Protein AF-0000000082584328 (afdb_homodimer)

InterPro domains:
  IPR000462 CDP-alcohol phosphatidyltransferase [PF01066] (6-144)
  IPR004570 CDP-diacylglycerol--glycerol-3-phosphate 3-phosphatidyltransferase [PIRSF000847] (4-178)
  IPR043130 CDP-alcohol phosphatidyltransferase, transmembrane domain [G3DSA:1.20.120.1760] (4-178)
  IPR048254 CDP-alcohol phosphatidyltransferase, conserved site [PS00379] (51-73)

Secondary structure (DSSP, 8-state):
-HHHHTTHHHHHHHHHHHHHHHHHHHHHHTTT--HHHHHHHHHHHHHHHHHHHHHHHTT-S-HHHHHHHHHHHHHHHHHHHHHHHHTTSS-HHHHHHHHHHHHHHHHHHHHHHHHHT-S-SS---HHHHHHHHHHHHHHHHHHHHHHHTTTTTHHHHHHHHHHHHHHHHHHHHHHHHHHHHHHHHHHHHHHHHHH-/-HHHHTTHHHHHHHHHHHHHHHHHHHHHHTTT--HHHHHHHHHHHHHHHHHHHHHHHTT-S-HHHHHHHHHHHHHHHHHHHHHHHHTTSS-HHHHHHHHHHHHHHHHHHHHHHHHHT-S-SS---HHHHHHHHHHHHHHHHHHHHHHHTTTTTHHHHHHHHHHHHHHHHHHHHHHHHHHHHHHHHHHHHHHHHHH-

Radius of gyration: 22.24 Å; Cα contacts (8 Å, |Δi|>4): 346; chains: 2; bounding box: 51×70×60 Å

Foldseek 3Di:
DLVVLLVPLLVLLVVLLVLLVVLLVCCVVVPQDQVVNVVSLVVSLVSLCCSVVVCVVVVSHDLVSVVSSLVSLVSSLLSLVVSCVVVVLDDPVLSVLVVVLSVLQQVLLCLVCVLVVDPHSGDDDDLSVVLSSCSSVLSSVSSVCCNPVVSVVSVVSVVVSVVSSVSSVVRSVVSVVSSVVSVVVVVVVVVVVVVD/DLVVLLVPLLVLLVVLLVLLVVLLVCCVVVPQDQVVNVVSLVVSLVSLCCSVVVCVVVVSHDLVSVVSSLVSLLSSLLSLVVSCVVVVLDDPVLSVLVVVLSVLQQVLLCLVCVLVVDPHSGDDDDLSVVLSSCSSVLSSVSSVCCNPVVSVVSVVSVVVSVVSSVSSVVRSVVSVVSSVVSVVVVVVVVVVVVVD

Sequence (392 aa):
MKKLMMKLPNIITLLRVILSVFLNFYIVKHFGDMLIPIIITYIIFLTDFLDGRIARFNGSVSKLGAVFDVAADLLYIIISYMVLYILHIVPLWFLFVILFKFAEFIITSYFIKKTCSKKSIFIFDFLGRIAAEMFYVIPVFSYITFHIMNARYLYIVYSFMYIITFAAIVSSSYRIWTCIVSLKKCEDKLEINKVGMKKLMMKLPNIITLLRVILSVFLNFYIVKHFGDMLIPIIITYIIFLTDFLDGRIARFNGSVSKLGAVFDVAADLLYIIISYMVLYILHIVPLWFLFVILFKFAEFIITSYFIKKTCSKKSIFIFDFLGRIAAEMFYVIPVFSYITFHIMNARYLYIVYSFMYIITFAAIVSSSYRIWTCIVSLKKCEDKLEINKVG

pLDDT: mean 83.38, std 13.8, range [33.47, 96.75]

Structure (mmCIF, N/CA/C/O backbone):
data_AF-0000000082584328-model_v1
#
loop_
_entity.id
_entity.type
_entity.pdbx_description
1 polymer 'Phosphatidylglycerophosphate synthase'
#
loop_
_atom_site.group_PDB
_atom_site.id
_atom_site.type_symbol
_atom_site.label_atom_id
_atom_site.label_alt_id
_atom_site.label_comp_id
_atom_site.label_asym_id
_atom_site.label_entity_id
_atom_site.label_seq_id
_atom_site.pdbx_PDB_ins_code
_atom_site.Cartn_x
_atom_site.Cartn_y
_atom_site.Cartn_z
_atom_site.occupancy
_atom_site.B_iso_or_equiv
_atom_site.auth_seq_id
_atom_site.auth_comp_id
_atom_site.auth_asym_id
_atom_site.auth_atom_id
_atom_site.pdbx_PDB_model_num
ATOM 1 N N . MET A 1 1 ? 6.18 11.602 28.266 1 33.56 1 MET A N 1
ATOM 2 C CA . MET A 1 1 ? 5.41 10.383 28.031 1 33.56 1 MET A CA 1
ATOM 3 C C . MET A 1 1 ? 4.289 10.633 27.031 1 33.56 1 MET A C 1
ATOM 5 O O . MET A 1 1 ? 3.801 9.695 26.406 1 33.56 1 MET A O 1
ATOM 9 N N . LYS A 1 2 ? 3.684 11.773 27.047 1 39.16 2 LYS A N 1
ATOM 10 C CA . LYS A 1 2 ? 2.561 12.156 26.203 1 39.16 2 LYS A CA 1
ATOM 11 C C . LYS A 1 2 ? 2.969 12.18 24.734 1 39.16 2 LYS A C 1
ATOM 13 O O . LYS A 1 2 ? 2.188 11.797 23.859 1 39.16 2 LYS A O 1
ATOM 18 N N . LYS A 1 3 ? 4.176 12.602 24.5 1 44.97 3 LYS A N 1
ATOM 19 C CA . LYS A 1 3 ? 4.754 12.836 23.188 1 44.97 3 LYS A CA 1
ATOM 20 C C . LYS A 1 3 ? 5.086 11.523 22.484 1 44.97 3 LYS A C 1
ATOM 22 O O . LYS A 1 3 ? 4.969 11.422 21.25 1 44.97 3 LYS A O 1
ATOM 27 N N . LEU A 1 4 ? 5.449 10.57 23.281 1 43.94 4 LEU A N 1
ATOM 28 C CA . LEU A 1 4 ? 5.703 9.211 22.828 1 43.94 4 LEU A CA 1
ATOM 29 C C . LEU A 1 4 ? 4.418 8.555 22.328 1 43.94 4 LEU A C 1
ATOM 31 O O . LEU A 1 4 ? 4.445 7.738 21.406 1 43.94 4 LEU A O 1
ATOM 35 N N . MET A 1 5 ? 3.301 8.875 22.938 1 41.16 5 MET A N 1
ATOM 36 C CA . MET A 1 5 ? 1.976 8.344 22.641 1 41.16 5 MET A CA 1
ATOM 37 C C . MET A 1 5 ? 1.528 8.742 21.234 1 41.16 5 MET A C 1
ATOM 39 O O . MET A 1 5 ? 0.708 8.055 20.625 1 41.16 5 MET A O 1
ATOM 43 N N . MET A 1 6 ? 1.751 10.039 20.859 1 47.16 6 MET A N 1
ATOM 44 C CA . MET A 1 6 ? 1.373 10.484 19.531 1 47.16 6 MET A CA 1
ATOM 45 C C . MET A 1 6 ? 2.09 9.672 18.453 1 47.16 6 MET A C 1
ATOM 47 O O . MET A 1 6 ? 1.748 9.758 17.281 1 47.16 6 MET A O 1
ATOM 51 N N . LYS A 1 7 ? 3.291 8.977 18.828 1 54.03 7 LYS A N 1
ATOM 52 C CA . LYS A 1 7 ? 4.309 8.273 18.047 1 54.03 7 LYS A CA 1
ATOM 53 C C . LYS A 1 7 ? 3.879 6.844 17.734 1 54.03 7 LYS A C 1
ATOM 55 O O . LYS A 1 7 ? 4.266 6.281 16.719 1 54.03 7 LYS A O 1
ATOM 60 N N . LEU A 1 8 ? 2.924 6.277 18.578 1 53.03 8 LEU A N 1
ATOM 61 C CA . LEU A 1 8 ? 2.58 4.863 18.703 1 53.03 8 LEU A CA 1
ATOM 62 C C . LEU A 1 8 ? 1.763 4.391 17.516 1 53.03 8 LEU A C 1
ATOM 64 O O . LEU A 1 8 ? 2.002 3.301 16.984 1 53.03 8 LEU A O 1
ATOM 68 N N . PRO A 1 9 ? 0.849 5.176 17 1 57.34 9 PRO A N 1
ATOM 69 C CA . PRO A 1 9 ? -0.023 4.656 15.938 1 57.34 9 PRO A CA 1
ATOM 70 C C . PRO A 1 9 ? 0.724 4.391 14.633 1 57.34 9 PRO A C 1
ATOM 72 O O . PRO A 1 9 ? 0.451 3.402 13.953 1 57.34 9 PRO A O 1
ATOM 75 N N . ASN A 1 10 ? 1.868 5 14.531 1 75.31 10 ASN A N 1
ATOM 76 C CA . ASN A 1 10 ? 2.576 4.84 13.266 1 75.31 10 ASN A CA 1
ATOM 77 C C . ASN A 1 10 ? 3.453 3.592 13.266 1 75.31 10 ASN A C 1
ATOM 79 O O . ASN A 1 10 ? 3.592 2.924 12.242 1 75.31 10 ASN A O 1
ATOM 83 N N . ILE A 1 11 ? 3.76 3.203 14.594 1 80.81 11 ILE A N 1
ATOM 84 C CA . ILE A 1 11 ? 4.641 2.041 14.672 1 80.81 11 ILE A CA 1
ATOM 85 C C . ILE A 1 11 ? 3.828 0.765 14.469 1 80.81 11 ILE A C 1
ATOM 87 O O . ILE A 1 11 ? 4.285 -0.171 13.812 1 80.81 11 ILE A O 1
ATOM 91 N N . ILE A 1 12 ? 2.656 0.802 15.047 1 85.88 12 ILE A N 1
ATOM 92 C CA . ILE A 1 12 ? 1.777 -0.354 14.914 1 85.88 12 ILE A CA 1
ATOM 93 C C . ILE A 1 12 ? 1.382 -0.537 13.445 1 85.88 12 ILE A C 1
ATOM 95 O O . ILE A 1 12 ? 1.327 -1.663 12.953 1 85.88 12 ILE A O 1
ATOM 99 N N . THR A 1 13 ? 1.154 0.563 12.805 1 88 13 THR A N 1
ATOM 100 C CA . THR A 1 13 ? 0.8 0.527 11.391 1 88 13 THR A CA 1
ATOM 101 C C . THR A 1 13 ? 1.958 -0.015 10.555 1 88 13 THR A C 1
ATOM 103 O O . THR A 1 13 ? 1.755 -0.847 9.672 1 88 13 THR A O 1
ATOM 106 N N . LEU A 1 14 ? 3.127 0.384 10.93 1 87.62 14 LEU A N 1
ATOM 107 C CA . LEU A 1 14 ? 4.316 -0.091 10.227 1 87.62 14 LEU A CA 1
ATOM 108 C C . LEU A 1 14 ? 4.5 -1.591 10.43 1 87.62 14 LEU A C 1
ATOM 110 O O . LEU A 1 14 ? 4.824 -2.312 9.477 1 87.62 14 LEU A O 1
ATOM 114 N N . LEU A 1 15 ? 4.324 -2.031 11.578 1 89.19 15 LEU A N 1
ATOM 115 C CA . LEU A 1 15 ? 4.441 -3.451 11.883 1 89.19 15 LEU A CA 1
ATOM 116 C C . LEU A 1 15 ? 3.406 -4.266 11.117 1 89.19 15 LEU A C 1
ATOM 118 O O . LEU A 1 15 ? 3.699 -5.367 10.648 1 89.19 15 LEU A O 1
ATOM 122 N N . ARG A 1 16 ? 2.27 -3.699 10.938 1 91.31 16 ARG A N 1
ATOM 123 C CA . ARG A 1 16 ? 1.217 -4.379 10.188 1 91.31 16 ARG A CA 1
ATOM 124 C C . ARG A 1 16 ? 1.611 -4.551 8.727 1 91.31 16 ARG A C 1
ATOM 126 O O . ARG A 1 16 ? 1.308 -5.578 8.117 1 91.31 16 ARG A O 1
ATOM 133 N N . VAL A 1 17 ? 2.211 -3.518 8.25 1 90.75 17 VAL A N 1
ATOM 134 C CA . VAL A 1 17 ? 2.67 -3.592 6.863 1 90.75 17 VAL A CA 1
ATOM 135 C C . VAL A 1 17 ? 3.678 -4.73 6.715 1 90.75 17 VAL A C 1
ATOM 137 O O . VAL A 1 17 ? 3.561 -5.555 5.805 1 90.75 17 VAL A O 1
ATOM 140 N N . ILE A 1 18 ? 4.613 -4.824 7.633 1 91.31 18 ILE A N 1
ATOM 141 C CA . ILE A 1 18 ? 5.633 -5.867 7.605 1 91.31 18 ILE A CA 1
ATOM 142 C C . ILE A 1 18 ? 4.977 -7.234 7.777 1 91.31 18 ILE A C 1
ATOM 144 O O . ILE A 1 18 ? 5.285 -8.18 7.039 1 91.31 18 ILE A O 1
ATOM 148 N N . LEU A 1 19 ? 4.086 -7.301 8.688 1 93.62 19 LEU A N 1
ATOM 149 C CA . LEU A 1 19 ? 3.391 -8.555 8.953 1 93.62 19 LEU A CA 1
ATOM 150 C C . LEU A 1 19 ? 2.57 -8.992 7.746 1 93.62 19 LEU A C 1
ATOM 152 O O . LEU A 1 19 ? 2.465 -10.188 7.461 1 93.62 19 LEU A O 1
ATOM 156 N N . SER A 1 20 ? 1.956 -8.023 7.098 1 93.31 20 SER A N 1
ATOM 157 C CA . SER A 1 20 ? 1.151 -8.328 5.918 1 93.31 20 SER A CA 1
ATOM 158 C C . SER A 1 20 ? 1.998 -8.961 4.82 1 93.31 20 SER A C 1
ATOM 160 O O . SER A 1 20 ? 1.579 -9.93 4.191 1 93.31 20 SER A O 1
ATOM 162 N N . VAL A 1 21 ? 3.137 -8.43 4.594 1 92.19 21 VAL A N 1
ATOM 163 C CA . VAL A 1 21 ? 4.039 -8.969 3.578 1 92.19 21 VAL A CA 1
ATOM 164 C C . VAL A 1 21 ? 4.512 -10.359 3.988 1 92.19 21 VAL A C 1
ATOM 166 O O . VAL A 1 21 ? 4.523 -11.281 3.172 1 92.19 21 VAL A O 1
ATOM 169 N N . PHE A 1 22 ? 4.871 -10.492 5.266 1 92.81 22 PHE A N 1
ATOM 170 C CA . PHE A 1 22 ? 5.309 -11.789 5.777 1 92.81 22 PHE A CA 1
ATOM 171 C C . PHE A 1 22 ? 4.207 -12.828 5.621 1 92.81 22 PHE A C 1
ATOM 173 O O . PHE A 1 22 ? 4.48 -13.977 5.25 1 92.81 22 PHE A O 1
ATOM 180 N N . LEU A 1 23 ? 3.008 -12.469 5.91 1 94.62 23 LEU A N 1
ATOM 181 C CA . LEU A 1 23 ? 1.867 -13.367 5.785 1 94.62 23 LEU A CA 1
ATOM 182 C C . LEU A 1 23 ? 1.768 -13.93 4.375 1 94.62 23 LEU A C 1
ATOM 184 O O . LEU A 1 23 ? 1.647 -15.141 4.191 1 94.62 23 LEU A O 1
ATOM 188 N N . ASN A 1 24 ? 1.812 -13.078 3.422 1 92.75 24 ASN A N 1
ATOM 189 C CA . ASN A 1 24 ? 1.604 -13.5 2.041 1 92.75 24 ASN A CA 1
ATOM 190 C C . ASN A 1 24 ? 2.789 -14.305 1.518 1 92.75 24 ASN A C 1
ATOM 192 O O . ASN A 1 24 ? 2.613 -15.234 0.723 1 92.75 24 ASN A O 1
ATOM 196 N N . PHE A 1 25 ? 3.961 -13.969 2.061 1 91.81 25 PHE A N 1
ATOM 197 C CA . PHE A 1 25 ? 5.113 -14.812 1.776 1 91.81 25 PHE A CA 1
ATOM 198 C C . PHE A 1 25 ? 4.918 -16.203 2.361 1 91.81 25 PHE A C 1
ATOM 200 O O . PHE A 1 25 ? 5.184 -17.219 1.697 1 91.81 25 PHE A O 1
ATOM 207 N N . TYR A 1 26 ? 4.488 -16.219 3.531 1 93.12 26 TYR A N 1
ATOM 208 C CA . TYR A 1 26 ? 4.289 -17.484 4.223 1 93.12 26 TYR A CA 1
ATOM 209 C C . TYR A 1 26 ? 3.244 -18.328 3.51 1 93.12 26 TYR A C 1
ATOM 211 O O . TYR A 1 26 ? 3.426 -19.547 3.348 1 93.12 26 TYR A O 1
ATOM 219 N N . ILE A 1 27 ? 2.207 -17.766 3.027 1 93.31 27 ILE A N 1
ATOM 220 C CA . ILE A 1 27 ? 1.123 -18.453 2.34 1 93.31 27 ILE A CA 1
ATOM 221 C C . ILE A 1 27 ? 1.655 -19.109 1.067 1 93.31 27 ILE A C 1
ATOM 223 O O . ILE A 1 27 ? 1.307 -20.25 0.756 1 93.31 27 ILE A O 1
ATOM 227 N N . VAL A 1 28 ? 2.539 -18.438 0.377 1 90.44 28 VAL A N 1
ATOM 228 C CA . VAL A 1 28 ? 3.076 -18.953 -0.883 1 90.44 28 VAL A CA 1
ATOM 229 C C . VAL A 1 28 ? 4.074 -20.062 -0.607 1 90.44 28 VAL A C 1
ATOM 231 O O . VAL A 1 28 ? 4.043 -21.109 -1.266 1 90.44 28 VAL A O 1
ATOM 234 N N . LYS A 1 29 ? 4.926 -19.875 0.405 1 91.25 29 LYS A N 1
ATOM 235 C CA . LYS A 1 29 ? 5.984 -20.844 0.689 1 91.25 29 LYS A CA 1
ATOM 236 C C . LYS A 1 29 ? 5.426 -22.094 1.352 1 91.25 29 LYS A C 1
ATOM 238 O O . LYS A 1 29 ? 5.895 -23.203 1.091 1 91.25 29 LYS A O 1
ATOM 243 N N . HIS A 1 30 ? 4.496 -21.859 2.217 1 93.5 30 HIS A N 1
ATOM 244 C CA . HIS A 1 30 ? 3.904 -22.969 2.957 1 93.5 30 HIS A CA 1
ATOM 245 C C . HIS A 1 30 ? 2.438 -23.156 2.586 1 93.5 30 HIS A C 1
ATOM 247 O O . HIS A 1 30 ? 1.574 -23.219 3.465 1 93.5 30 HIS A O 1
ATOM 253 N N . PHE A 1 31 ? 2.297 -23.297 1.296 1 90 31 PHE A N 1
ATOM 254 C CA . PHE A 1 31 ? 0.942 -23.469 0.787 1 90 31 PHE A CA 1
ATOM 255 C C . PHE A 1 31 ? 0.276 -24.688 1.413 1 90 31 PHE A C 1
ATOM 257 O O . PHE A 1 31 ? 0.849 -25.781 1.421 1 90 31 PHE A O 1
ATOM 264 N N . GLY A 1 32 ? -0.846 -24.5 2.096 1 89.69 32 GLY A N 1
ATOM 265 C CA . GLY A 1 32 ? -1.553 -25.594 2.746 1 89.69 32 GLY A CA 1
ATOM 266 C C . GLY A 1 32 ? -1.679 -25.406 4.246 1 89.69 32 GLY A C 1
ATOM 267 O O . GLY A 1 32 ? -2.582 -25.969 4.871 1 89.69 32 GLY A O 1
ATOM 268 N N . ASP A 1 33 ? -0.702 -24.719 4.777 1 92.75 33 ASP A N 1
ATOM 269 C CA . ASP A 1 33 ? -0.795 -24.422 6.203 1 92.75 33 ASP A CA 1
ATOM 270 C C . ASP A 1 33 ? -1.869 -23.375 6.477 1 92.75 33 ASP A C 1
ATOM 272 O O . ASP A 1 33 ? -1.863 -22.297 5.871 1 92.75 33 ASP A O 1
ATOM 276 N N . MET A 1 34 ? -2.76 -23.719 7.383 1 92.38 34 MET A N 1
ATOM 277 C CA . MET A 1 34 ? -3.861 -22.797 7.637 1 92.38 34 MET A CA 1
ATOM 278 C C . MET A 1 34 ? -3.697 -22.109 8.992 1 92.38 34 MET A C 1
ATOM 280 O O . MET A 1 34 ? -4.168 -20.984 9.18 1 92.38 34 MET A O 1
ATOM 284 N N . LEU A 1 35 ? -3.051 -22.672 9.906 1 94.12 35 LEU A N 1
ATOM 285 C CA . LEU A 1 35 ? -2.986 -22.203 11.281 1 94.12 35 LEU A CA 1
ATOM 286 C C . LEU A 1 35 ? -2.225 -20.891 11.367 1 94.12 35 LEU A C 1
ATOM 288 O O . LEU A 1 35 ? -2.746 -19.891 11.883 1 94.12 35 LEU A O 1
ATOM 292 N N . ILE A 1 36 ? -1.046 -20.844 10.828 1 95.12 36 ILE A N 1
ATOM 293 C CA . ILE A 1 36 ? -0.197 -19.672 10.945 1 95.12 36 ILE A CA 1
ATOM 294 C C . ILE A 1 36 ? -0.847 -18.484 10.227 1 95.12 36 ILE A C 1
ATOM 296 O O . ILE A 1 36 ? -0.942 -17.391 10.781 1 95.12 36 ILE A O 1
ATOM 300 N N . PRO A 1 37 ? -1.335 -18.688 8.961 1 94.81 37 PRO A N 1
ATOM 301 C CA . PRO A 1 37 ? -2.018 -17.578 8.297 1 94.81 37 PRO A CA 1
ATOM 302 C C . PRO A 1 37 ? -3.215 -17.047 9.086 1 94.81 37 PRO A C 1
ATOM 304 O O . PRO A 1 37 ? -3.455 -15.844 9.125 1 94.81 37 PRO A O 1
ATOM 307 N N . ILE A 1 38 ? -3.92 -17.922 9.711 1 94.5 38 ILE A N 1
ATOM 308 C CA . ILE A 1 38 ? -5.07 -17.516 10.516 1 94.5 38 ILE A CA 1
ATOM 309 C C . ILE A 1 38 ? -4.602 -16.672 11.703 1 94.5 38 ILE A C 1
ATOM 311 O O . ILE A 1 38 ? -5.164 -15.609 11.977 1 94.5 38 ILE A O 1
ATOM 315 N N . ILE A 1 39 ? -3.611 -17.109 12.344 1 96.06 39 ILE A N 1
ATOM 316 C CA . ILE A 1 39 ? -3.092 -16.438 13.523 1 96.06 39 ILE A CA 1
ATOM 317 C C . ILE A 1 39 ? -2.57 -15.055 13.141 1 96.06 39 ILE A C 1
ATOM 319 O O . ILE A 1 39 ? -2.895 -14.055 13.789 1 96.06 39 ILE A O 1
ATOM 323 N N . ILE A 1 40 ? -1.787 -14.984 12.078 1 95.75 40 ILE A N 1
ATOM 324 C CA . ILE A 1 40 ? -1.201 -13.719 11.648 1 95.75 40 ILE A CA 1
ATOM 325 C C . ILE A 1 40 ? -2.307 -12.75 11.219 1 95.75 40 ILE A C 1
ATOM 327 O O . ILE A 1 40 ? -2.275 -11.57 11.562 1 95.75 40 ILE A O 1
ATOM 331 N N . THR A 1 41 ? -3.273 -13.273 10.469 1 94.56 41 THR A N 1
ATOM 332 C CA . THR A 1 41 ? -4.371 -12.422 10.016 1 94.56 41 THR A CA 1
ATOM 333 C C . THR A 1 41 ? -5.16 -11.883 11.203 1 94.56 41 THR A C 1
ATOM 335 O O . THR A 1 41 ? -5.586 -10.727 11.203 1 94.56 41 THR A O 1
ATOM 338 N N . TYR A 1 42 ? -5.328 -12.688 12.172 1 93.44 42 TYR A N 1
ATOM 339 C CA . TYR A 1 42 ? -6.027 -12.273 13.383 1 93.44 42 TYR A CA 1
ATOM 340 C C . TYR A 1 42 ? -5.281 -11.141 14.078 1 93.44 42 TYR A C 1
ATOM 342 O O . TYR A 1 42 ? -5.891 -10.172 14.539 1 93.44 42 TYR A O 1
ATOM 350 N N . ILE A 1 43 ? -4.031 -11.266 14.188 1 93.75 43 ILE A N 1
ATOM 351 C CA . ILE A 1 43 ? -3.203 -10.234 14.805 1 93.75 43 ILE A CA 1
ATOM 352 C C . ILE A 1 43 ? -3.322 -8.938 14.016 1 93.75 43 ILE A C 1
ATOM 354 O O . ILE A 1 43 ? -3.506 -7.863 14.602 1 93.75 43 ILE A O 1
ATOM 358 N N . ILE A 1 44 ? -3.232 -9.031 12.68 1 92.56 44 ILE A N 1
ATOM 359 C CA . ILE A 1 44 ? -3.32 -7.855 11.812 1 92.56 44 ILE A CA 1
ATOM 360 C C . ILE A 1 44 ? -4.684 -7.188 11.984 1 92.56 44 ILE A C 1
ATOM 362 O O . ILE A 1 44 ? -4.77 -5.969 12.148 1 92.56 44 ILE A O 1
ATOM 366 N N . PHE A 1 45 ? -5.66 -7.992 12.055 1 89.19 45 PHE A N 1
ATOM 367 C CA . PHE A 1 45 ? -7.027 -7.488 12.172 1 89.19 45 PHE A CA 1
ATOM 368 C C . PHE A 1 45 ? -7.242 -6.836 13.531 1 89.19 45 PHE A C 1
ATOM 370 O O . PHE A 1 45 ? -7.797 -5.738 13.617 1 89.19 45 PHE A O 1
ATOM 377 N N . LEU A 1 46 ? -6.84 -7.477 14.57 1 88.19 46 LEU A N 1
ATOM 378 C CA . LEU A 1 46 ? -7.035 -6.98 15.922 1 88.19 46 LEU A CA 1
ATOM 379 C C . LEU A 1 46 ? -6.258 -5.691 16.156 1 88.19 46 LEU A C 1
ATOM 381 O O . LEU A 1 46 ? -6.742 -4.773 16.828 1 88.19 46 LEU A O 1
ATOM 385 N N . THR A 1 47 ? -5.074 -5.637 15.664 1 86.44 47 THR A N 1
ATOM 386 C CA . THR A 1 47 ? -4.262 -4.438 15.844 1 86.44 47 THR A CA 1
ATOM 387 C C . THR A 1 47 ? -4.867 -3.258 15.086 1 86.44 47 THR A C 1
ATOM 389 O O . THR A 1 47 ? -4.773 -2.111 15.531 1 86.44 47 THR A O 1
ATOM 392 N N . ASP A 1 48 ? -5.418 -3.57 13.93 1 84.12 48 ASP A N 1
ATOM 393 C CA . ASP A 1 48 ? -6.074 -2.512 13.172 1 84.12 48 ASP A CA 1
ATOM 394 C C . ASP A 1 48 ? -7.328 -2.018 13.891 1 84.12 48 ASP A C 1
ATOM 396 O O . ASP A 1 48 ? -7.582 -0.813 13.953 1 84.12 48 ASP A O 1
ATOM 400 N N . PHE A 1 49 ? -8 -2.924 14.375 1 77.06 49 PHE A N 1
ATOM 401 C CA . PHE A 1 49 ? -9.258 -2.611 15.047 1 77.06 49 PHE A CA 1
ATOM 402 C C . PHE A 1 49 ? -9 -1.865 16.359 1 77.06 49 PHE A C 1
ATOM 404 O O . PHE A 1 49 ? -9.711 -0.916 16.688 1 77.06 49 PHE A O 1
ATOM 411 N N . LEU A 1 50 ? -8.008 -2.227 17.031 1 73.88 50 LEU A N 1
ATOM 412 C CA . LEU A 1 50 ? -7.727 -1.636 18.328 1 73.88 50 LEU A CA 1
ATOM 413 C C . LEU A 1 50 ? -7.07 -0.267 18.188 1 73.88 50 LEU A C 1
ATOM 415 O O . LEU A 1 50 ? -7.441 0.684 18.875 1 73.88 50 LEU A O 1
ATOM 419 N N . ASP A 1 51 ? -6.105 -0.254 17.312 1 67.06 51 ASP A N 1
ATOM 420 C CA . ASP A 1 51 ? -5.363 0.996 17.188 1 67.06 51 ASP A CA 1
ATOM 421 C C . ASP A 1 51 ? -6.164 2.035 16.406 1 67.06 51 ASP A C 1
ATOM 423 O O . ASP A 1 51 ? -6.121 3.225 16.719 1 67.06 51 ASP A O 1
ATOM 427 N N . GLY A 1 52 ? -6.789 1.649 15.273 1 58.56 52 GLY A N 1
ATOM 428 C CA . GLY A 1 52 ? -7.523 2.609 14.469 1 58.56 52 GLY A CA 1
ATOM 429 C C . GLY A 1 52 ? -8.75 3.162 15.164 1 58.56 52 GLY A C 1
ATOM 430 O O . GLY A 1 52 ? -8.945 4.379 15.219 1 58.56 52 GLY A O 1
ATOM 431 N N . ARG A 1 53 ? -9.492 2.301 15.758 1 56.97 53 ARG A N 1
ATOM 432 C CA . ARG A 1 53 ? -10.734 2.736 16.391 1 56.97 53 ARG A CA 1
ATOM 433 C C . ARG A 1 53 ? -10.453 3.521 17.656 1 56.97 53 ARG A C 1
ATOM 435 O O . ARG A 1 53 ? -11.078 4.555 17.906 1 56.97 53 ARG A O 1
ATOM 442 N N . ILE A 1 54 ? -9.531 3.053 18.297 1 56.06 54 ILE A N 1
ATOM 443 C CA . ILE A 1 54 ? -9.266 3.688 19.594 1 56.06 54 ILE A CA 1
ATOM 444 C C . ILE A 1 54 ? -8.57 5.027 19.375 1 56.06 54 ILE A C 1
ATOM 446 O O . ILE A 1 54 ? -8.898 6.02 20.016 1 56.06 54 ILE A O 1
ATOM 450 N N . ALA A 1 55 ? -7.691 5.078 18.453 1 56.97 55 ALA A N 1
ATOM 451 C CA . ALA A 1 55 ? -6.938 6.309 18.219 1 56.97 55 ALA A CA 1
ATOM 452 C C . ALA A 1 55 ? -7.836 7.395 17.641 1 56.97 55 ALA A C 1
ATOM 454 O O . ALA A 1 55 ? -7.691 8.57 17.969 1 56.97 55 ALA A O 1
ATOM 455 N N . ARG A 1 56 ? -8.836 6.945 16.812 1 55.81 56 ARG A N 1
ATOM 456 C CA . ARG A 1 56 ? -9.773 7.891 16.219 1 55.81 56 ARG A CA 1
ATOM 457 C C . ARG A 1 56 ? -10.742 8.438 17.25 1 55.81 56 ARG A C 1
ATOM 459 O O . ARG A 1 56 ? -11.07 9.625 17.234 1 55.81 56 ARG A O 1
ATOM 466 N N . PHE A 1 57 ? -11.078 7.535 18.031 1 53.09 57 PHE A N 1
ATOM 467 C CA . PHE A 1 57 ? -12.016 7.941 19.078 1 53.09 57 PHE A CA 1
ATOM 468 C C . PHE A 1 57 ? -11.359 8.883 20.062 1 53.09 57 PHE A C 1
ATOM 470 O O . PHE A 1 57 ? -11.992 9.812 20.578 1 53.09 57 PHE A O 1
ATOM 477 N N . ASN A 1 58 ? -10.133 8.625 20.25 1 52.81 58 ASN A N 1
ATOM 478 C CA . ASN A 1 58 ? -9.461 9.461 21.234 1 52.81 58 ASN A CA 1
ATOM 479 C C . ASN A 1 58 ? -8.812 10.68 20.594 1 52.81 58 ASN A C 1
ATOM 481 O O . ASN A 1 58 ? -8.219 11.508 21.281 1 52.81 58 ASN A O 1
ATOM 485 N N . GLY A 1 59 ? -9.039 10.875 19.328 1 57.12 59 GLY A N 1
ATOM 486 C CA . GLY A 1 59 ? -8.484 12.016 18.609 1 57.12 59 GLY A CA 1
ATOM 487 C C . GLY A 1 59 ? -6.969 11.977 18.531 1 57.12 59 GLY A C 1
ATOM 488 O O . GLY A 1 59 ? -6.332 13.016 18.312 1 57.12 59 GLY A O 1
ATOM 489 N N . SER A 1 60 ? -6.484 10.922 19 1 58.88 60 SER A N 1
ATOM 490 C CA . SER A 1 60 ? -5.039 10.867 19.188 1 58.88 60 SER A CA 1
ATOM 491 C C . SER A 1 60 ? -4.312 10.602 17.875 1 58.88 60 SER A C 1
ATOM 493 O O . SER A 1 60 ? -3.088 10.703 17.797 1 58.88 60 SER A O 1
ATOM 495 N N . VAL A 1 61 ? -5.125 10.305 16.781 1 63.28 61 VAL A N 1
ATOM 496 C CA . VAL A 1 61 ? -4.391 10.023 15.555 1 63.28 61 VAL A CA 1
ATOM 497 C C . VAL A 1 61 ? -4.215 11.312 14.75 1 63.28 61 VAL A C 1
ATOM 499 O O . VAL A 1 61 ? -5.184 12.055 14.531 1 63.28 61 VAL A O 1
ATOM 502 N N . SER A 1 62 ? -2.994 11.578 14.484 1 75.69 62 SER A N 1
ATOM 503 C CA . SER A 1 62 ? -2.707 12.711 13.617 1 75.69 62 SER A CA 1
ATOM 504 C C . SER A 1 62 ? -3.268 12.484 12.211 1 75.69 62 SER A C 1
ATOM 506 O O . SER A 1 62 ? -3.619 11.359 11.852 1 75.69 62 SER A O 1
ATOM 508 N N . LYS A 1 63 ? -3.57 13.469 11.562 1 78.5 63 LYS A N 1
ATOM 509 C CA . LYS A 1 63 ? -4.043 13.391 10.188 1 78.5 63 LYS A CA 1
ATOM 510 C C . LYS A 1 63 ? -3.117 12.523 9.336 1 78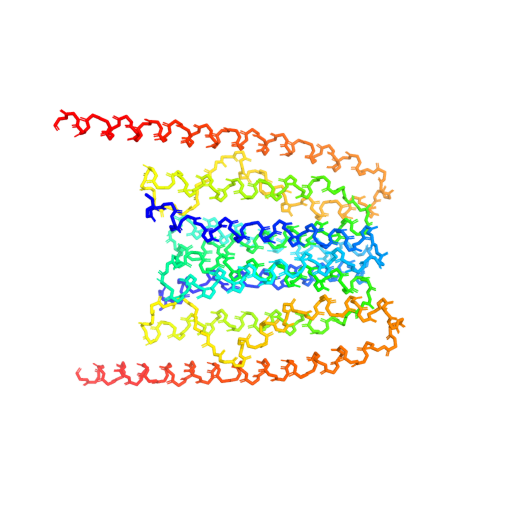.5 63 LYS A C 1
ATOM 512 O O . LYS A 1 63 ? -3.584 11.727 8.516 1 78.5 63 LYS A O 1
ATOM 517 N N . LEU A 1 64 ? -1.9 12.617 9.594 1 80.12 64 LEU A N 1
ATOM 518 C CA . LEU A 1 64 ? -0.922 11.828 8.852 1 80.12 64 LEU A CA 1
ATOM 519 C C . LEU A 1 64 ? -1.036 10.344 9.203 1 80.12 64 LEU A C 1
ATOM 521 O O . LEU A 1 64 ? -0.915 9.484 8.328 1 80.12 64 L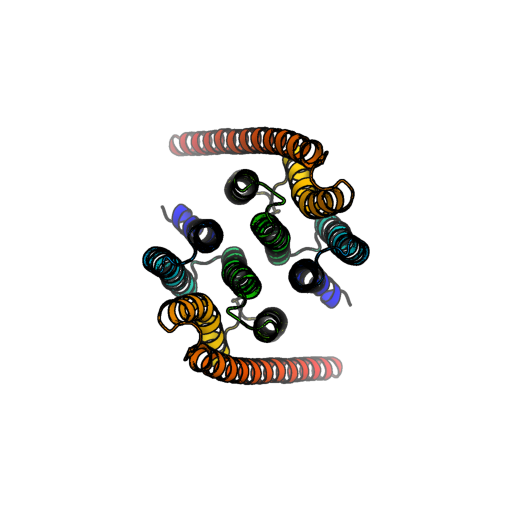EU A O 1
ATOM 525 N N . GLY A 1 65 ? -1.229 10.164 10.422 1 80.25 65 GLY A N 1
ATOM 526 C CA . GLY A 1 65 ? -1.416 8.797 10.867 1 80.25 65 GLY A CA 1
ATOM 527 C C . GLY A 1 65 ? -2.627 8.125 10.25 1 80.25 65 GLY A C 1
ATOM 528 O O . GLY A 1 65 ? -2.578 6.941 9.898 1 80.25 65 GLY A O 1
ATOM 529 N N . ALA A 1 66 ? -3.592 8.852 10.102 1 82.88 66 ALA A N 1
ATOM 530 C CA . ALA A 1 66 ? -4.824 8.336 9.516 1 82.88 66 ALA A CA 1
ATOM 531 C C . ALA A 1 66 ? -4.609 7.914 8.062 1 82.88 66 ALA A C 1
ATOM 533 O O . ALA A 1 66 ? -5.109 6.875 7.633 1 82.88 66 ALA A O 1
ATOM 534 N N . VAL A 1 67 ? -3.938 8.711 7.398 1 83.88 67 VAL A N 1
ATOM 535 C CA . VAL A 1 67 ? -3.648 8.414 6 1 83.88 67 VAL A CA 1
ATOM 536 C C . VAL A 1 67 ? -2.77 7.172 5.91 1 83.88 67 VAL A C 1
ATOM 538 O O . VAL A 1 67 ? -3.008 6.297 5.074 1 83.88 67 VAL A O 1
ATOM 541 N N . PHE A 1 68 ? -1.834 7.086 6.789 1 84.81 68 PHE A N 1
ATOM 542 C CA . PHE A 1 68 ? -0.945 5.93 6.82 1 84.81 68 PHE A CA 1
ATOM 543 C C . PHE A 1 68 ? -1.721 4.656 7.145 1 84.81 68 PHE A C 1
ATOM 545 O O . PHE A 1 68 ? -1.436 3.594 6.59 1 84.81 68 PHE A O 1
ATOM 552 N N . ASP A 1 69 ? -2.588 4.879 7.984 1 85.88 69 ASP A N 1
ATOM 553 C CA . ASP A 1 69 ? -3.41 3.74 8.383 1 85.88 69 ASP A CA 1
ATOM 554 C C . ASP A 1 69 ? -4.227 3.211 7.203 1 85.88 69 ASP A C 1
ATOM 556 O O . ASP A 1 69 ? -4.246 2.006 6.945 1 85.88 69 ASP A O 1
ATOM 560 N N . VAL A 1 70 ? -4.855 4.066 6.543 1 86.81 70 VAL A N 1
ATOM 561 C CA . VAL A 1 70 ? -5.688 3.701 5.398 1 86.81 70 VAL A CA 1
ATOM 562 C C . VAL A 1 70 ? -4.824 3.057 4.316 1 86.81 70 VAL A C 1
ATOM 564 O O . VAL A 1 70 ? -5.219 2.061 3.709 1 86.81 70 VAL A O 1
ATOM 567 N N . ALA A 1 71 ? -3.674 3.6 4.121 1 87.81 71 ALA A N 1
ATOM 568 C CA . ALA A 1 71 ? -2.752 3.062 3.125 1 87.81 71 ALA A CA 1
ATOM 569 C C . ALA A 1 71 ? -2.281 1.663 3.51 1 87.81 71 ALA A C 1
ATOM 571 O O . ALA A 1 71 ? -2.178 0.78 2.654 1 87.81 71 ALA A O 1
ATOM 572 N N . ALA A 1 72 ? -1.938 1.498 4.746 1 89.75 72 ALA A N 1
ATOM 573 C CA . ALA A 1 72 ? -1.493 0.196 5.238 1 89.75 72 ALA A CA 1
ATOM 574 C C . ALA A 1 72 ? -2.59 -0.853 5.078 1 89.75 72 ALA A C 1
ATOM 576 O O . ALA A 1 72 ? -2.316 -1.996 4.707 1 89.75 72 ALA A O 1
ATOM 577 N N . ASP A 1 73 ? -3.785 -0.428 5.363 1 90.19 73 ASP A N 1
ATOM 578 C CA . ASP A 1 73 ? -4.922 -1.328 5.188 1 90.19 73 ASP A CA 1
ATOM 579 C C . ASP A 1 73 ? -5.062 -1.755 3.729 1 90.19 73 ASP A C 1
ATOM 581 O O . ASP A 1 73 ? -5.266 -2.936 3.439 1 90.19 73 ASP A O 1
ATOM 585 N N . LEU A 1 74 ? -4.93 -0.789 2.928 1 91 74 LEU A N 1
ATOM 586 C CA . LEU A 1 74 ? -5.039 -1.063 1.499 1 91 74 LEU A CA 1
ATOM 587 C C . LEU A 1 74 ? -3.934 -2.01 1.041 1 91 74 LEU A C 1
ATOM 589 O O . LEU A 1 74 ? -4.176 -2.908 0.233 1 91 74 LEU A O 1
ATOM 593 N N . LEU A 1 75 ? -2.766 -1.793 1.527 1 91.75 75 LEU A N 1
ATOM 594 C CA . LEU A 1 75 ? -1.636 -2.635 1.149 1 91.75 75 LEU A CA 1
ATOM 595 C C . LEU A 1 75 ? -1.895 -4.09 1.519 1 91.75 75 LEU A C 1
ATOM 597 O O . LEU A 1 75 ? -1.69 -4.988 0.698 1 91.75 75 LEU A O 1
ATOM 601 N N . TYR A 1 76 ? -2.285 -4.266 2.748 1 93.62 76 TYR A N 1
ATOM 602 C CA . TYR A 1 76 ? -2.611 -5.621 3.178 1 93.62 76 TYR A CA 1
ATOM 603 C C . TYR A 1 76 ? -3.639 -6.258 2.248 1 93.62 76 TYR A C 1
ATOM 605 O O . TYR A 1 76 ? -3.459 -7.387 1.792 1 93.62 76 TYR A O 1
ATOM 613 N N . ILE A 1 77 ? -4.707 -5.594 1.989 1 94.69 77 ILE A N 1
ATOM 614 C CA . ILE A 1 77 ? -5.84 -6.121 1.231 1 94.69 77 ILE A CA 1
ATOM 615 C C . ILE A 1 77 ? -5.402 -6.43 -0.199 1 94.69 77 ILE A C 1
ATOM 617 O O . ILE A 1 77 ? -5.637 -7.535 -0.699 1 94.69 77 ILE A O 1
ATOM 621 N N . ILE A 1 78 ? -4.711 -5.516 -0.811 1 93.31 78 ILE A N 1
ATOM 622 C CA . ILE A 1 78 ? -4.344 -5.66 -2.217 1 93.31 78 ILE A CA 1
ATOM 623 C C . ILE A 1 78 ? -3.328 -6.785 -2.371 1 93.31 78 ILE A C 1
ATOM 625 O O . ILE A 1 78 ? -3.461 -7.633 -3.26 1 93.31 78 ILE A O 1
ATOM 629 N N . ILE A 1 79 ? -2.328 -6.836 -1.509 1 92.44 79 ILE A N 1
ATOM 630 C CA . ILE A 1 79 ? -1.316 -7.883 -1.604 1 92.44 79 ILE A CA 1
ATOM 631 C C . ILE A 1 79 ? -1.967 -9.25 -1.393 1 92.44 79 ILE A C 1
ATOM 633 O O . ILE A 1 79 ? -1.673 -10.203 -2.117 1 92.44 79 ILE A O 1
ATOM 637 N N . SER A 1 80 ? -2.812 -9.32 -0.412 1 94.81 80 SER A N 1
ATOM 638 C CA . SER A 1 80 ? -3.467 -10.586 -0.099 1 94.81 80 SER A CA 1
ATOM 639 C C . SER A 1 80 ? -4.332 -11.062 -1.26 1 94.81 80 SER A C 1
ATOM 641 O O . SER A 1 80 ? -4.293 -12.234 -1.631 1 94.81 80 SER A O 1
ATOM 643 N N . TYR A 1 81 ? -5.066 -10.156 -1.827 1 93.94 81 TYR A N 1
ATOM 644 C CA . TYR A 1 81 ? -5.938 -10.531 -2.936 1 93.94 81 TYR A CA 1
ATOM 645 C C . TYR A 1 81 ? -5.121 -10.906 -4.168 1 93.94 81 TYR A C 1
ATOM 647 O O . TYR A 1 81 ? -5.488 -11.82 -4.91 1 93.94 81 TYR A O 1
ATOM 655 N N . MET A 1 82 ? -4.059 -10.234 -4.414 1 91.31 82 MET A N 1
ATOM 656 C CA . MET A 1 82 ? -3.203 -10.547 -5.555 1 91.31 82 MET A CA 1
ATOM 657 C C . MET A 1 82 ? -2.607 -11.945 -5.422 1 91.31 82 MET A C 1
ATOM 659 O O . MET A 1 82 ? -2.598 -12.711 -6.387 1 91.31 82 MET A O 1
ATOM 663 N N . VAL A 1 83 ? -2.123 -12.266 -4.246 1 92.19 83 VAL A N 1
ATOM 664 C CA . VAL A 1 83 ? -1.538 -13.578 -3.99 1 92.19 83 VAL A CA 1
ATOM 665 C C . VAL A 1 83 ? -2.594 -14.656 -4.195 1 92.19 83 VAL A C 1
ATOM 667 O O . VAL A 1 83 ? -2.344 -15.656 -4.875 1 92.19 83 VAL A O 1
ATOM 670 N N . LEU A 1 84 ? -3.781 -14.438 -3.697 1 92.75 84 LEU A N 1
ATOM 671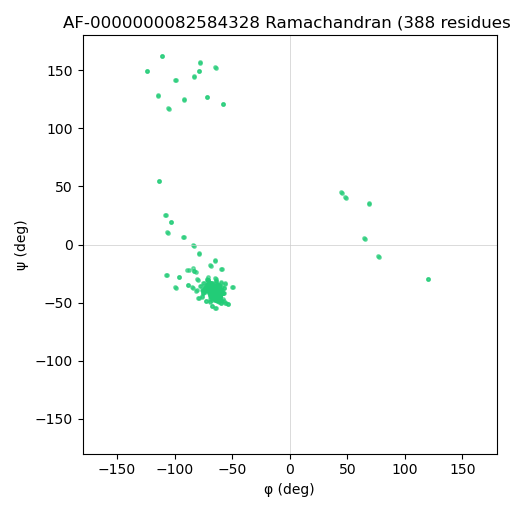 C CA . LEU A 1 84 ? -4.844 -15.43 -3.797 1 92.75 84 LEU A CA 1
ATOM 672 C C . LEU A 1 84 ? -5.34 -15.555 -5.234 1 92.75 84 LEU A C 1
ATOM 674 O O . LEU A 1 84 ? -5.766 -16.625 -5.66 1 92.75 84 LEU A O 1
ATOM 678 N N . TYR A 1 85 ? -5.258 -14.477 -5.926 1 90.75 85 TYR A N 1
ATOM 679 C CA . TYR A 1 85 ? -5.609 -14.531 -7.34 1 90.75 85 TYR A CA 1
ATOM 680 C C . TYR A 1 85 ? -4.633 -15.406 -8.117 1 90.75 85 TYR A C 1
ATOM 682 O O . TYR A 1 85 ? -5.047 -16.219 -8.945 1 90.75 85 TYR A O 1
ATOM 690 N N . ILE A 1 86 ? -3.35 -15.258 -7.848 1 89.31 86 ILE A N 1
ATOM 691 C CA . ILE A 1 86 ? -2.316 -16.031 -8.531 1 89.31 86 ILE A CA 1
ATOM 692 C C . ILE A 1 86 ? -2.463 -17.516 -8.203 1 89.31 86 ILE A C 1
ATOM 694 O O . ILE A 1 86 ? -2.211 -18.375 -9.047 1 89.31 86 ILE A O 1
ATOM 698 N N . LEU A 1 87 ? -2.949 -17.766 -6.996 1 88.75 87 LEU A N 1
ATOM 699 C CA . LEU A 1 87 ? -3.154 -19.141 -6.562 1 88.75 87 LEU A CA 1
ATOM 700 C C . LEU A 1 87 ? -4.496 -19.672 -7.055 1 88.75 87 LEU A C 1
ATOM 702 O O . LEU A 1 87 ? -4.887 -20.797 -6.719 1 88.75 87 LEU A O 1
ATOM 706 N N . HIS A 1 88 ? -5.297 -18.828 -7.789 1 89.44 88 HIS A N 1
ATOM 707 C CA . HIS A 1 88 ? -6.566 -19.188 -8.414 1 89.44 88 HIS A CA 1
ATOM 708 C C . HIS A 1 88 ? -7.641 -19.453 -7.363 1 89.44 88 HIS A C 1
ATOM 710 O O . HIS A 1 88 ? -8.461 -20.359 -7.523 1 89.44 88 HIS A O 1
ATOM 716 N N . ILE A 1 89 ? -7.586 -18.719 -6.281 1 89.69 89 ILE A N 1
ATOM 717 C CA . ILE A 1 89 ? -8.523 -18.906 -5.184 1 89.69 89 ILE A CA 1
ATOM 718 C C . ILE A 1 89 ? -9.641 -17.859 -5.277 1 89.69 89 ILE A C 1
ATOM 720 O O . ILE A 1 89 ? -10.797 -18.156 -4.965 1 89.69 89 ILE A O 1
ATOM 724 N N . VAL A 1 90 ? -9.281 -16.641 -5.688 1 91.88 90 VAL A N 1
ATOM 725 C CA . VAL A 1 90 ? -10.266 -15.562 -5.758 1 91.88 90 VAL A CA 1
ATOM 726 C C . VAL A 1 90 ? -10.297 -14.992 -7.172 1 91.88 90 VAL A C 1
ATOM 728 O O . VAL A 1 90 ? -9.289 -15.016 -7.887 1 91.88 90 VAL A O 1
ATOM 731 N N . PRO A 1 91 ? -11.523 -14.508 -7.562 1 91.94 91 PRO A N 1
ATOM 732 C CA . PRO A 1 91 ? -11.648 -13.93 -8.906 1 91.94 91 PRO A CA 1
ATOM 733 C C . PRO A 1 91 ? -11.078 -12.516 -8.992 1 91.94 91 PRO A C 1
ATOM 735 O O . PRO A 1 91 ? -11.031 -11.805 -7.992 1 91.94 91 PRO A O 1
ATOM 738 N N . LEU A 1 92 ? -10.734 -12.125 -10.172 1 89.56 92 LEU A N 1
ATOM 739 C CA . LEU A 1 92 ? -10.086 -10.844 -10.43 1 89.56 92 LEU A CA 1
ATOM 740 C C . LEU A 1 92 ? -11.062 -9.688 -10.25 1 89.56 92 LEU A C 1
ATOM 742 O O . LEU A 1 92 ? -10.68 -8.602 -9.805 1 89.56 92 LEU A O 1
ATOM 746 N N . TRP A 1 93 ? -12.305 -9.891 -10.602 1 92.31 93 TRP A N 1
ATOM 747 C CA . TRP A 1 93 ? -13.266 -8.797 -10.609 1 92.31 93 TRP A CA 1
ATOM 748 C C . TRP A 1 93 ? -13.414 -8.188 -9.219 1 92.31 93 TRP A C 1
ATOM 750 O O . TRP A 1 93 ? -13.672 -6.988 -9.086 1 92.31 93 TRP A O 1
ATOM 760 N N . PHE A 1 94 ? -13.273 -8.969 -8.172 1 94.38 94 PHE A N 1
ATOM 761 C CA . PHE A 1 94 ? -13.445 -8.492 -6.809 1 94.38 94 PHE A CA 1
ATOM 762 C C . PHE A 1 94 ? -12.336 -7.52 -6.43 1 94.38 94 PHE A C 1
ATOM 764 O O . PHE A 1 94 ? -12.562 -6.57 -5.676 1 94.38 94 PHE A O 1
ATOM 771 N N . LEU A 1 95 ? -11.148 -7.754 -6.918 1 92 95 LEU A N 1
ATOM 772 C CA . LEU A 1 95 ? -10.039 -6.84 -6.691 1 92 95 LEU A CA 1
ATOM 773 C C . LEU A 1 95 ? -10.352 -5.457 -7.254 1 92 95 LEU A C 1
ATOM 775 O O . LEU A 1 95 ? -10.023 -4.441 -6.633 1 92 95 LEU A O 1
ATOM 779 N N . PHE A 1 96 ? -10.984 -5.395 -8.375 1 90.19 96 PHE A N 1
ATOM 780 C CA . PHE A 1 96 ? -11.344 -4.117 -8.977 1 90.19 96 PHE A CA 1
ATOM 781 C C . PHE A 1 96 ? -12.414 -3.41 -8.148 1 90.19 96 PHE A C 1
ATOM 783 O O . PHE A 1 96 ? -12.406 -2.182 -8.047 1 90.19 96 PHE A O 1
ATOM 790 N N . VAL A 1 97 ? -13.297 -4.199 -7.594 1 94.38 97 VAL A N 1
ATOM 791 C CA . VAL A 1 97 ? -14.312 -3.635 -6.711 1 94.38 97 VAL A CA 1
ATOM 792 C C . VAL A 1 97 ? -13.641 -2.953 -5.52 1 94.38 97 VAL A C 1
ATOM 794 O O . VAL A 1 97 ? -14 -1.833 -5.152 1 94.38 97 VAL A O 1
ATOM 797 N N . ILE A 1 98 ? -12.656 -3.607 -4.977 1 94.62 98 ILE A N 1
ATOM 798 C CA . ILE A 1 98 ? -11.938 -3.094 -3.816 1 94.62 98 ILE A CA 1
ATOM 799 C C . ILE A 1 98 ? -11.227 -1.795 -4.188 1 94.62 98 ILE A C 1
ATOM 801 O O . ILE A 1 98 ? -11.328 -0.797 -3.469 1 94.62 98 ILE A O 1
ATOM 805 N N . LEU A 1 99 ? -10.555 -1.771 -5.32 1 92.62 99 LEU A N 1
ATOM 806 C CA . LEU A 1 99 ? -9.789 -0.61 -5.762 1 92.62 99 LEU A CA 1
ATOM 807 C C . LEU A 1 99 ? -10.703 0.583 -6.012 1 92.62 99 LEU A C 1
ATOM 809 O O . LEU A 1 99 ? -10.398 1.703 -5.598 1 92.62 99 LEU A O 1
ATOM 813 N N . PHE A 1 100 ? -11.82 0.321 -6.637 1 92.31 100 PHE A N 1
ATOM 814 C CA . PHE A 1 100 ? -12.766 1.39 -6.938 1 92.31 100 PHE A CA 1
ATOM 815 C C . PHE A 1 100 ? -13.375 1.944 -5.66 1 92.31 100 PHE A C 1
ATOM 817 O O . PHE A 1 100 ? -13.555 3.158 -5.523 1 92.31 100 PHE A O 1
ATOM 824 N N . LYS A 1 101 ? -13.68 1.092 -4.789 1 94.12 101 LYS A N 1
ATOM 825 C CA . LYS A 1 101 ? -14.273 1.522 -3.525 1 94.12 101 LYS A CA 1
ATOM 826 C C . LYS A 1 101 ? -13.305 2.395 -2.732 1 94.12 101 LYS A C 1
ATOM 828 O O . LYS A 1 101 ? -13.703 3.414 -2.164 1 94.12 101 LYS A O 1
ATOM 833 N N . PHE A 1 102 ? -12.094 1.997 -2.727 1 91.81 102 PHE A N 1
ATOM 834 C CA . PHE A 1 102 ? -11.086 2.762 -1.994 1 91.81 102 PHE A CA 1
ATOM 835 C C . PHE A 1 102 ? -10.852 4.117 -2.652 1 91.81 102 PHE A C 1
ATOM 837 O O . PHE A 1 102 ? -10.742 5.137 -1.965 1 91.81 102 PHE A O 1
ATOM 844 N N . ALA A 1 103 ? -10.781 4.156 -3.918 1 90.25 103 ALA A N 1
ATOM 845 C CA . ALA A 1 103 ? -10.602 5.41 -4.641 1 90.25 103 ALA A CA 1
ATOM 846 C C . ALA A 1 103 ? -11.781 6.352 -4.41 1 90.25 103 ALA A C 1
ATOM 848 O O . ALA A 1 103 ? -11.594 7.535 -4.121 1 90.25 103 ALA A O 1
ATOM 849 N N . GLU A 1 104 ? -12.938 5.781 -4.543 1 91.88 104 GLU A N 1
ATOM 850 C CA . GLU A 1 104 ? -14.148 6.559 -4.32 1 91.88 104 GLU A CA 1
ATOM 851 C C . GLU A 1 104 ? -14.203 7.105 -2.895 1 91.88 104 GLU A C 1
ATOM 853 O O . GLU A 1 104 ? -14.562 8.266 -2.68 1 91.88 104 GLU A O 1
ATOM 858 N N . PHE A 1 105 ? -13.797 6.301 -1.939 1 91.25 105 PHE A N 1
ATOM 859 C CA . PHE A 1 105 ? -13.789 6.684 -0.532 1 91.25 105 PHE A CA 1
ATOM 860 C C . PHE A 1 105 ? -12.867 7.871 -0.294 1 91.25 105 PHE A C 1
ATOM 862 O O . PHE A 1 105 ? -13.234 8.82 0.397 1 91.25 105 PHE A O 1
ATOM 869 N N . ILE A 1 106 ? -11.734 7.824 -0.89 1 87.38 106 ILE A N 1
ATOM 870 C CA . ILE A 1 106 ? -10.75 8.891 -0.715 1 87.38 106 ILE A CA 1
ATOM 871 C C . ILE A 1 106 ? -11.25 10.164 -1.381 1 87.38 106 ILE A C 1
ATOM 873 O O . ILE A 1 106 ? -11.211 11.242 -0.777 1 87.38 106 ILE A O 1
ATOM 877 N N . ILE A 1 107 ? -11.781 10.062 -2.539 1 87.25 107 ILE A N 1
ATOM 878 C CA . ILE A 1 107 ? -12.227 11.219 -3.309 1 87.25 107 ILE A CA 1
ATOM 879 C C . ILE A 1 107 ? -13.422 11.875 -2.611 1 87.25 107 ILE A C 1
ATOM 881 O O . ILE A 1 107 ? -13.438 13.094 -2.408 1 87.25 107 ILE A O 1
ATOM 885 N N . THR A 1 108 ? -14.352 11.086 -2.195 1 89.44 108 THR A N 1
ATOM 886 C CA . THR A 1 108 ? -15.555 11.641 -1.592 1 89.44 108 THR A CA 1
ATOM 887 C C . THR A 1 108 ? -15.25 12.219 -0.213 1 89.44 108 THR A C 1
ATOM 889 O O . THR A 1 108 ? -15.852 13.211 0.199 1 89.44 108 THR A O 1
ATOM 892 N N . SER A 1 109 ? -14.336 11.555 0.537 1 87.25 109 SER A N 1
ATOM 893 C CA . SER A 1 109 ? -13.938 12.109 1.826 1 87.25 109 SER A CA 1
ATOM 894 C C . SER A 1 109 ? -13.312 13.484 1.663 1 87.25 109 SER A C 1
ATOM 896 O O . SER A 1 109 ? -13.531 14.375 2.486 1 87.25 109 SER A O 1
ATOM 898 N N . TYR A 1 110 ? -12.57 13.641 0.655 1 82.5 110 TYR A N 1
ATOM 899 C CA . TYR A 1 110 ? -11.93 14.922 0.378 1 82.5 110 TYR A CA 1
ATOM 900 C C . TYR A 1 110 ? -12.961 16 0.096 1 82.5 110 TYR A C 1
ATOM 902 O O . TYR A 1 110 ? -12.891 17.094 0.645 1 82.5 110 TYR A O 1
ATOM 910 N N . PHE A 1 111 ? -13.953 15.711 -0.671 1 83.38 111 PHE A N 1
ATOM 911 C CA . PHE A 1 111 ? -14.961 16.703 -1.054 1 83.38 111 PHE A CA 1
ATOM 912 C C . PHE A 1 111 ? -15.891 17 0.115 1 83.38 111 PHE A C 1
ATOM 914 O O . PHE A 1 111 ? -16.266 18.156 0.333 1 83.38 111 PHE A O 1
ATOM 921 N N . ILE A 1 112 ? -16.234 16 0.808 1 81.81 112 ILE A N 1
ATOM 922 C CA . ILE A 1 112 ? -17.125 16.203 1.94 1 81.81 112 ILE A CA 1
ATOM 923 C C . ILE A 1 112 ? -16.438 17.047 3.012 1 81.81 112 ILE A C 1
ATOM 925 O O . ILE A 1 112 ? -17.047 17.922 3.613 1 81.81 112 ILE A O 1
ATOM 929 N N . LYS A 1 113 ? -15.164 16.766 3.221 1 78.94 113 LYS A N 1
ATOM 930 C CA . LYS A 1 113 ? -14.406 17.531 4.207 1 78.94 113 LYS A CA 1
ATOM 931 C C . LYS A 1 113 ? -14.312 19 3.812 1 78.94 113 LYS A C 1
ATOM 933 O O . LYS A 1 113 ? -14.406 19.891 4.664 1 78.94 113 LYS A O 1
ATOM 938 N N . LYS A 1 114 ? -14.055 19.297 2.629 1 76.81 114 LYS A N 1
ATOM 939 C CA . LYS A 1 114 ? -13.914 20.656 2.131 1 76.81 114 LYS A CA 1
ATOM 940 C C . LYS A 1 114 ? -15.219 21.422 2.264 1 76.81 114 LYS A C 1
ATOM 942 O O . LYS A 1 114 ? -15.211 22.625 2.537 1 76.81 114 LYS A O 1
ATOM 947 N N . THR A 1 115 ? -16.312 20.766 2.119 1 74.5 115 THR A N 1
ATOM 948 C CA . THR A 1 115 ? -17.609 21.438 2.117 1 74.5 115 THR A CA 1
ATOM 949 C C . THR A 1 115 ? -18.156 21.562 3.537 1 74.5 115 THR A C 1
ATOM 951 O O . THR A 1 115 ? -18.812 22.562 3.865 1 74.5 115 THR A O 1
ATOM 954 N N . CYS A 1 116 ? -17.891 20.594 4.355 1 69.31 116 CYS A N 1
ATOM 955 C CA . CYS A 1 116 ? -18.547 20.578 5.66 1 69.31 116 CYS A CA 1
ATOM 956 C C . CYS A 1 116 ? -17.562 20.953 6.762 1 69.31 116 CYS A C 1
ATOM 958 O O . CYS A 1 116 ? -17.906 20.938 7.941 1 69.31 116 CYS A O 1
ATOM 960 N N . SER A 1 117 ? -16.406 21.422 6.488 1 67.25 117 SER A N 1
ATOM 961 C CA . SER A 1 117 ? -15.391 21.859 7.445 1 67.25 117 SER A CA 1
ATOM 962 C C . SER A 1 117 ? -15.172 20.828 8.539 1 67.25 117 SER A C 1
ATOM 964 O O . SER A 1 117 ? -15.148 21.156 9.727 1 67.25 117 SER A O 1
ATOM 966 N N . LYS A 1 118 ? -15.172 19.656 8.172 1 67.56 118 LYS A N 1
ATOM 967 C CA . LYS A 1 118 ? -14.953 18.609 9.148 1 67.56 118 LYS A CA 1
ATOM 968 C C . L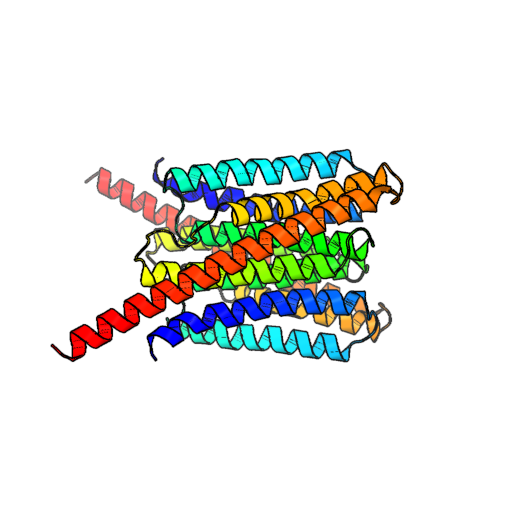YS A 1 118 ? -13.477 18.469 9.5 1 67.56 118 LYS A C 1
ATOM 970 O O . LYS A 1 118 ? -12.609 18.75 8.664 1 67.56 118 LYS A O 1
ATOM 975 N N . LYS A 1 119 ? -13.227 18.078 10.688 1 69.94 119 LYS A N 1
ATOM 976 C CA . LYS A 1 119 ? -11.867 17.984 11.219 1 69.94 119 LYS A CA 1
ATOM 977 C C . LYS A 1 119 ? -11.18 16.703 10.742 1 69.94 119 LYS A C 1
ATOM 979 O O . LYS A 1 119 ? -9.977 16.703 10.477 1 69.94 119 LYS A O 1
ATOM 984 N N . SER A 1 120 ? -12.008 15.742 10.555 1 75.69 120 SER A N 1
ATOM 985 C CA . SER A 1 120 ? -11.406 14.461 10.188 1 75.69 120 SER A CA 1
ATOM 986 C C . SER A 1 120 ? -11.109 14.398 8.688 1 75.69 120 SER A C 1
ATOM 988 O O . SER A 1 120 ? -11.852 14.953 7.879 1 75.69 120 SER A O 1
ATOM 990 N N . ILE A 1 121 ? -10.094 13.789 8.359 1 78.12 121 ILE A N 1
ATOM 991 C CA . ILE A 1 121 ? -9.656 13.703 6.973 1 78.12 121 ILE A CA 1
ATOM 992 C C . ILE A 1 121 ? -10.5 12.672 6.23 1 78.12 121 ILE A C 1
ATOM 994 O O . ILE A 1 121 ? -10.805 12.844 5.051 1 78.12 121 ILE A O 1
ATOM 998 N N . PHE A 1 122 ? -10.836 11.633 6.988 1 84.31 122 PHE A N 1
ATOM 999 C CA . PHE A 1 122 ? -11.664 10.594 6.383 1 84.31 122 PHE A CA 1
ATOM 1000 C C . PHE A 1 122 ? -13.031 10.539 7.047 1 84.31 122 PHE A C 1
ATOM 1002 O O . PHE A 1 122 ? -13.133 10.508 8.273 1 84.31 122 PHE A O 1
ATOM 1009 N N . ILE A 1 123 ? -14.055 10.586 6.211 1 82.25 123 ILE A N 1
ATOM 1010 C CA . ILE A 1 123 ? -15.43 10.531 6.684 1 82.25 123 ILE A CA 1
ATOM 1011 C C . ILE A 1 123 ? -16.016 9.156 6.383 1 82.25 123 ILE A C 1
ATOM 1013 O O . ILE A 1 123 ? -16.156 8.773 5.219 1 82.25 123 ILE A O 1
ATOM 1017 N N . PHE A 1 124 ? -16.344 8.492 7.406 1 83.75 124 PHE A N 1
ATOM 1018 C CA . PHE A 1 124 ? -16.781 7.109 7.262 1 83.75 124 PHE A CA 1
ATOM 1019 C C . PHE A 1 124 ? -18.312 7.012 7.305 1 83.75 124 PHE A C 1
ATOM 1021 O O . PHE A 1 124 ? -18.969 7.781 8.008 1 83.75 124 PHE A O 1
ATOM 1028 N N . ASP A 1 125 ? -18.859 6.137 6.48 1 88.94 125 ASP A N 1
ATOM 1029 C CA . ASP A 1 125 ? -20.266 5.75 6.539 1 88.94 125 ASP A CA 1
ATOM 1030 C C . ASP A 1 125 ? -20.422 4.305 7.012 1 88.94 125 ASP A C 1
ATOM 1032 O O . ASP A 1 125 ? -19.469 3.523 6.957 1 88.94 125 ASP A O 1
ATOM 1036 N N . PHE A 1 126 ? -21.531 3.947 7.434 1 90.06 126 PHE A N 1
ATOM 1037 C CA . PHE A 1 126 ? -21.766 2.666 8.094 1 90.06 126 PHE A CA 1
ATOM 1038 C C . PHE A 1 126 ? -21.516 1.511 7.129 1 90.06 126 PHE A C 1
ATOM 1040 O O . PHE A 1 126 ? -20.75 0.595 7.43 1 90.06 126 PHE A O 1
ATOM 1047 N N . LEU A 1 127 ? -22.141 1.479 6.004 1 9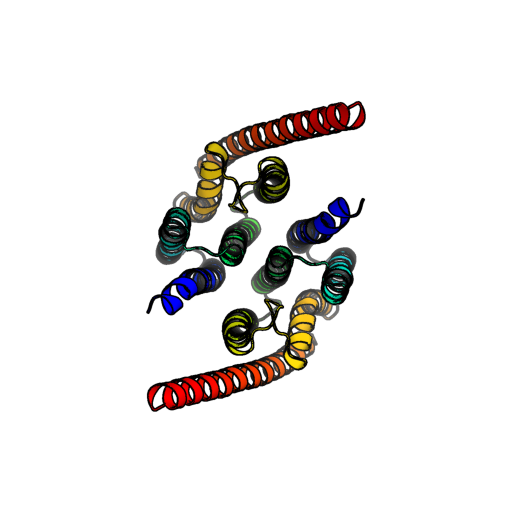1.88 127 LEU A N 1
ATOM 1048 C CA . LEU A 1 127 ? -22.031 0.384 5.047 1 91.88 127 LEU A CA 1
ATOM 1049 C C . LEU A 1 127 ? -20.609 0.283 4.504 1 91.88 127 LEU A C 1
ATOM 1051 O O . LEU A 1 127 ? -20.125 -0.817 4.246 1 91.88 127 LEU A O 1
ATOM 1055 N N . GLY A 1 128 ? -20.016 1.42 4.309 1 91.38 128 GLY A N 1
ATOM 1056 C CA . GLY A 1 128 ? -18.625 1.426 3.855 1 91.38 128 GLY A CA 1
ATOM 1057 C C . GLY A 1 128 ? -17.672 0.802 4.852 1 91.38 128 GLY A C 1
ATOM 1058 O O . GLY A 1 128 ? -16.719 0.115 4.465 1 91.38 128 GLY A O 1
ATOM 1059 N N . ARG A 1 129 ? -17.953 1.017 6.062 1 89 129 ARG A N 1
ATOM 1060 C CA . ARG A 1 129 ? -17.125 0.441 7.113 1 89 129 ARG A CA 1
ATOM 1061 C C . ARG A 1 129 ? -17.25 -1.078 7.145 1 89 129 ARG A C 1
ATOM 1063 O O . ARG A 1 129 ? -16.25 -1.788 7.305 1 89 129 ARG A O 1
ATOM 1070 N N . ILE A 1 130 ? -18.406 -1.51 7.039 1 90.88 130 ILE A N 1
ATOM 1071 C CA . ILE A 1 130 ? -18.641 -2.949 7.008 1 90.88 130 ILE A CA 1
ATOM 1072 C C . ILE A 1 130 ? -17.938 -3.562 5.801 1 90.88 130 ILE A C 1
ATOM 1074 O O . ILE A 1 130 ? -17.297 -4.605 5.918 1 90.88 130 ILE A O 1
ATOM 1078 N N . ALA A 1 131 ? -18.078 -2.951 4.68 1 93.12 131 ALA A N 1
ATOM 1079 C CA . ALA A 1 131 ? -17.422 -3.445 3.471 1 93.12 131 ALA A CA 1
ATOM 1080 C C . ALA A 1 131 ? -15.914 -3.527 3.654 1 93.12 131 ALA A C 1
ATOM 1082 O O . ALA A 1 131 ? -15.289 -4.52 3.277 1 93.12 131 ALA A O 1
ATOM 1083 N N . ALA A 1 132 ? -15.375 -2.51 4.289 1 90.25 132 ALA A N 1
ATOM 1084 C CA . ALA A 1 132 ? -13.938 -2.479 4.516 1 90.25 132 ALA A CA 1
ATOM 1085 C C . ALA A 1 132 ? -13.5 -3.627 5.422 1 90.25 132 ALA A C 1
ATOM 1087 O O . ALA A 1 132 ? -12.484 -4.273 5.164 1 90.25 132 ALA A O 1
ATOM 1088 N N . GLU A 1 133 ? -14.242 -3.846 6.434 1 89.5 133 GLU A N 1
ATOM 1089 C CA . GLU A 1 133 ? -13.93 -4.938 7.355 1 89.5 133 GLU A CA 1
ATOM 1090 C C . GLU A 1 133 ? -14.016 -6.289 6.652 1 89.5 133 GLU A C 1
ATOM 1092 O O . GLU A 1 133 ? -13.211 -7.184 6.926 1 89.5 133 GLU A O 1
ATOM 1097 N N . MET A 1 134 ? -14.906 -6.41 5.797 1 93.19 134 MET A N 1
ATOM 1098 C CA . MET A 1 134 ? -15.047 -7.664 5.066 1 93.19 134 MET A CA 1
ATOM 1099 C C . MET A 1 134 ? -13.93 -7.832 4.043 1 93.19 134 MET A C 1
ATOM 1101 O O . MET A 1 134 ? -13.461 -8.945 3.809 1 93.19 134 MET A O 1
ATOM 1105 N N . PHE A 1 135 ? -13.523 -6.73 3.42 1 93.62 135 PHE A N 1
ATOM 1106 C CA . PHE A 1 135 ? -12.367 -6.793 2.535 1 93.62 135 PHE A CA 1
ATOM 1107 C C . PHE A 1 135 ? -11.148 -7.34 3.27 1 93.62 135 PHE A C 1
ATOM 1109 O O . PHE A 1 135 ? -10.32 -8.031 2.674 1 93.62 135 PHE A O 1
ATOM 1116 N N . TYR A 1 136 ? -11.117 -7.016 4.508 1 90.62 136 TYR A N 1
ATOM 1117 C CA . TYR A 1 136 ? -10 -7.426 5.355 1 90.62 136 TYR A CA 1
ATOM 1118 C C . TYR A 1 136 ? -10.055 -8.922 5.641 1 90.62 136 TYR A C 1
ATOM 1120 O O . TYR A 1 136 ? -9.016 -9.594 5.672 1 90.62 136 TYR A O 1
ATOM 1128 N N . VAL A 1 137 ? -11.219 -9.469 5.75 1 91.44 137 VAL A N 1
ATOM 1129 C CA . VAL A 1 137 ? -11.406 -10.82 6.27 1 91.44 137 VAL A CA 1
ATOM 1130 C C . VAL A 1 137 ? -11.508 -11.805 5.109 1 91.44 137 VAL A C 1
ATOM 1132 O O . VAL A 1 137 ? -11.117 -12.969 5.234 1 91.44 137 VAL A O 1
ATOM 1135 N N . ILE A 1 138 ? -11.945 -11.453 3.992 1 92.75 138 ILE A N 1
ATOM 1136 C CA . ILE A 1 138 ? -12.266 -12.328 2.867 1 92.75 138 ILE A CA 1
ATOM 1137 C C . ILE A 1 138 ? -11.016 -13.086 2.424 1 92.75 138 ILE A C 1
ATOM 1139 O O . ILE A 1 138 ? -11.086 -14.273 2.119 1 92.75 138 ILE A O 1
ATOM 1143 N N . PRO A 1 139 ? -9.883 -12.438 2.395 1 92.62 139 PRO A N 1
ATOM 1144 C CA . PRO A 1 139 ? -8.703 -13.18 1.936 1 92.62 139 PRO A CA 1
ATOM 1145 C C . PRO A 1 139 ? -8.414 -14.414 2.793 1 92.62 139 PRO A C 1
ATOM 1147 O O . PRO A 1 139 ? -8.227 -15.508 2.262 1 92.62 139 PRO A O 1
ATOM 1150 N N . VAL A 1 140 ? -8.414 -14.242 4.074 1 92.12 140 VAL A N 1
ATOM 1151 C CA . VAL A 1 140 ? -8.102 -15.375 4.945 1 92.12 140 VAL A CA 1
ATOM 1152 C C . VAL A 1 140 ? -9.234 -16.391 4.902 1 92.12 140 VAL A C 1
ATOM 1154 O O . VAL A 1 140 ? -9 -17.594 4.918 1 92.12 140 VAL A O 1
ATOM 1157 N N . PHE A 1 141 ? -10.422 -15.906 4.832 1 92.56 141 PHE A N 1
ATOM 1158 C CA . PHE A 1 141 ? -11.586 -16.781 4.73 1 92.56 141 PHE A CA 1
ATOM 1159 C C . PHE A 1 141 ? -11.523 -17.625 3.457 1 92.56 141 PHE A C 1
ATOM 1161 O O . PHE A 1 141 ? -11.805 -18.812 3.479 1 92.56 141 PHE A O 1
ATOM 1168 N N . SER A 1 142 ? -11.188 -17.047 2.355 1 93.31 142 SER A N 1
ATOM 1169 C CA . SER A 1 142 ? -11.07 -17.734 1.081 1 93.31 142 SER A CA 1
ATOM 1170 C C . SER A 1 142 ? -9.945 -18.766 1.116 1 93.31 142 SER A C 1
ATOM 1172 O O . SER A 1 142 ? -10.094 -19.875 0.585 1 93.31 142 SER A O 1
ATOM 1174 N N . TYR A 1 143 ? -8.867 -18.391 1.756 1 93.06 143 TYR A N 1
ATOM 1175 C CA . TYR A 1 143 ? -7.727 -19.281 1.853 1 93.06 143 TYR A CA 1
ATOM 1176 C C . TYR A 1 143 ? -8.078 -20.531 2.65 1 93.06 143 TYR A C 1
ATOM 1178 O O . TYR A 1 143 ? -7.758 -21.656 2.24 1 93.06 143 TYR A O 1
ATOM 1186 N N . ILE A 1 144 ? -8.797 -20.406 3.74 1 90.88 144 ILE A N 1
ATOM 1187 C CA . ILE A 1 144 ? -9.172 -21.5 4.613 1 90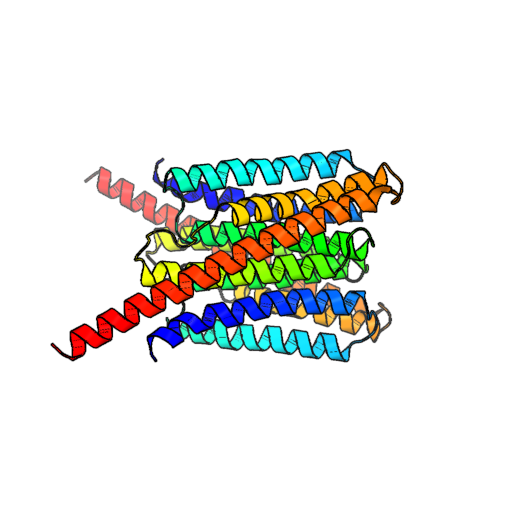.88 144 ILE A CA 1
ATOM 1188 C C . ILE A 1 144 ? -10.18 -22.406 3.902 1 90.88 144 ILE A C 1
ATOM 1190 O O . ILE A 1 144 ? -10.047 -23.625 3.912 1 90.88 144 ILE A O 1
ATOM 1194 N N . THR A 1 145 ? -11.234 -21.812 3.326 1 90.69 145 THR A N 1
ATOM 1195 C CA . THR A 1 145 ? -12.273 -22.578 2.639 1 90.69 145 THR A CA 1
ATOM 1196 C C . THR A 1 145 ? -11.672 -23.391 1.491 1 90.69 145 THR A C 1
ATOM 1198 O O . THR A 1 145 ? -12.102 -24.516 1.229 1 90.69 145 THR A O 1
ATOM 1201 N N . PHE A 1 146 ? -10.688 -22.797 0.831 1 89.38 146 PHE A N 1
ATOM 1202 C CA . PHE A 1 146 ? -10.023 -23.484 -0.273 1 89.38 146 PHE A CA 1
ATOM 1203 C C . PHE A 1 146 ? -9.352 -24.75 0.212 1 89.38 146 PHE A C 1
ATOM 1205 O O . PHE A 1 146 ? -9.445 -25.797 -0.435 1 89.38 146 PHE A O 1
ATOM 1212 N N . HIS A 1 147 ? -8.719 -24.719 1.35 1 87.62 147 HIS A N 1
ATOM 1213 C CA . HIS A 1 147 ? -7.934 -25.844 1.828 1 87.62 147 HIS A CA 1
ATOM 1214 C C . HIS A 1 147 ? -8.805 -26.859 2.561 1 87.62 147 HIS A C 1
ATOM 1216 O O . HIS A 1 147 ? -8.531 -28.047 2.537 1 87.62 147 HIS A O 1
ATOM 1222 N N . ILE A 1 148 ? -9.742 -26.438 3.271 1 83.88 148 ILE A N 1
ATOM 1223 C CA . ILE A 1 148 ? -10.602 -27.359 4.004 1 83.88 148 ILE A CA 1
ATOM 1224 C C . ILE A 1 148 ? -11.539 -28.078 3.031 1 83.88 148 ILE A C 1
ATOM 1226 O O . ILE A 1 148 ? -11.719 -29.297 3.111 1 83.88 148 ILE A O 1
ATOM 1230 N N . MET A 1 149 ? -12.172 -27.359 2.176 1 77.06 149 MET A N 1
ATOM 1231 C CA . MET A 1 149 ? -13.273 -27.953 1.413 1 77.06 149 MET A CA 1
ATOM 1232 C C . MET A 1 149 ? -12.867 -28.172 -0.039 1 77.06 149 MET A C 1
ATOM 1234 O O . MET A 1 149 ? -13.727 -28.375 -0.902 1 77.06 149 MET A O 1
ATOM 1238 N N . ASN A 1 150 ? -11.641 -28.312 -0.339 1 72.88 150 ASN A N 1
ATOM 1239 C CA . ASN A 1 150 ? -11.117 -28.625 -1.662 1 72.88 150 ASN A CA 1
ATOM 1240 C C . ASN A 1 150 ? -11.773 -27.781 -2.746 1 72.88 150 ASN A C 1
ATOM 1242 O O . ASN A 1 150 ? -12.25 -28.312 -3.752 1 72.88 150 ASN A O 1
ATOM 1246 N N . ALA A 1 151 ? -12 -26.531 -2.686 1 64.62 151 ALA A N 1
ATOM 1247 C CA . ALA A 1 151 ? -12.43 -25.547 -3.674 1 64.62 151 ALA A CA 1
ATOM 1248 C C . ALA A 1 151 ? -13.93 -25.656 -3.939 1 64.62 151 ALA A C 1
ATOM 1250 O O . ALA A 1 151 ? -14.516 -24.766 -4.574 1 64.62 151 ALA A O 1
ATOM 1251 N N . ARG A 1 152 ? -14.617 -26.75 -3.432 1 65.94 152 ARG A N 1
ATOM 1252 C CA . ARG A 1 152 ? -16.047 -26.953 -3.684 1 65.94 152 ARG A CA 1
ATOM 1253 C C . ARG A 1 152 ? -16.859 -25.828 -3.049 1 65.94 152 ARG A C 1
ATOM 1255 O O . ARG A 1 152 ? -17.891 -25.422 -3.6 1 65.94 152 ARG A O 1
ATOM 1262 N N . TYR A 1 153 ? -16.359 -25.312 -2.01 1 69.88 153 TYR A N 1
ATOM 1263 C CA . TYR A 1 153 ? -17.172 -24.344 -1.294 1 69.88 153 TYR A CA 1
ATOM 1264 C C . TYR A 1 153 ? -16.703 -22.922 -1.579 1 69.88 153 TYR A C 1
ATOM 1266 O O . TYR A 1 153 ? -17.031 -21.984 -0.845 1 69.88 153 TYR A O 1
ATOM 1274 N N . LEU A 1 154 ? -16.047 -22.797 -2.559 1 81.12 154 LEU A N 1
ATOM 1275 C CA . LEU A 1 154 ? -15.664 -21.453 -2.998 1 81.12 154 LEU A CA 1
ATOM 1276 C C . LEU A 1 154 ? -16.891 -20.641 -3.393 1 81.12 154 LEU A C 1
ATOM 1278 O O . LEU A 1 154 ? -16.859 -19.406 -3.4 1 81.12 154 LEU A O 1
ATOM 1282 N N . TYR A 1 155 ? -18 -21.453 -3.525 1 84.06 155 TYR A N 1
ATOM 1283 C CA . TYR A 1 155 ? -19.25 -20.766 -3.855 1 84.06 155 TYR A CA 1
ATOM 1284 C C . TYR A 1 155 ? -19.719 -19.891 -2.695 1 84.06 155 TYR A C 1
ATOM 1286 O O . TYR A 1 155 ? -20.328 -18.844 -2.906 1 84.06 155 TYR A O 1
ATOM 1294 N N . ILE A 1 156 ? -19.453 -20.328 -1.49 1 86 156 ILE A N 1
ATOM 1295 C CA . ILE A 1 156 ? -19.828 -19.547 -0.31 1 86 156 ILE A CA 1
ATOM 1296 C C . ILE A 1 156 ? -19.047 -18.234 -0.285 1 86 156 ILE A C 1
ATOM 1298 O O . ILE A 1 156 ? -19.609 -17.172 -0.019 1 86 156 ILE A O 1
ATOM 1302 N N . VAL A 1 157 ? -17.797 -18.312 -0.587 1 89.19 157 VAL A N 1
ATOM 1303 C CA . VAL A 1 157 ? -16.938 -17.125 -0.616 1 89.19 157 VAL A CA 1
ATOM 1304 C C . VAL A 1 157 ? -17.422 -16.172 -1.694 1 89.19 157 VAL A C 1
ATOM 1306 O O . VAL A 1 157 ? -17.5 -14.953 -1.467 1 89.19 157 VAL A O 1
ATOM 1309 N N . TYR A 1 158 ? -17.875 -16.719 -2.836 1 91.38 158 TYR A N 1
ATOM 1310 C CA . TYR A 1 158 ? -18.359 -15.906 -3.939 1 91.38 158 TYR A CA 1
ATOM 1311 C C . TYR A 1 158 ? -19.656 -15.203 -3.557 1 91.38 158 TYR A C 1
ATOM 1313 O O . TYR A 1 158 ? -19.859 -14.031 -3.898 1 91.38 158 TYR A O 1
ATOM 1321 N N . SER A 1 159 ? -20.469 -15.945 -2.877 1 92 159 SER A N 1
ATOM 1322 C CA . SER A 1 159 ? -21.719 -15.336 -2.416 1 92 159 SER A CA 1
ATOM 1323 C C . SER A 1 159 ? -21.438 -14.156 -1.485 1 92 159 SER A C 1
ATOM 1325 O O . SER A 1 159 ? -22.078 -13.102 -1.604 1 92 159 SER A O 1
ATOM 1327 N N . PHE A 1 160 ? -20.516 -14.336 -0.565 1 93 160 PHE A N 1
ATOM 1328 C CA . PHE A 1 160 ? -20.125 -13.258 0.338 1 93 160 PHE A CA 1
ATOM 1329 C C . PHE A 1 160 ? -19.547 -12.078 -0.44 1 93 160 PHE A C 1
ATOM 1331 O O . PHE A 1 160 ? -19.812 -10.922 -0.114 1 93 160 PHE A O 1
ATOM 1338 N N . MET A 1 161 ? -18.766 -12.367 -1.482 1 94.88 161 MET A N 1
ATOM 1339 C CA . MET A 1 161 ? -18.172 -11.312 -2.295 1 94.88 161 MET A CA 1
ATOM 1340 C C . MET A 1 161 ? -19.25 -10.492 -3.006 1 94.88 161 MET A C 1
ATOM 1342 O O . MET A 1 161 ? -19.141 -9.273 -3.111 1 94.88 161 MET A O 1
ATOM 1346 N N . TYR A 1 162 ? -20.312 -11.133 -3.43 1 95.88 162 TYR A N 1
ATOM 1347 C CA . TYR A 1 162 ? -21.391 -10.43 -4.094 1 95.88 162 TYR A CA 1
ATOM 1348 C C . TYR A 1 162 ? -22.156 -9.531 -3.115 1 95.88 162 TYR A C 1
ATOM 1350 O O . TYR A 1 162 ? -22.484 -8.391 -3.439 1 95.88 162 TYR A O 1
ATOM 1358 N N . ILE A 1 163 ? -22.375 -10.062 -1.979 1 95.81 163 ILE A N 1
ATOM 1359 C CA . ILE A 1 163 ? -23.094 -9.312 -0.956 1 95.81 163 ILE A CA 1
ATOM 1360 C C . ILE A 1 163 ? -22.297 -8.07 -0.567 1 95.81 163 ILE A C 1
ATOM 1362 O O . ILE A 1 163 ? -22.859 -6.973 -0.473 1 95.81 163 ILE A O 1
ATOM 1366 N N . ILE A 1 164 ? -21.062 -8.273 -0.411 1 95.75 164 ILE A N 1
ATOM 1367 C CA . ILE A 1 164 ? -20.203 -7.164 0 1 95.75 164 ILE A CA 1
ATOM 1368 C C . ILE A 1 164 ? -20.094 -6.145 -1.131 1 95.75 164 ILE A C 1
ATOM 1370 O O . ILE A 1 164 ? -20.031 -4.938 -0.883 1 95.75 164 ILE A O 1
ATOM 1374 N N . THR A 1 165 ? -20.016 -6.637 -2.354 1 96.62 165 THR A N 1
ATOM 1375 C CA . THR A 1 165 ? -19.984 -5.742 -3.506 1 96.62 165 THR A CA 1
ATOM 1376 C C . THR A 1 165 ? -21.234 -4.879 -3.551 1 96.62 165 THR A C 1
ATOM 1378 O O . THR A 1 165 ? -21.156 -3.676 -3.809 1 96.62 165 THR A O 1
ATOM 1381 N N . PHE A 1 166 ? -22.312 -5.488 -3.264 1 96.62 166 PHE A N 1
ATOM 1382 C CA . PHE A 1 166 ? -23.578 -4.75 -3.223 1 96.62 166 PHE A CA 1
ATOM 1383 C C . PHE A 1 166 ? -23.547 -3.676 -2.143 1 96.62 166 PHE A C 1
ATOM 1385 O O . PHE A 1 166 ? -23.922 -2.527 -2.389 1 96.62 166 PHE A O 1
ATOM 1392 N N . ALA A 1 167 ? -23.141 -4.055 -0.978 1 95.5 167 ALA A N 1
ATOM 1393 C CA . ALA A 1 167 ? -23.016 -3.098 0.119 1 95.5 167 ALA A CA 1
ATOM 1394 C C . ALA A 1 167 ? -22.078 -1.951 -0.251 1 95.5 167 ALA A C 1
ATOM 1396 O O . ALA A 1 167 ? -22.359 -0.792 0.068 1 95.5 167 ALA A O 1
ATOM 1397 N N . ALA A 1 168 ? -20.984 -2.266 -0.89 1 96.19 168 ALA A N 1
ATOM 1398 C CA . ALA A 1 168 ? -20.016 -1.257 -1.306 1 96.19 168 ALA A CA 1
ATOM 1399 C C . ALA A 1 168 ? -20.625 -0.293 -2.318 1 96.19 168 ALA A C 1
ATOM 1401 O O . ALA A 1 168 ? -20.375 0.914 -2.264 1 96.19 168 ALA A O 1
ATOM 1402 N N . ILE A 1 169 ? -21.422 -0.796 -3.213 1 96.31 169 ILE A N 1
ATOM 1403 C CA . ILE A 1 169 ? -22.062 0.028 -4.234 1 96.31 169 ILE A CA 1
ATOM 1404 C C . ILE A 1 169 ? -23.062 0.978 -3.578 1 96.31 169 ILE A C 1
ATOM 1406 O O . ILE A 1 169 ? -23.109 2.164 -3.912 1 96.31 169 ILE A O 1
ATOM 1410 N N . VAL A 1 170 ? -23.828 0.472 -2.666 1 96.12 170 VAL A N 1
ATOM 1411 C CA . VAL A 1 170 ? -24.797 1.289 -1.959 1 96.12 170 VAL A CA 1
ATOM 1412 C C . VAL A 1 170 ? -24.094 2.395 -1.183 1 96.12 170 VAL A C 1
ATOM 1414 O O . VAL A 1 170 ? -24.516 3.553 -1.209 1 96.12 170 VAL A O 1
ATOM 1417 N N . SER A 1 171 ? -23.062 2.02 -0.5 1 95.69 171 SER A N 1
ATOM 1418 C CA . SER A 1 171 ? -22.266 3.002 0.228 1 95.69 171 SER A CA 1
ATOM 1419 C C . SER A 1 171 ? -21.719 4.078 -0.707 1 95.69 171 SER A C 1
ATOM 1421 O O . SER A 1 171 ? -21.812 5.27 -0.403 1 95.69 171 SER A O 1
ATOM 1423 N N . SER A 1 172 ? -21.156 3.674 -1.82 1 95.44 172 SER A N 1
ATOM 1424 C CA . SER A 1 172 ? -20.594 4.617 -2.777 1 95.44 172 SER A CA 1
ATOM 1425 C C . SER A 1 172 ? -21.656 5.551 -3.338 1 95.44 172 SER A C 1
ATOM 1427 O O . SER A 1 172 ? -21.406 6.742 -3.521 1 95.44 172 SER A O 1
ATOM 1429 N N . SER A 1 173 ? -22.797 5.008 -3.633 1 95.69 173 SER A N 1
ATOM 1430 C CA . SER A 1 173 ? -23.891 5.832 -4.137 1 95.69 173 SER A CA 1
ATOM 1431 C C . SER A 1 173 ? -24.328 6.875 -3.109 1 95.69 173 SER A C 1
ATOM 1433 O O . SER A 1 173 ? -24.562 8.031 -3.455 1 95.69 173 SER A O 1
ATOM 1435 N N . TYR A 1 174 ? -24.422 6.473 -1.911 1 93.94 174 TYR A N 1
ATOM 1436 C CA . TYR A 1 174 ? -24.781 7.379 -0.83 1 93.94 174 TYR A CA 1
ATOM 1437 C C . TYR A 1 174 ? -23.75 8.492 -0.679 1 93.94 174 TYR A C 1
ATOM 1439 O O . TYR A 1 174 ? -24.109 9.664 -0.525 1 93.94 174 TYR A O 1
ATOM 1447 N N . ARG A 1 175 ? -22.531 8.156 -0.726 1 92.44 175 ARG A N 1
ATOM 1448 C CA . ARG A 1 175 ? -21.453 9.125 -0.55 1 92.44 175 ARG A CA 1
ATOM 1449 C C . ARG A 1 175 ? -21.406 10.109 -1.717 1 92.44 175 ARG A C 1
ATOM 1451 O O . ARG A 1 175 ? -21.188 11.305 -1.521 1 92.44 175 ARG A O 1
ATOM 1458 N N . ILE A 1 176 ? -21.578 9.602 -2.881 1 92.38 176 ILE A N 1
ATOM 1459 C CA . ILE A 1 176 ? -21.578 10.461 -4.066 1 92.38 176 ILE A CA 1
ATOM 1460 C C . ILE A 1 176 ? -22.766 11.414 -4.008 1 92.38 176 ILE A C 1
ATOM 1462 O O . ILE A 1 176 ? -22.625 12.602 -4.324 1 92.38 176 ILE A O 1
ATOM 1466 N N . TRP A 1 177 ? -23.875 10.922 -3.584 1 91.81 177 TRP A N 1
ATOM 1467 C CA . TRP A 1 177 ? -25.062 11.75 -3.436 1 91.81 177 TRP A CA 1
ATOM 1468 C C . TRP A 1 177 ? -24.828 12.867 -2.426 1 91.81 177 TRP A C 1
ATOM 1470 O O . TRP A 1 177 ? -25.188 14.023 -2.676 1 91.81 177 TRP A O 1
ATOM 1480 N N . THR A 1 178 ? -24.234 12.57 -1.349 1 88.81 178 THR A N 1
ATOM 1481 C CA . THR A 1 178 ? -23.938 13.547 -0.314 1 88.81 178 THR A CA 1
ATOM 1482 C C . THR A 1 178 ? -23 14.633 -0.854 1 88.81 178 THR A C 1
ATOM 1484 O O . THR A 1 178 ? -23.141 15.805 -0.512 1 88.81 178 THR A O 1
ATOM 1487 N N . CYS A 1 179 ? -22.062 14.219 -1.678 1 86.56 179 CYS A N 1
ATOM 1488 C CA . CYS A 1 179 ? -21.141 15.18 -2.273 1 86.56 179 CYS A CA 1
ATOM 1489 C C . CYS A 1 179 ? -21.859 16.094 -3.25 1 86.56 179 CYS A C 1
ATOM 1491 O O . CYS A 1 179 ? -21.594 17.297 -3.283 1 86.56 179 CYS A O 1
ATOM 1493 N N . ILE A 1 180 ? -22.75 15.594 -3.973 1 86.69 180 ILE A N 1
ATOM 1494 C CA . ILE A 1 180 ? -23.5 16.375 -4.961 1 86.69 180 ILE A CA 1
ATOM 1495 C C . ILE A 1 180 ? -24.406 17.375 -4.25 1 86.69 180 ILE A C 1
ATOM 1497 O O . ILE A 1 180 ? -24.469 18.547 -4.629 1 86.69 180 ILE A O 1
ATOM 1501 N N . VAL A 1 181 ? -25.047 16.953 -3.229 1 85.38 181 VAL A N 1
ATOM 1502 C CA . VAL A 1 181 ? -25.969 17.812 -2.486 1 85.38 181 VAL A CA 1
ATOM 1503 C C . VAL A 1 181 ? -25.188 18.922 -1.776 1 85.38 181 VAL A C 1
ATOM 1505 O O . VAL A 1 181 ? -25.641 20.062 -1.747 1 85.38 181 VAL A O 1
ATOM 1508 N N . SER A 1 182 ? -24.047 18.594 -1.257 1 79.81 182 SER A N 1
ATOM 1509 C CA . SER A 1 182 ? -23.219 19.578 -0.562 1 79.81 182 SER A CA 1
ATOM 1510 C C . SER A 1 182 ? -22.656 20.609 -1.531 1 79.81 182 SER A C 1
ATOM 1512 O O . SER A 1 182 ? -22.531 21.797 -1.184 1 79.81 182 SER A O 1
ATOM 1514 N N . LEU A 1 183 ? -22.188 20.203 -2.666 1 75.56 183 LEU A N 1
ATOM 1515 C CA . LEU A 1 183 ? -21.656 21.125 -3.678 1 75.56 183 LEU A CA 1
ATOM 1516 C C . LEU A 1 183 ? -22.75 22.062 -4.164 1 75.56 183 LEU A C 1
ATOM 1518 O O . LEU A 1 183 ? -22.5 23.25 -4.402 1 75.56 183 LEU A O 1
ATOM 1522 N N . LYS A 1 184 ? -23.938 21.594 -4.254 1 75.94 184 LYS A N 1
ATOM 1523 C CA . LYS A 1 184 ? -25.062 22.406 -4.699 1 75.94 184 LYS A CA 1
ATOM 1524 C C . LYS A 1 184 ? -25.438 23.453 -3.645 1 75.94 184 LYS A C 1
ATOM 1526 O O . LYS A 1 184 ? -25.734 24.594 -3.979 1 75.94 184 LYS A O 1
ATOM 1531 N N . LYS A 1 185 ? -25.297 23.047 -2.426 1 75.19 185 LYS A N 1
ATOM 1532 C CA . LYS A 1 185 ? -25.609 23.984 -1.345 1 75.19 185 LYS A CA 1
ATOM 1533 C C . LYS A 1 185 ? -24.562 25.094 -1.262 1 75.19 185 LYS A C 1
ATOM 1535 O O . LYS A 1 185 ? -24.906 26.25 -1.01 1 75.19 185 LYS A O 1
ATOM 1540 N N . CYS A 1 186 ? -23.297 24.672 -1.508 1 66.62 186 CYS A N 1
ATOM 1541 C CA . CYS A 1 186 ? -22.219 25.656 -1.49 1 66.62 186 CYS A CA 1
ATOM 1542 C C . CYS A 1 186 ? -22.344 26.625 -2.658 1 66.62 186 CYS A C 1
ATOM 1544 O O . CYS A 1 186 ? -22.141 27.828 -2.498 1 66.62 186 CYS A O 1
ATOM 1546 N N . GLU A 1 187 ? -22.672 26.172 -3.85 1 67.38 187 GLU A N 1
ATOM 1547 C CA . GLU A 1 187 ? -22.875 27 -5.035 1 67.38 187 GLU A CA 1
ATOM 1548 C C . GLU A 1 187 ? -24.031 27.969 -4.844 1 67.38 187 GLU A C 1
ATOM 1550 O O . GLU A 1 187 ? -23.953 29.125 -5.246 1 67.38 187 GLU A O 1
ATOM 1555 N N . ASP A 1 188 ? -25.047 27.5 -4.254 1 67.31 188 ASP A N 1
ATOM 1556 C CA . ASP A 1 188 ? -26.203 28.344 -3.998 1 67.31 188 ASP A CA 1
ATOM 1557 C C . ASP A 1 188 ? -25.859 29.484 -3.027 1 67.31 188 ASP A C 1
ATOM 1559 O O . ASP A 1 188 ? -26.312 30.609 -3.197 1 67.31 188 ASP A O 1
ATOM 1563 N N . LYS A 1 189 ? -25.031 29.188 -2.09 1 65.56 189 LYS A N 1
ATOM 1564 C CA . LYS A 1 189 ? -24.625 30.203 -1.116 1 65.56 189 LYS A CA 1
ATOM 1565 C C . LYS A 1 189 ? -23.719 31.25 -1.761 1 65.56 189 LYS A C 1
ATOM 1567 O O . LYS A 1 189 ? -23.828 32.438 -1.448 1 65.56 189 LYS A O 1
ATOM 1572 N N . LEU A 1 190 ? -22.859 30.812 -2.629 1 65.5 190 LEU A N 1
ATOM 1573 C CA . LEU A 1 190 ? -21.969 31.719 -3.326 1 65.5 190 LEU A CA 1
ATOM 1574 C C . LEU A 1 190 ? -22.75 32.625 -4.262 1 65.5 190 LEU A C 1
ATOM 1576 O O . LEU A 1 190 ? -22.406 33.812 -4.41 1 65.5 190 LEU A O 1
ATOM 1580 N N . GLU A 1 191 ? -23.781 32.125 -4.922 1 66.56 191 GLU A N 1
ATOM 1581 C CA . GLU A 1 191 ? -24.625 32.906 -5.801 1 66.56 191 GLU A CA 1
ATOM 1582 C C . GLU A 1 191 ? -25.391 33.969 -5.008 1 66.56 191 GLU A C 1
ATOM 1584 O O . GLU A 1 191 ? -25.562 35.094 -5.465 1 66.56 191 GLU A O 1
ATOM 1589 N N . ILE A 1 192 ? -25.844 33.625 -3.852 1 66.12 192 ILE A N 1
ATOM 1590 C CA . ILE A 1 192 ? -26.594 34.562 -3.012 1 66.12 192 ILE A CA 1
ATOM 1591 C C . ILE A 1 192 ? -25.656 35.688 -2.521 1 66.12 192 ILE A C 1
ATOM 1593 O O . ILE A 1 192 ? -26.031 36.844 -2.488 1 66.12 192 ILE A O 1
ATOM 1597 N N . ASN A 1 193 ? -24.5 35.312 -2.213 1 62.22 193 ASN A N 1
ATOM 1598 C CA . ASN A 1 193 ? -23.531 36.312 -1.739 1 62.22 193 ASN A CA 1
ATOM 1599 C C . ASN A 1 193 ? -23.078 37.219 -2.865 1 62.22 193 ASN A C 1
ATOM 1601 O O . ASN A 1 193 ? -22.531 38.312 -2.611 1 62.22 193 ASN A O 1
ATOM 1605 N N . LYS A 1 194 ? -23.062 36.844 -4.047 1 64.19 194 LYS A N 1
ATOM 1606 C CA . LYS A 1 194 ? -22.75 37.688 -5.191 1 64.19 194 LYS A CA 1
ATOM 1607 C C . LYS A 1 194 ? -23.859 38.688 -5.461 1 64.19 194 LYS A C 1
ATOM 1609 O O . LYS A 1 194 ? -23.609 39.781 -5.949 1 64.19 194 LYS A O 1
ATOM 1614 N N . VAL A 1 195 ? -25.047 38.312 -5.227 1 64.38 195 VAL A N 1
ATOM 1615 C CA . VAL A 1 195 ? -26.156 39.219 -5.516 1 64.38 195 VAL A CA 1
ATOM 1616 C C . VAL A 1 195 ? -26.312 40.219 -4.371 1 64.38 195 VAL A C 1
ATOM 1618 O O . VAL A 1 195 ? -26.969 41.25 -4.523 1 64.38 195 VAL A O 1
ATOM 1621 N N . GLY A 1 196 ? -25.875 39.875 -3.279 1 46.94 196 GLY A N 1
ATOM 1622 C CA . GLY A 1 196 ? -25.984 40.906 -2.25 1 46.94 196 GLY A CA 1
ATOM 1623 C C . GLY A 1 196 ? -24.766 41.781 -2.15 1 46.94 196 GLY A C 1
ATOM 1624 O O . GLY A 1 196 ? -23.688 41.438 -2.652 1 46.94 196 GLY A O 1
ATOM 1625 N N . MET B 1 1 ? -9.867 27.984 -9.828 1 33.47 1 MET B N 1
ATOM 1626 C CA . MET B 1 1 ? -8.844 27.219 -10.539 1 33.47 1 MET B CA 1
ATOM 1627 C C . MET B 1 1 ? -7.727 26.797 -9.586 1 33.47 1 MET B C 1
ATOM 1629 O O . MET B 1 1 ? -7.035 25.812 -9.844 1 33.47 1 MET B O 1
ATOM 1633 N N . LYS B 1 2 ? -7.375 27.641 -8.664 1 38.62 2 LYS B N 1
ATOM 1634 C CA . LYS B 1 2 ? -6.289 27.422 -7.715 1 38.62 2 LYS B CA 1
ATOM 1635 C C . LYS B 1 2 ? -6.586 26.219 -6.812 1 38.62 2 LYS B C 1
ATOM 1637 O O . LYS B 1 2 ? -5.68 25.469 -6.461 1 38.62 2 LYS B O 1
ATOM 1642 N N . LYS B 1 3 ? -7.84 26.078 -6.488 1 44.75 3 LYS B N 1
ATOM 1643 C CA . LYS B 1 3 ? -8.352 25.109 -5.531 1 44.75 3 LYS B CA 1
ATOM 1644 C C . LYS B 1 3 ? -8.367 23.703 -6.121 1 44.75 3 LYS B C 1
ATOM 1646 O O . LYS B 1 3 ? -8.148 22.719 -5.41 1 44.75 3 LYS B O 1
ATOM 1651 N N . LEU B 1 4 ? -8.602 23.656 -7.414 1 44.09 4 LEU B N 1
ATOM 1652 C CA . LEU B 1 4 ? -8.562 22.422 -8.195 1 44.09 4 LEU B CA 1
ATOM 1653 C C . LEU B 1 4 ? -7.141 21.875 -8.273 1 44.09 4 LEU B C 1
ATOM 1655 O O . LEU B 1 4 ? -6.941 20.656 -8.328 1 44.09 4 LEU B O 1
ATOM 1659 N N . MET B 1 5 ? -6.164 22.703 -8.32 1 40.59 5 MET B N 1
ATOM 1660 C CA . MET B 1 5 ? -4.738 22.406 -8.406 1 40.59 5 MET B CA 1
ATOM 1661 C C . MET B 1 5 ? -4.258 21.672 -7.156 1 40.59 5 MET B C 1
ATOM 1663 O O . MET B 1 5 ? -3.248 20.969 -7.195 1 40.59 5 MET B O 1
ATOM 1667 N N . MET B 1 6 ? -4.688 22.125 -5.957 1 46.62 6 MET B N 1
ATOM 1668 C CA . MET B 1 6 ? -4.281 21.453 -4.723 1 46.62 6 MET B CA 1
ATOM 1669 C C . MET B 1 6 ? -4.738 20 -4.715 1 46.62 6 MET B C 1
ATOM 1671 O O . MET B 1 6 ? -4.34 19.234 -3.844 1 46.62 6 MET B O 1
ATOM 1675 N N . LYS B 1 7 ? -5.828 19.625 -5.574 1 53.75 7 LYS B N 1
ATOM 1676 C CA . LYS B 1 7 ? -6.629 18.406 -5.652 1 53.75 7 LYS B CA 1
ATOM 1677 C C . LYS B 1 7 ? -5.938 17.344 -6.508 1 53.75 7 LYS B C 1
ATOM 1679 O O . LYS B 1 7 ? -6.176 16.141 -6.332 1 53.75 7 LYS B O 1
ATOM 1684 N N . LEU B 1 8 ? -4.969 17.781 -7.395 1 52.28 8 LEU B N 1
ATOM 1685 C CA . LEU B 1 8 ? -4.391 17.031 -8.508 1 52.28 8 LEU B CA 1
ATOM 1686 C C . LEU B 1 8 ? -3.441 15.953 -8.016 1 52.28 8 LEU B C 1
ATOM 1688 O O . LEU B 1 8 ? -3.451 14.828 -8.523 1 52.28 8 LEU B O 1
ATOM 1692 N N . PRO B 1 9 ? -2.67 16.188 -6.98 1 56.88 9 PRO B N 1
ATOM 1693 C CA . PRO B 1 9 ? -1.656 15.195 -6.609 1 56.88 9 PRO B CA 1
ATOM 1694 C C . PRO B 1 9 ? -2.264 13.914 -6.047 1 56.88 9 PRO B C 1
ATOM 1696 O O . PRO B 1 9 ? -1.771 12.82 -6.328 1 56.88 9 PRO B O 1
ATOM 1699 N N . ASN B 1 10 ? -3.498 14.031 -5.66 1 75.44 10 ASN B N 1
ATOM 1700 C CA . ASN B 1 10 ? -4.086 12.844 -5.043 1 75.44 10 ASN B CA 1
ATOM 1701 C C . ASN B 1 10 ? -4.734 11.93 -6.082 1 75.44 10 ASN B C 1
ATOM 1703 O O . ASN B 1 10 ? -4.699 10.711 -5.949 1 75.44 10 ASN B O 1
ATOM 1707 N N . ILE B 1 11 ? -5.047 12.656 -7.25 1 81 11 ILE B N 1
ATOM 1708 C CA . ILE B 1 11 ? -5.723 11.859 -8.266 1 81 11 ILE B CA 1
ATOM 1709 C C . ILE B 1 11 ? -4.695 11.047 -9.047 1 81 11 ILE B C 1
ATOM 1711 O O . ILE B 1 11 ? -4.934 9.883 -9.375 1 81 11 ILE B O 1
ATOM 1715 N N . ILE B 1 12 ? -3.598 11.703 -9.297 1 85.94 12 ILE B N 1
ATOM 1716 C CA . ILE B 1 12 ? -2.531 11.023 -10.023 1 85.94 12 ILE B CA 1
ATOM 1717 C C . ILE B 1 12 ? -2 9.859 -9.203 1 85.94 12 ILE B C 1
ATOM 1719 O O . ILE B 1 12 ? -1.719 8.781 -9.742 1 85.94 12 ILE B O 1
ATOM 1723 N N . THR B 1 13 ? -1.91 10.086 -7.922 1 88.06 13 THR B N 1
ATOM 1724 C CA . THR B 1 13 ? -1.446 9.039 -7.02 1 88.06 13 THR B CA 1
ATOM 1725 C C . THR B 1 13 ? -2.43 7.871 -6.996 1 88.06 13 THR B C 1
ATOM 1727 O O . THR B 1 13 ? -2.023 6.707 -7.055 1 88.06 13 THR B O 1
ATOM 1730 N N . LEU B 1 14 ? -3.676 8.203 -7.023 1 87.56 14 LEU B N 1
ATOM 1731 C CA . LEU B 1 14 ? -4.707 7.172 -7.035 1 87.56 14 LEU B CA 1
ATOM 1732 C C . LEU B 1 14 ? -4.656 6.367 -8.328 1 87.56 14 LEU B C 1
ATOM 1734 O O . LEU B 1 14 ? -4.781 5.141 -8.305 1 87.56 14 LEU B O 1
ATOM 1738 N N . LEU B 1 15 ? -4.504 7.016 -9.383 1 89.25 15 LEU B N 1
ATOM 1739 C CA . LEU B 1 15 ? -4.402 6.352 -10.68 1 89.25 15 LEU B CA 1
ATOM 1740 C C . LEU B 1 15 ? -3.189 5.43 -10.727 1 89.25 15 LEU B C 1
ATOM 1742 O O . LEU B 1 15 ? -3.258 4.34 -11.297 1 89.25 15 LEU B O 1
ATOM 1746 N N . ARG B 1 16 ? -2.148 5.832 -10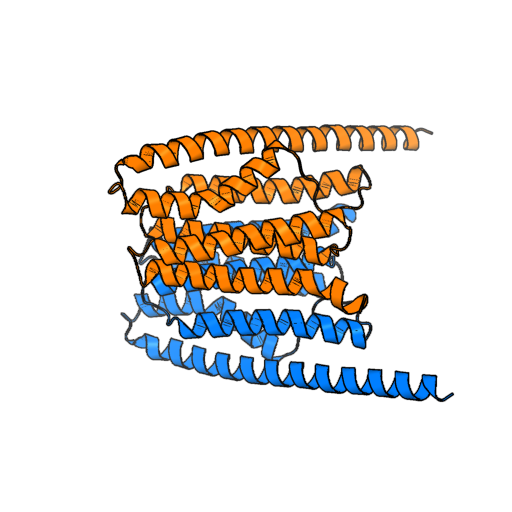.086 1 91.44 16 ARG B N 1
ATOM 1747 C CA . ARG B 1 16 ? -0.942 5.016 -10.047 1 91.44 16 ARG B CA 1
ATOM 1748 C C . ARG B 1 16 ? -1.185 3.721 -9.273 1 91.44 16 ARG B C 1
ATOM 1750 O O . ARG B 1 16 ? -0.666 2.666 -9.648 1 91.44 16 ARG B O 1
ATOM 1757 N N . VAL B 1 17 ? -1.912 3.891 -8.227 1 90.88 17 VAL B N 1
ATOM 1758 C CA . VAL B 1 17 ? -2.242 2.709 -7.441 1 90.88 17 VAL B CA 1
ATOM 1759 C C . VAL B 1 17 ? -3.031 1.719 -8.297 1 90.88 17 VAL B C 1
ATOM 1761 O O . VAL B 1 17 ? -2.707 0.53 -8.336 1 90.88 17 VAL B O 1
ATOM 1764 N N . ILE B 1 18 ? -4.004 2.207 -9.023 1 91.44 18 ILE B N 1
ATOM 1765 C CA . ILE B 1 18 ? -4.832 1.367 -9.883 1 91.44 18 ILE B CA 1
ATOM 1766 C C . ILE B 1 18 ? -3.973 0.758 -10.992 1 91.44 18 ILE B C 1
ATOM 1768 O O . ILE B 1 18 ? -4.059 -0.441 -11.266 1 91.44 18 ILE B O 1
ATOM 1772 N N . LEU B 1 19 ? -3.162 1.562 -11.547 1 93.62 19 LEU B N 1
ATOM 1773 C CA . LEU B 1 19 ? -2.291 1.106 -12.625 1 93.62 19 LEU B CA 1
ATOM 1774 C C . LEU B 1 19 ? -1.317 0.044 -12.125 1 93.62 19 LEU B C 1
ATOM 1776 O O . LEU B 1 19 ? -0.994 -0.898 -12.852 1 93.62 19 LEU B O 1
ATOM 1780 N N . SER B 1 20 ? -0.824 0.253 -10.922 1 93.38 20 SER B N 1
ATOM 1781 C CA . SER B 1 20 ? 0.112 -0.704 -10.344 1 93.38 20 SER B CA 1
ATOM 1782 C C . SER B 1 20 ? -0.525 -2.082 -10.195 1 93.38 20 SER B C 1
ATOM 1784 O O . SER B 1 20 ? 0.1 -3.098 -10.508 1 93.38 20 SER B O 1
ATOM 1786 N N . VAL B 1 21 ? -1.714 -2.121 -9.742 1 92.25 21 VAL B N 1
ATOM 1787 C CA . VAL B 1 21 ? -2.43 -3.383 -9.57 1 92.25 21 VAL B CA 1
ATOM 1788 C C . VAL B 1 21 ? -2.699 -4.008 -10.938 1 92.25 21 VAL B C 1
ATOM 1790 O O . VAL B 1 21 ? -2.49 -5.211 -11.125 1 92.25 21 VAL B O 1
ATOM 1793 N N . PHE B 1 22 ? -3.135 -3.164 -11.891 1 93 22 PHE B N 1
ATOM 1794 C CA . PHE B 1 22 ? -3.393 -3.646 -13.242 1 93 22 PHE B CA 1
ATOM 1795 C C . PHE B 1 22 ? -2.125 -4.23 -13.859 1 93 22 PHE B C 1
ATOM 1797 O O . PHE B 1 22 ? -2.174 -5.27 -14.516 1 93 22 PHE B O 1
ATOM 1804 N N . LEU B 1 23 ? -1.032 -3.584 -13.664 1 94.81 23 LEU B N 1
ATOM 1805 C CA . LEU B 1 23 ? 0.249 -4.043 -14.188 1 94.81 23 LEU B CA 1
ATOM 1806 C C . LEU B 1 23 ? 0.554 -5.461 -13.711 1 94.81 23 LEU B C 1
ATOM 1808 O O . LEU B 1 23 ? 0.886 -6.332 -14.516 1 94.81 23 LEU B O 1
ATOM 1812 N N . ASN B 1 24 ? 0.447 -5.672 -12.453 1 92.94 24 ASN B N 1
ATOM 1813 C CA . ASN B 1 24 ? 0.833 -6.957 -11.883 1 92.94 24 ASN B CA 1
ATOM 1814 C C . ASN B 1 24 ? -0.158 -8.055 -12.258 1 92.94 24 ASN B C 1
ATOM 1816 O O . ASN B 1 24 ? 0.231 -9.211 -12.445 1 92.94 24 ASN B O 1
ATOM 1820 N N . PHE B 1 25 ? -1.415 -7.621 -12.422 1 91.81 25 PHE B N 1
ATOM 1821 C CA . PHE B 1 25 ? -2.387 -8.555 -12.984 1 91.81 25 PHE B CA 1
ATOM 1822 C C . PHE B 1 25 ? -2.012 -8.938 -14.406 1 91.81 25 PHE B C 1
ATOM 1824 O O . PHE B 1 25 ? -2.057 -10.109 -14.773 1 91.81 25 PHE B O 1
ATOM 1831 N N . TYR B 1 26 ? -1.681 -7.973 -15.133 1 93.31 26 TYR B N 1
ATOM 1832 C CA . TYR B 1 26 ? -1.334 -8.195 -16.531 1 93.31 26 TYR B CA 1
ATOM 1833 C C . TYR B 1 26 ? -0.112 -9.094 -16.656 1 93.31 26 TYR B C 1
ATOM 1835 O O . TYR B 1 26 ? -0.079 -10 -17.5 1 93.31 26 TYR B O 1
ATOM 1843 N N . ILE B 1 27 ? 0.852 -8.938 -15.828 1 93.5 27 ILE B N 1
ATOM 1844 C CA . ILE B 1 27 ? 2.086 -9.719 -15.844 1 93.5 27 ILE B CA 1
ATOM 1845 C C . ILE B 1 27 ? 1.773 -11.188 -15.57 1 93.5 27 ILE B C 1
ATOM 1847 O O . ILE B 1 27 ? 2.328 -12.078 -16.219 1 93.5 27 ILE B O 1
ATOM 1851 N N . VAL B 1 28 ? 0.849 -11.453 -14.688 1 90.69 28 VAL B N 1
ATOM 1852 C CA . VAL B 1 28 ? 0.505 -12.82 -14.312 1 90.69 28 VAL B CA 1
ATOM 1853 C C . VAL B 1 28 ? -0.316 -13.469 -15.422 1 90.69 28 VAL B C 1
ATOM 1855 O O . VAL B 1 28 ? -0.064 -14.617 -15.805 1 90.69 28 VAL B O 1
ATOM 1858 N N . LYS B 1 29 ? -1.262 -12.711 -15.992 1 91.38 29 LYS B N 1
ATOM 1859 C CA . LYS B 1 29 ? -2.172 -13.266 -16.984 1 91.38 29 LYS B CA 1
ATOM 1860 C C . LYS B 1 29 ? -1.47 -13.445 -18.328 1 91.38 29 LYS B C 1
ATOM 1862 O O . LYS B 1 29 ? -1.73 -14.406 -19.047 1 91.38 29 LYS B O 1
ATOM 1867 N N . HIS B 1 30 ? -0.668 -12.477 -18.641 1 93.69 30 HIS B N 1
ATOM 1868 C CA . HIS B 1 30 ? 0.033 -12.5 -19.922 1 93.69 30 HIS B CA 1
ATOM 1869 C C . HIS B 1 30 ? 1.537 -12.656 -19.719 1 93.69 30 HIS B C 1
ATOM 1871 O O . HIS B 1 30 ? 2.324 -11.875 -20.25 1 93.69 30 HIS B O 1
ATOM 1877 N N . PHE B 1 31 ? 1.804 -13.711 -18.984 1 90.12 31 PHE B N 1
ATOM 1878 C CA . PHE B 1 31 ? 3.205 -13.984 -18.688 1 90.12 31 PHE B CA 1
ATOM 1879 C C . PHE B 1 31 ? 4.008 -14.148 -19.984 1 90.12 31 PHE B C 1
ATOM 1881 O O . PHE B 1 31 ? 3.621 -14.906 -20.875 1 90.12 31 PHE B O 1
ATOM 1888 N N . GLY B 1 32 ? 5.023 -13.32 -20.188 1 89.81 32 GLY B N 1
ATOM 1889 C CA . GLY B 1 32 ? 5.848 -13.375 -21.391 1 89.81 32 GLY B CA 1
ATOM 1890 C C . GLY B 1 32 ? 5.82 -12.086 -22.188 1 89.81 32 GLY B C 1
ATOM 1891 O O . GLY B 1 32 ? 6.754 -11.805 -22.953 1 89.81 32 GLY B O 1
ATOM 1892 N N . ASP B 1 33 ? 4.703 -11.414 -22.078 1 92.88 33 ASP B N 1
ATOM 1893 C CA . ASP B 1 33 ? 4.637 -10.125 -22.75 1 92.88 33 ASP B CA 1
ATOM 1894 C C . ASP B 1 33 ? 5.5 -9.086 -22.031 1 92.88 33 ASP B C 1
ATOM 1896 O O . ASP B 1 33 ? 5.367 -8.883 -20.828 1 92.88 33 ASP B O 1
ATOM 1900 N N . MET B 1 34 ? 6.363 -8.477 -22.812 1 92.62 34 MET B N 1
ATOM 1901 C CA . MET B 1 34 ? 7.277 -7.523 -22.188 1 92.62 34 MET B CA 1
ATOM 1902 C C . MET B 1 34 ? 6.898 -6.09 -22.531 1 92.62 34 MET B C 1
ATOM 1904 O O . MET B 1 34 ? 7.168 -5.168 -21.766 1 92.62 34 MET B O 1
ATOM 1908 N N . LEU B 1 35 ? 6.273 -5.84 -23.594 1 94.25 35 LEU B N 1
ATOM 1909 C CA . LEU B 1 35 ? 6.023 -4.5 -24.109 1 94.25 35 LEU B CA 1
ATOM 1910 C C . LEU B 1 35 ? 5.055 -3.742 -23.203 1 94.25 35 LEU B C 1
ATOM 1912 O O . LEU B 1 35 ? 5.367 -2.646 -22.734 1 94.25 35 LEU B O 1
ATOM 1916 N N . ILE B 1 36 ? 3.934 -4.328 -22.922 1 95.25 36 ILE B N 1
ATOM 1917 C CA . ILE B 1 36 ? 2.898 -3.645 -22.156 1 95.25 36 ILE B CA 1
ATOM 1918 C C . ILE B 1 36 ? 3.406 -3.359 -20.734 1 95.25 36 ILE B C 1
ATOM 1920 O O . ILE B 1 36 ? 3.281 -2.238 -20.25 1 95.25 36 ILE B O 1
ATOM 1924 N N . PRO B 1 37 ? 4.012 -4.367 -20.047 1 94.88 37 PRO B N 1
ATOM 1925 C CA . PRO B 1 37 ? 4.555 -4.082 -18.719 1 94.88 37 PRO B CA 1
ATOM 1926 C C . PRO B 1 37 ? 5.586 -2.953 -18.734 1 94.88 37 PRO B C 1
ATOM 1928 O O . PRO B 1 37 ? 5.621 -2.133 -17.812 1 94.88 37 PRO B O 1
ATOM 1931 N N . ILE B 1 38 ? 6.383 -2.885 -19.75 1 94.62 38 ILE B N 1
ATOM 1932 C CA . ILE B 1 38 ? 7.383 -1.831 -19.875 1 94.62 38 ILE B CA 1
ATOM 1933 C C . ILE B 1 38 ? 6.695 -0.477 -20.016 1 94.62 38 ILE B C 1
ATOM 1935 O O . ILE B 1 38 ? 7.055 0.485 -19.328 1 94.62 38 ILE B O 1
ATOM 1939 N N . ILE B 1 39 ? 5.73 -0.43 -20.828 1 96.19 39 ILE B N 1
ATOM 1940 C CA . ILE B 1 39 ? 5.02 0.813 -21.094 1 96.19 39 ILE B CA 1
ATOM 1941 C C . ILE B 1 39 ? 4.312 1.288 -19.828 1 96.19 39 ILE B C 1
ATOM 1943 O O . ILE B 1 39 ? 4.414 2.459 -19.453 1 96.19 39 ILE B O 1
ATOM 1947 N N . ILE B 1 40 ? 3.613 0.396 -19.156 1 95.88 40 ILE B N 1
ATOM 1948 C CA . ILE B 1 40 ? 2.865 0.756 -17.953 1 95.88 40 ILE B CA 1
ATOM 1949 C C . ILE B 1 40 ? 3.828 1.206 -16.859 1 95.88 40 ILE B C 1
ATOM 1951 O O . ILE B 1 40 ? 3.576 2.199 -16.172 1 95.88 40 ILE B O 1
ATOM 1955 N N . THR B 1 41 ? 4.926 0.462 -16.703 1 94.69 41 THR B N 1
ATOM 1956 C CA . THR B 1 41 ? 5.902 0.824 -15.688 1 94.69 41 THR B CA 1
ATOM 1957 C C . THR B 1 41 ? 6.496 2.201 -15.969 1 94.69 41 THR B C 1
ATOM 1959 O O . THR B 1 41 ? 6.723 2.986 -15.047 1 94.69 41 THR B O 1
ATOM 1962 N N . TYR B 1 42 ? 6.719 2.475 -17.188 1 93.5 42 TYR B N 1
ATOM 1963 C CA . TYR B 1 42 ? 7.246 3.777 -17.594 1 93.5 42 TYR B CA 1
ATOM 1964 C C . TYR B 1 42 ? 6.27 4.891 -17.219 1 93.5 42 TYR B C 1
ATOM 1966 O O . TYR B 1 42 ? 6.676 5.938 -16.719 1 93.5 42 TYR B O 1
ATOM 1974 N N . ILE B 1 43 ? 5.051 4.684 -17.484 1 93.81 43 ILE B N 1
ATOM 1975 C CA . ILE B 1 43 ? 4.02 5.66 -17.156 1 93.81 43 ILE B CA 1
ATOM 1976 C C . ILE B 1 43 ? 3.982 5.879 -15.648 1 93.81 43 ILE B C 1
ATOM 1978 O O . ILE B 1 43 ? 3.939 7.02 -15.18 1 93.81 43 ILE B O 1
ATOM 1982 N N . ILE B 1 44 ? 4.02 4.793 -14.875 1 92.56 44 ILE B N 1
ATOM 1983 C CA . ILE B 1 44 ? 3.979 4.871 -13.422 1 92.56 44 ILE B CA 1
ATOM 1984 C C . ILE B 1 44 ? 5.195 5.641 -12.914 1 92.56 44 ILE B C 1
ATOM 1986 O O . ILE B 1 44 ? 5.07 6.531 -12.07 1 92.56 44 ILE B O 1
ATOM 1990 N N . PHE B 1 45 ? 6.285 5.344 -13.477 1 89.19 45 PHE B N 1
ATOM 1991 C CA . PHE B 1 45 ? 7.535 5.973 -13.062 1 89.19 45 PHE B CA 1
ATOM 1992 C C . PHE B 1 45 ? 7.535 7.457 -13.414 1 89.19 45 PHE B C 1
ATOM 1994 O O . PHE B 1 45 ? 7.895 8.297 -12.586 1 89.19 45 PHE B O 1
ATOM 2001 N N . LEU B 1 46 ? 7.168 7.793 -14.602 1 88.19 46 LEU B N 1
ATOM 2002 C CA . LEU B 1 46 ? 7.172 9.172 -15.07 1 88.19 46 LEU B CA 1
ATOM 2003 C C . LEU B 1 46 ? 6.176 10.016 -14.289 1 88.19 46 LEU B C 1
ATOM 2005 O O . LEU B 1 46 ? 6.453 11.18 -13.969 1 88.19 46 LEU B O 1
ATOM 2009 N N . THR B 1 47 ? 5.031 9.484 -14.016 1 86.62 47 THR B N 1
ATOM 2010 C CA . THR B 1 47 ? 4.023 10.234 -13.273 1 86.62 47 THR B CA 1
ATOM 2011 C C . THR B 1 47 ? 4.48 10.477 -11.844 1 86.62 47 THR B C 1
ATOM 2013 O O . THR B 1 47 ? 4.164 11.508 -11.25 1 86.62 47 THR B O 1
ATOM 2016 N N . ASP B 1 48 ? 5.156 9.484 -11.305 1 84.19 48 ASP B N 1
ATOM 2017 C CA . ASP B 1 48 ? 5.688 9.664 -9.961 1 84.19 48 ASP B CA 1
ATOM 2018 C C . ASP B 1 48 ? 6.781 10.734 -9.938 1 84.19 48 ASP B C 1
ATOM 2020 O O . ASP B 1 48 ? 6.824 11.57 -9.031 1 84.19 48 ASP B O 1
ATOM 2024 N N . PHE B 1 49 ? 7.562 10.656 -10.891 1 77.25 49 PHE B N 1
ATOM 2025 C CA . PHE B 1 49 ? 8.695 11.57 -10.977 1 77.25 49 PHE B CA 1
ATOM 2026 C C . PHE B 1 49 ? 8.219 12.992 -11.25 1 77.25 49 PHE B C 1
ATOM 2028 O O . PHE B 1 49 ? 8.734 13.953 -10.68 1 77.25 49 PHE B O 1
ATOM 2035 N N . LEU B 1 50 ? 7.25 13.141 -12.031 1 74.12 50 LEU B N 1
ATOM 2036 C CA . LEU B 1 50 ? 6.785 14.461 -12.438 1 74.12 50 LEU B CA 1
ATOM 2037 C C . LEU B 1 50 ? 5.922 15.086 -11.344 1 74.12 50 LEU B C 1
ATOM 2039 O O . LEU B 1 50 ? 6.074 16.266 -11.023 1 74.12 50 LEU B O 1
ATOM 2043 N N . ASP B 1 51 ? 5.027 14.266 -10.852 1 67.5 51 ASP B N 1
ATOM 2044 C CA . ASP B 1 51 ? 4.098 14.82 -9.875 1 67.5 51 ASP B CA 1
ATOM 2045 C C . ASP B 1 51 ? 4.773 14.992 -8.516 1 67.5 51 ASP B C 1
ATOM 2047 O O . ASP B 1 51 ? 4.508 15.961 -7.801 1 67.5 51 ASP B O 1
ATOM 2051 N N . GLY B 1 52 ? 5.543 13.984 -8.047 1 58.78 52 GLY B N 1
ATOM 2052 C CA . GLY B 1 52 ? 6.168 14.078 -6.734 1 58.78 52 GLY B CA 1
ATOM 2053 C C . GLY B 1 52 ? 7.227 15.164 -6.656 1 58.78 52 GLY B C 1
ATOM 2054 O O . GLY B 1 52 ? 7.207 15.984 -5.738 1 58.78 52 GLY B O 1
ATOM 2055 N N . ARG B 1 53 ? 8.047 15.211 -7.637 1 57.22 53 ARG B N 1
ATOM 2056 C CA . ARG B 1 53 ? 9.141 16.172 -7.602 1 57.22 53 ARG B CA 1
ATOM 2057 C C . ARG B 1 53 ? 8.633 17.594 -7.836 1 57.22 53 ARG B C 1
ATOM 2059 O O . ARG B 1 53 ? 9.047 18.531 -7.152 1 57.22 53 ARG B O 1
ATOM 2066 N N . ILE B 1 54 ? 7.734 17.641 -8.664 1 56.22 54 ILE B N 1
ATOM 2067 C CA . ILE B 1 54 ? 7.262 18.984 -9.016 1 56.22 54 ILE B CA 1
ATOM 2068 C C . ILE B 1 54 ? 6.371 19.516 -7.898 1 56.22 54 ILE B C 1
ATOM 2070 O O . ILE B 1 54 ? 6.477 20.688 -7.527 1 56.22 54 ILE B O 1
ATOM 2074 N N . ALA B 1 55 ? 5.578 18.703 -7.344 1 57.03 55 ALA B N 1
ATOM 2075 C CA . ALA B 1 55 ? 4.652 19.156 -6.309 1 57.03 55 ALA B CA 1
ATOM 2076 C C . ALA B 1 55 ? 5.395 19.531 -5.031 1 57.03 55 ALA B C 1
ATOM 2078 O O . ALA B 1 55 ? 5.027 20.484 -4.348 1 57.03 55 ALA B O 1
ATOM 2079 N N . ARG B 1 56 ? 6.531 18.781 -4.777 1 56.03 56 ARG B N 1
ATOM 2080 C CA . ARG B 1 56 ? 7.336 19.062 -3.594 1 56.03 56 ARG B CA 1
ATOM 2081 C C . ARG B 1 56 ? 8.109 20.375 -3.756 1 56.03 56 ARG B C 1
ATOM 2083 O O . ARG B 1 56 ? 8.234 21.141 -2.807 1 56.03 56 ARG B O 1
ATOM 2090 N N . PHE B 1 57 ? 8.523 20.469 -4.918 1 53.19 57 PHE B N 1
ATOM 2091 C CA . PHE B 1 57 ? 9.297 21.672 -5.188 1 53.19 57 PHE B CA 1
ATOM 2092 C C . PHE B 1 57 ? 8.406 22.906 -5.148 1 53.19 57 PHE B C 1
ATOM 2094 O O . PHE B 1 57 ? 8.836 23.984 -4.711 1 53.19 57 PHE B O 1
ATOM 2101 N N . ASN B 1 58 ? 7.23 22.672 -5.559 1 52.94 58 ASN B N 1
ATOM 2102 C CA . ASN B 1 58 ? 6.348 23.844 -5.598 1 52.94 58 ASN B CA 1
ATOM 2103 C C . ASN B 1 58 ? 5.555 23.984 -4.305 1 52.94 58 ASN B C 1
ATOM 2105 O O . ASN B 1 58 ? 4.77 24.922 -4.152 1 52.94 58 ASN B O 1
ATOM 2109 N N . GLY B 1 59 ? 5.852 23.172 -3.336 1 57.38 59 GLY B N 1
ATOM 2110 C CA . GLY B 1 59 ? 5.164 23.25 -2.055 1 57.38 59 GLY B CA 1
ATOM 2111 C C . GLY B 1 59 ? 3.689 22.906 -2.15 1 57.38 59 GLY B C 1
ATOM 2112 O O . GLY B 1 59 ? 2.906 23.281 -1.271 1 57.38 59 GLY B O 1
ATOM 2113 N N . SER B 1 60 ? 3.346 22.531 -3.293 1 58.94 60 SER B N 1
ATOM 2114 C CA . SER B 1 60 ? 1.921 22.406 -3.58 1 58.94 60 SER B CA 1
ATOM 2115 C C . SER B 1 60 ? 1.354 21.109 -2.998 1 58.94 60 SER B C 1
ATOM 2117 O O . SER B 1 60 ? 0.137 20.922 -2.971 1 58.94 60 SER B O 1
ATOM 2119 N N . VAL B 1 61 ? 2.293 20.234 -2.473 1 63.44 61 VAL B N 1
ATOM 2120 C CA . VAL B 1 61 ? 1.719 19 -1.956 1 63.44 61 VAL B CA 1
ATOM 2121 C C . VAL B 1 61 ? 1.405 19.156 -0.47 1 63.44 61 VAL B C 1
ATOM 2123 O O . VAL B 1 61 ? 2.252 19.594 0.305 1 63.44 61 VAL B O 1
ATOM 2126 N N . SER B 1 62 ? 0.19 18.891 -0.184 1 75.81 62 SER B N 1
ATOM 2127 C CA . SER B 1 62 ? -0.203 18.875 1.222 1 75.81 62 SER B CA 1
ATOM 2128 C C . SER B 1 62 ? 0.504 17.766 1.98 1 75.81 62 SER B C 1
ATOM 2130 O O . SER B 1 62 ? 1.068 16.844 1.371 1 75.81 62 SER B O 1
ATOM 2132 N N . LYS B 1 63 ? 0.693 17.922 3.168 1 78.5 63 LYS B N 1
ATOM 2133 C CA . LYS B 1 63 ? 1.282 16.891 4.02 1 78.5 63 LYS B CA 1
ATOM 2134 C C . LYS B 1 63 ? 0.585 15.547 3.82 1 78.5 63 LYS B C 1
ATOM 2136 O O . LYS B 1 63 ? 1.24 14.508 3.764 1 78.5 63 LYS B O 1
ATOM 2141 N N . LEU B 1 64 ? -0.649 15.594 3.631 1 80.06 64 LEU B N 1
ATOM 2142 C CA . LEU B 1 64 ? -1.422 14.375 3.422 1 80.06 64 LEU B CA 1
ATOM 2143 C C . LEU B 1 64 ? -1.091 13.75 2.07 1 80.06 64 LEU B C 1
ATOM 2145 O O . LEU B 1 64 ? -0.999 12.523 1.956 1 80.06 64 LEU B O 1
ATOM 2149 N N . GLY B 1 65 ? -0.967 14.602 1.165 1 80.31 65 GLY B N 1
ATOM 2150 C CA . GLY B 1 65 ? -0.593 14.133 -0.158 1 80.31 65 GLY B CA 1
ATOM 2151 C C . GLY B 1 65 ? 0.758 13.445 -0.187 1 80.31 65 GLY B C 1
ATOM 2152 O O . GLY B 1 65 ? 0.935 12.438 -0.88 1 80.31 65 GLY B O 1
ATOM 2153 N N . ALA B 1 66 ? 1.598 13.945 0.535 1 82.81 66 ALA B N 1
ATOM 2154 C CA . ALA B 1 66 ? 2.943 13.383 0.608 1 82.81 66 ALA B CA 1
ATOM 2155 C C . ALA B 1 66 ? 2.916 11.969 1.191 1 82.81 66 ALA B C 1
ATOM 2157 O O . ALA B 1 66 ? 3.613 11.078 0.704 1 82.81 66 ALA B O 1
ATOM 2158 N N . VAL B 1 67 ? 2.184 11.836 2.172 1 83.88 67 VAL B N 1
ATOM 2159 C CA . VAL B 1 67 ? 2.062 10.531 2.811 1 83.88 67 VAL B CA 1
ATOM 2160 C C . VAL B 1 67 ? 1.41 9.539 1.846 1 83.88 67 VAL B C 1
ATOM 2162 O O . VAL B 1 67 ? 1.855 8.398 1.723 1 83.88 67 VAL B O 1
ATOM 2165 N N . PHE B 1 68 ? 0.427 10.008 1.161 1 84.69 68 PHE B N 1
ATOM 2166 C CA . PHE B 1 68 ? -0.26 9.172 0.187 1 84.69 68 PHE B CA 1
ATOM 2167 C C . PHE B 1 68 ? 0.685 8.758 -0.936 1 84.69 68 PHE B C 1
ATOM 2169 O O . PHE B 1 68 ? 0.625 7.625 -1.422 1 84.69 68 PHE B O 1
ATOM 2176 N N . ASP B 1 69 ? 1.445 9.695 -1.243 1 85.94 69 ASP B N 1
ATOM 2177 C CA . ASP B 1 69 ? 2.41 9.43 -2.307 1 85.94 69 ASP B CA 1
ATOM 2178 C C . ASP B 1 69 ? 3.395 8.336 -1.897 1 85.94 69 ASP B C 1
ATOM 2180 O O . ASP B 1 69 ? 3.633 7.395 -2.654 1 85.94 69 ASP B O 1
ATOM 2184 N N . VAL B 1 70 ? 3.92 8.453 -0.77 1 86.88 70 VAL B N 1
ATOM 2185 C CA . VAL B 1 70 ? 4.891 7.492 -0.258 1 86.88 70 VAL B CA 1
ATOM 2186 C C . VAL B 1 70 ? 4.238 6.121 -0.128 1 86.88 70 VAL B C 1
ATOM 2188 O O . VAL B 1 70 ? 4.844 5.102 -0.471 1 86.88 70 VAL B O 1
ATOM 2191 N N . ALA B 1 71 ? 3.031 6.117 0.318 1 87.75 71 ALA B N 1
ATOM 2192 C CA . ALA B 1 71 ? 2.295 4.867 0.471 1 87.75 71 ALA B CA 1
ATOM 2193 C C . ALA B 1 71 ? 2.033 4.215 -0.884 1 87.75 71 ALA B C 1
ATOM 2195 O O . ALA B 1 71 ? 2.148 2.996 -1.025 1 87.75 71 ALA B O 1
ATOM 2196 N N . ALA B 1 72 ? 1.617 5.004 -1.82 1 89.69 72 ALA B N 1
ATOM 2197 C CA . ALA B 1 72 ? 1.354 4.496 -3.166 1 89.69 72 ALA B CA 1
ATOM 2198 C C . ALA B 1 72 ? 2.619 3.908 -3.785 1 89.69 72 ALA B C 1
ATOM 2200 O O . ALA B 1 72 ? 2.566 2.869 -4.449 1 89.69 72 ALA B O 1
ATOM 2201 N N . ASP B 1 73 ? 3.701 4.586 -3.551 1 90.25 73 ASP B N 1
ATOM 2202 C CA . ASP B 1 73 ? 4.98 4.086 -4.043 1 90.25 73 ASP B CA 1
ATOM 2203 C C . ASP B 1 73 ? 5.309 2.723 -3.432 1 90.25 73 ASP B C 1
ATOM 2205 O O . ASP B 1 73 ? 5.727 1.805 -4.141 1 90.25 73 ASP B O 1
ATOM 2209 N N . LEU B 1 74 ? 5.082 2.68 -2.188 1 91.06 74 LEU B N 1
ATOM 2210 C CA . LEU B 1 74 ? 5.348 1.43 -1.482 1 91.06 74 LEU B CA 1
ATOM 2211 C C . LEU B 1 74 ? 4.453 0.31 -2.002 1 91.06 74 LEU B C 1
ATOM 2213 O O . LEU B 1 74 ? 4.906 -0.828 -2.16 1 91.06 74 LEU B O 1
ATOM 2217 N N . LEU B 1 75 ? 3.229 0.627 -2.23 1 91.75 75 LEU B N 1
ATOM 2218 C CA . LEU B 1 75 ? 2.285 -0.371 -2.723 1 91.75 75 LEU B CA 1
ATOM 2219 C C . LEU B 1 75 ? 2.748 -0.947 -4.055 1 91.75 75 LEU B C 1
ATOM 2221 O O . LEU B 1 75 ? 2.76 -2.166 -4.242 1 91.75 75 LEU B O 1
ATOM 2225 N N . TYR B 1 76 ? 3.07 -0.05 -4.953 1 93.62 76 TYR B N 1
ATOM 2226 C CA . TYR B 1 76 ? 3.58 -0.505 -6.238 1 93.62 76 TYR B CA 1
ATOM 2227 C C . TYR B 1 76 ? 4.77 -1.441 -6.055 1 93.62 76 TYR B C 1
ATOM 2229 O O . TYR B 1 76 ? 4.812 -2.521 -6.648 1 93.62 76 TYR B O 1
ATOM 2237 N N . ILE B 1 77 ? 5.734 -1.053 -5.297 1 94.75 77 ILE B N 1
ATOM 2238 C CA . ILE B 1 77 ? 6.996 -1.771 -5.133 1 94.75 77 ILE B CA 1
ATOM 2239 C C . ILE B 1 77 ? 6.734 -3.133 -4.496 1 94.75 77 ILE B C 1
ATOM 2241 O O . ILE B 1 77 ? 7.188 -4.16 -5.004 1 94.75 77 ILE B O 1
ATOM 2245 N N . ILE B 1 78 ? 5.949 -3.145 -3.459 1 93.38 78 ILE B N 1
ATOM 2246 C CA . ILE B 1 78 ? 5.727 -4.371 -2.705 1 93.38 78 ILE B CA 1
ATOM 2247 C C . ILE B 1 78 ? 4.926 -5.359 -3.549 1 93.38 78 ILE B C 1
ATOM 2249 O O . ILE B 1 78 ? 5.262 -6.543 -3.621 1 93.38 78 ILE B O 1
ATOM 2253 N N . ILE B 1 79 ? 3.883 -4.891 -4.207 1 92.38 79 ILE B N 1
ATOM 2254 C CA . ILE B 1 79 ? 3.066 -5.777 -5.031 1 92.38 79 ILE B CA 1
ATOM 2255 C C . ILE B 1 79 ? 3.914 -6.355 -6.164 1 92.38 79 ILE B C 1
ATOM 2257 O O . ILE B 1 79 ? 3.84 -7.551 -6.453 1 92.38 79 ILE B O 1
ATOM 2261 N N . SER B 1 80 ? 4.68 -5.512 -6.777 1 94.81 80 SER B N 1
ATOM 2262 C CA . SER B 1 80 ? 5.504 -5.949 -7.898 1 94.81 80 SER B CA 1
ATOM 2263 C C . SER B 1 80 ? 6.527 -6.992 -7.461 1 94.81 80 SER B C 1
ATOM 2265 O O . SER B 1 80 ? 6.711 -8.008 -8.133 1 94.81 80 SER B O 1
ATOM 2267 N N . TYR B 1 81 ? 7.152 -6.75 -6.352 1 93.94 81 TYR B N 1
ATOM 2268 C CA . TYR B 1 81 ? 8.156 -7.691 -5.867 1 93.94 81 TYR B CA 1
ATOM 2269 C C . TYR B 1 81 ? 7.516 -9 -5.434 1 93.94 81 TYR B C 1
ATOM 2271 O O . TYR B 1 81 ? 8.086 -10.078 -5.637 1 93.94 81 TYR B O 1
ATOM 2279 N N . MET B 1 82 ? 6.375 -8.945 -4.836 1 91.38 82 MET B N 1
ATOM 2280 C CA . MET B 1 82 ? 5.68 -10.156 -4.414 1 91.38 82 MET B CA 1
ATOM 2281 C C . MET B 1 82 ? 5.309 -11.023 -5.613 1 91.38 82 MET B C 1
ATOM 2283 O O . MET B 1 82 ? 5.5 -12.234 -5.594 1 91.38 82 MET B O 1
ATOM 2287 N N . VAL B 1 83 ? 4.797 -10.398 -6.652 1 92.31 83 VAL B N 1
ATOM 2288 C CA . VAL B 1 83 ? 4.418 -11.109 -7.867 1 92.31 83 VAL B CA 1
ATOM 2289 C C . VAL B 1 83 ? 5.648 -11.766 -8.492 1 92.31 83 VAL B C 1
ATOM 2291 O O . VAL B 1 83 ? 5.621 -12.945 -8.836 1 92.31 83 VAL B O 1
ATOM 2294 N N . LEU B 1 84 ? 6.738 -11.047 -8.539 1 92.81 84 LEU B N 1
ATOM 2295 C CA . LEU B 1 84 ? 7.957 -11.555 -9.156 1 92.81 84 LEU B CA 1
ATOM 2296 C C . LEU B 1 84 ? 8.578 -12.656 -8.305 1 92.81 84 LEU B C 1
ATOM 2298 O O . LEU B 1 84 ? 9.211 -13.578 -8.828 1 92.81 84 LEU B O 1
ATOM 2302 N N . TYR B 1 85 ? 8.375 -12.539 -7.055 1 90.69 85 TYR B N 1
ATOM 2303 C CA . TYR B 1 85 ? 8.844 -13.602 -6.168 1 90.69 85 TYR B CA 1
ATOM 2304 C C . TYR B 1 85 ? 8.086 -14.898 -6.422 1 90.69 85 TYR B C 1
ATOM 2306 O O . TYR B 1 85 ? 8.695 -15.969 -6.492 1 90.69 85 TYR B O 1
ATOM 2314 N N . ILE B 1 86 ? 6.785 -14.812 -6.562 1 89.38 86 ILE B N 1
ATOM 2315 C CA . ILE B 1 86 ? 5.949 -15.984 -6.789 1 89.38 86 ILE B CA 1
ATOM 2316 C C . ILE B 1 86 ? 6.309 -16.625 -8.125 1 89.38 86 ILE B C 1
ATOM 2318 O O . ILE B 1 86 ? 6.27 -17.844 -8.266 1 89.38 86 ILE B O 1
ATOM 2322 N N . LEU B 1 87 ? 6.723 -15.773 -9.062 1 88.88 87 LEU B N 1
ATOM 2323 C CA . LEU B 1 87 ? 7.117 -16.266 -10.383 1 88.88 87 LEU B CA 1
ATOM 2324 C C . LEU B 1 87 ? 8.562 -16.75 -10.375 1 88.88 87 LEU B C 1
ATOM 2326 O O . LEU B 1 87 ? 9.102 -17.109 -11.422 1 88.88 87 LEU B O 1
ATOM 2330 N N . HIS B 1 88 ? 9.281 -16.641 -9.195 1 89.44 88 HIS B N 1
ATOM 2331 C CA . HIS B 1 88 ? 10.641 -17.125 -8.977 1 89.44 88 HIS B CA 1
ATOM 2332 C C . HIS B 1 88 ? 11.648 -16.312 -9.773 1 89.44 88 HIS B C 1
ATOM 2334 O O . HIS B 1 88 ? 12.617 -16.859 -10.312 1 89.44 88 HIS B O 1
ATOM 2340 N N . ILE B 1 89 ? 11.391 -15.039 -9.891 1 89.62 89 ILE B N 1
ATOM 2341 C CA . ILE B 1 89 ? 12.258 -14.156 -10.656 1 89.62 89 ILE B CA 1
ATOM 2342 C C . ILE B 1 89 ? 13.188 -13.398 -9.719 1 89.62 89 ILE B C 1
ATOM 2344 O O . ILE B 1 89 ? 14.352 -13.141 -10.055 1 89.62 89 ILE B O 1
ATOM 2348 N N . VAL B 1 90 ? 12.672 -13.016 -8.539 1 91.81 90 VAL B N 1
ATOM 2349 C CA . VAL B 1 90 ? 13.461 -12.242 -7.598 1 91.81 90 VAL B CA 1
ATOM 2350 C C . VAL B 1 90 ? 13.523 -12.961 -6.254 1 91.81 90 VAL B C 1
ATOM 2352 O O . VAL B 1 90 ? 12.594 -13.688 -5.895 1 91.81 90 VAL B O 1
ATOM 2355 N N . PRO B 1 91 ? 14.672 -12.75 -5.555 1 91.94 91 PRO B N 1
ATOM 2356 C CA . PRO B 1 91 ? 14.812 -13.398 -4.25 1 91.94 91 PRO B CA 1
ATOM 2357 C C . PRO B 1 91 ? 14.031 -12.688 -3.15 1 91.94 91 PRO B C 1
ATOM 2359 O O . PRO B 1 91 ? 13.781 -11.484 -3.244 1 91.94 91 PRO B O 1
ATOM 2362 N N . LEU B 1 92 ? 13.703 -13.414 -2.133 1 89.62 92 LEU B N 1
ATOM 2363 C CA . LEU B 1 92 ? 12.875 -12.93 -1.033 1 89.62 92 LEU B CA 1
ATOM 2364 C C . LEU B 1 92 ? 13.641 -11.914 -0.186 1 89.62 92 LEU B C 1
ATOM 2366 O O . LEU B 1 92 ? 13.047 -10.969 0.339 1 89.62 92 LEU B O 1
ATOM 2370 N N . TRP B 1 93 ? 14.914 -12.102 -0.016 1 92.31 93 TRP B N 1
ATOM 2371 C CA . TRP B 1 93 ? 15.688 -11.266 0.905 1 92.31 93 TRP B CA 1
ATOM 2372 C C . TRP B 1 93 ? 15.617 -9.797 0.5 1 92.31 93 TRP B C 1
ATOM 2374 O O . TRP B 1 93 ? 15.664 -8.914 1.355 1 92.31 93 TRP B O 1
ATOM 2384 N N . PHE B 1 94 ? 15.531 -9.5 -0.775 1 94.5 94 PHE B N 1
ATOM 2385 C CA . PHE B 1 94 ? 15.516 -8.125 -1.261 1 94.5 94 PHE B CA 1
ATOM 2386 C C . PHE B 1 94 ? 14.234 -7.422 -0.843 1 94.5 94 PHE B C 1
ATOM 2388 O O . PHE B 1 94 ? 14.242 -6.219 -0.574 1 94.5 94 PHE B O 1
ATOM 2395 N N . LEU B 1 95 ? 13.141 -8.133 -0.815 1 92 95 LEU B N 1
ATOM 2396 C CA . LEU B 1 95 ? 11.875 -7.582 -0.341 1 92 95 LEU B CA 1
ATOM 2397 C C . LEU B 1 95 ? 12 -7.105 1.103 1 92 95 LEU B C 1
ATOM 2399 O O . LEU B 1 95 ? 11.461 -6.055 1.462 1 92 95 LEU B O 1
ATOM 2403 N N . PHE B 1 96 ? 12.695 -7.828 1.913 1 90.25 96 PHE B N 1
ATOM 2404 C CA . PHE B 1 96 ? 12.891 -7.445 3.307 1 90.25 96 PHE B CA 1
ATOM 2405 C C . PHE B 1 96 ? 13.758 -6.195 3.406 1 90.25 96 PHE B C 1
ATOM 2407 O O . PHE B 1 96 ? 13.547 -5.355 4.285 1 90.25 96 PHE B O 1
ATOM 2414 N N . VAL B 1 97 ? 14.719 -6.105 2.52 1 94.44 97 VAL B N 1
ATOM 2415 C CA . VAL B 1 97 ? 15.555 -4.91 2.473 1 94.44 97 VAL B CA 1
ATOM 2416 C C . VAL B 1 97 ? 14.688 -3.686 2.189 1 94.44 97 VAL B C 1
ATOM 2418 O O . VAL B 1 97 ? 14.828 -2.65 2.846 1 94.44 97 VAL B O 1
ATOM 2421 N N . ILE B 1 98 ? 13.781 -3.846 1.265 1 94.69 98 ILE B N 1
ATOM 2422 C CA . ILE B 1 98 ? 12.898 -2.754 0.867 1 94.69 98 ILE B CA 1
ATOM 2423 C C . ILE B 1 98 ? 12.008 -2.355 2.043 1 94.69 98 ILE B C 1
ATOM 2425 O O . ILE B 1 98 ? 11.883 -1.17 2.361 1 94.69 98 ILE B O 1
ATOM 2429 N N . LEU B 1 99 ? 11.438 -3.312 2.721 1 92.62 99 LEU B N 1
ATOM 2430 C CA . LEU B 1 99 ? 10.523 -3.061 3.832 1 92.62 99 LEU B CA 1
ATOM 2431 C C . LEU B 1 99 ? 11.242 -2.365 4.98 1 92.62 99 LEU B C 1
ATOM 2433 O O . LEU B 1 99 ? 10.727 -1.407 5.559 1 92.62 99 LEU B O 1
ATOM 2437 N N . PHE B 1 100 ? 12.43 -2.838 5.27 1 92.38 100 PHE B N 1
ATOM 2438 C CA . PHE B 1 100 ? 13.211 -2.252 6.355 1 92.38 100 PHE B CA 1
ATOM 2439 C C . PHE B 1 100 ? 13.617 -0.823 6.02 1 92.38 100 PHE B C 1
ATOM 2441 O O . PHE B 1 100 ? 13.578 0.059 6.883 1 92.38 100 PHE B O 1
ATOM 2448 N N . LYS B 1 101 ? 13.984 -0.629 4.836 1 94.25 101 LYS B N 1
ATOM 2449 C CA . LYS B 1 101 ? 14.398 0.707 4.41 1 94.25 101 LYS B CA 1
ATOM 2450 C C . LYS B 1 101 ? 13.234 1.693 4.5 1 94.25 101 LYS B C 1
ATOM 2452 O O . LYS B 1 101 ? 13.406 2.826 4.957 1 94.25 101 LYS B O 1
ATOM 2457 N N . PHE B 1 102 ? 12.109 1.251 4.094 1 91.88 102 PHE B N 1
ATOM 2458 C CA . PHE B 1 102 ? 10.938 2.117 4.141 1 91.88 102 PHE B CA 1
ATOM 2459 C C . PHE B 1 102 ? 10.539 2.412 5.582 1 91.88 102 PHE B C 1
ATOM 2461 O O . PHE B 1 102 ? 10.211 3.549 5.922 1 91.88 102 PHE B O 1
ATOM 2468 N N . ALA B 1 103 ? 10.555 1.45 6.406 1 90.31 103 ALA B N 1
ATOM 2469 C CA . ALA B 1 103 ? 10.234 1.64 7.82 1 90.31 103 ALA B CA 1
ATOM 2470 C C . ALA B 1 103 ? 11.219 2.598 8.484 1 90.31 103 ALA B C 1
ATOM 2472 O O . ALA B 1 103 ? 10.812 3.518 9.195 1 90.31 103 ALA B O 1
ATOM 2473 N N . GLU B 1 104 ? 12.453 2.338 8.227 1 92 104 GLU B N 1
ATOM 2474 C CA . GLU B 1 104 ? 13.5 3.195 8.773 1 92 104 GLU B CA 1
ATOM 2475 C C . GLU B 1 104 ? 13.344 4.633 8.297 1 92 104 GLU B C 1
ATOM 2477 O O . GLU B 1 104 ? 13.492 5.574 9.078 1 92 104 GLU B O 1
ATOM 2482 N N . PHE B 1 105 ? 13 4.805 7.039 1 91.31 105 PHE B N 1
ATOM 2483 C CA . PHE B 1 105 ? 12.82 6.121 6.438 1 91.31 105 PHE B CA 1
ATOM 2484 C C . PHE B 1 105 ? 11.695 6.883 7.129 1 91.31 105 PHE B C 1
ATOM 2486 O O . PHE B 1 105 ? 11.844 8.062 7.445 1 91.31 105 PHE B O 1
ATOM 2493 N N . ILE B 1 106 ? 10.641 6.207 7.375 1 87.25 106 ILE B N 1
ATOM 2494 C CA . ILE B 1 106 ? 9.484 6.832 8.008 1 87.25 106 ILE B CA 1
ATOM 2495 C C . ILE B 1 106 ? 9.82 7.199 9.453 1 87.25 106 ILE B C 1
ATOM 2497 O O . ILE B 1 106 ? 9.562 8.32 9.891 1 87.25 106 ILE B O 1
ATOM 2501 N N . ILE B 1 107 ? 10.461 6.332 10.141 1 87.25 107 ILE B N 1
ATOM 2502 C CA . ILE B 1 107 ? 10.766 6.531 11.555 1 87.25 107 ILE B CA 1
ATOM 2503 C C . ILE B 1 107 ? 11.773 7.672 11.703 1 87.25 107 ILE B C 1
ATOM 2505 O O . ILE B 1 107 ? 11.57 8.586 12.516 1 87.25 107 ILE B O 1
ATOM 2509 N N . THR B 1 108 ? 12.789 7.66 10.906 1 89.5 108 THR B N 1
ATOM 2510 C CA . THR B 1 108 ? 13.828 8.672 11.047 1 89.5 108 THR B CA 1
ATOM 2511 C C . THR B 1 108 ? 13.32 10.039 10.586 1 89.5 108 THR B C 1
ATOM 2513 O O . THR B 1 108 ? 13.719 11.07 11.133 1 89.5 108 THR B O 1
ATOM 2516 N N . SER B 1 109 ? 12.469 10.039 9.531 1 87.31 109 SER B N 1
ATOM 2517 C CA . SER B 1 109 ? 11.883 11.305 9.109 1 87.31 109 SER B CA 1
ATOM 2518 C C . SER B 1 109 ? 11.047 11.922 10.227 1 87.31 109 SER B C 1
ATOM 2520 O O . SER B 1 109 ? 11.055 13.148 10.406 1 87.31 109 SER B O 1
ATOM 2522 N N . TYR B 1 110 ? 10.375 11.133 10.914 1 82.25 110 TYR B N 1
ATOM 2523 C CA . TYR B 1 110 ? 9.555 11.602 12.031 1 82.25 110 TYR B CA 1
ATOM 2524 C C . TYR B 1 110 ? 10.422 12.227 13.117 1 82.25 110 TYR B C 1
ATOM 2526 O O . TYR B 1 110 ? 10.117 13.312 13.609 1 82.25 110 TYR B O 1
ATOM 2534 N N . PHE B 1 111 ? 11.5 11.625 13.461 1 83.31 111 PHE B N 1
ATOM 2535 C CA . PHE B 1 111 ? 12.359 12.109 14.539 1 83.31 111 PHE B CA 1
ATOM 2536 C C . PHE B 1 111 ? 13.125 13.352 14.102 1 83.31 111 PHE B C 1
ATOM 2538 O O . PHE B 1 111 ? 13.273 14.297 14.883 1 83.31 111 PHE B O 1
ATOM 2545 N N . ILE B 1 112 ? 13.562 13.312 12.922 1 81.81 112 ILE B N 1
ATOM 2546 C CA . ILE B 1 112 ? 14.32 14.461 12.43 1 81.81 112 ILE B CA 1
ATOM 2547 C C . ILE B 1 112 ? 13.406 15.68 12.336 1 81.81 112 ILE B C 1
ATOM 2549 O O . ILE B 1 112 ? 13.812 16.797 12.68 1 81.81 112 ILE B O 1
ATOM 2553 N N . LYS B 1 113 ? 12.195 15.461 11.906 1 79.06 113 LYS B N 1
ATOM 2554 C CA . LYS B 1 113 ? 11.234 16.562 11.812 1 79.06 113 LYS B CA 1
ATOM 2555 C C . LYS B 1 113 ? 10.938 17.156 13.188 1 79.06 113 LYS B C 1
ATOM 2557 O O . LYS B 1 113 ? 10.812 18.375 13.328 1 79.06 113 LYS B O 1
ATOM 2562 N N . LYS B 1 114 ? 10.734 16.391 14.133 1 76.88 114 LYS B N 1
ATOM 2563 C CA . LYS B 1 114 ? 10.406 16.828 15.492 1 76.88 114 LYS B CA 1
ATOM 2564 C C . LYS B 1 114 ? 11.555 17.609 16.109 1 76.88 114 LYS B C 1
ATOM 2566 O O . LYS B 1 114 ? 11.328 18.562 16.859 1 76.88 114 LYS B O 1
ATOM 2571 N N . THR B 1 115 ? 12.758 17.266 15.781 1 74.62 115 THR B N 1
ATOM 2572 C CA . THR B 1 115 ? 13.922 17.891 16.406 1 74.62 115 THR B CA 1
ATOM 2573 C C . THR B 1 115 ? 14.328 19.141 15.641 1 74.62 115 THR B C 1
ATOM 2575 O O . THR B 1 115 ? 14.781 20.125 16.25 1 74.62 115 THR B O 1
ATOM 2578 N N . CYS B 1 116 ? 14.164 19.125 14.344 1 69.19 116 CYS B N 1
ATOM 2579 C CA . CYS B 1 116 ? 14.711 20.234 13.555 1 69.19 116 CYS B CA 1
ATOM 2580 C C . CYS B 1 116 ? 13.594 21.156 13.078 1 69.19 116 CYS B C 1
ATOM 2582 O O . CYS B 1 116 ? 13.844 22.109 12.328 1 69.19 116 CYS B O 1
ATOM 2584 N N . SER B 1 117 ? 12.406 21.047 13.516 1 67.25 117 SER B N 1
ATOM 2585 C CA . SER B 1 117 ? 11.266 21.875 13.164 1 67.25 117 SER B CA 1
ATOM 2586 C C . SER B 1 117 ? 11.141 22.047 11.656 1 67.25 117 SER B C 1
ATOM 2588 O O . SER B 1 117 ? 10.969 23.172 11.164 1 67.25 117 SER B O 1
ATOM 2590 N N . LYS B 1 118 ? 11.352 21.047 10.992 1 67.62 118 LYS B N 1
ATOM 2591 C CA . LYS B 1 118 ? 11.227 21.125 9.539 1 67.62 118 LYS B CA 1
ATOM 2592 C C . LYS B 1 118 ? 9.766 21.062 9.102 1 67.62 118 LYS B C 1
ATOM 2594 O O . LYS B 1 118 ? 8.938 20.438 9.773 1 67.62 118 LYS B O 1
ATOM 2599 N N . LYS B 1 119 ? 9.484 21.688 8.031 1 69.75 119 LYS B N 1
ATOM 2600 C CA . LYS B 1 119 ? 8.117 21.812 7.52 1 69.75 119 LYS B CA 1
ATOM 2601 C C . LYS B 1 119 ? 7.695 20.547 6.777 1 69.75 119 LYS B C 1
ATOM 2603 O O . LYS B 1 119 ? 6.531 20.141 6.84 1 69.75 119 LYS B O 1
ATOM 2608 N N . SER B 1 120 ? 8.688 19.938 6.23 1 75.56 120 SER B N 1
ATOM 2609 C CA . SER B 1 120 ? 8.344 18.766 5.434 1 75.56 120 SER B CA 1
ATOM 2610 C C . SER B 1 120 ? 8.18 17.531 6.309 1 75.56 120 SER B C 1
ATOM 2612 O O . SER B 1 120 ? 8.875 17.375 7.312 1 75.56 120 SER B O 1
ATOM 2614 N N . ILE B 1 121 ? 7.305 16.734 5.961 1 78 121 ILE B N 1
ATOM 2615 C CA . ILE B 1 121 ? 7.004 15.539 6.738 1 78 121 ILE B CA 1
ATOM 2616 C C . ILE B 1 121 ? 8.07 14.469 6.484 1 78 121 ILE B C 1
ATOM 2618 O O . ILE B 1 121 ? 8.438 13.727 7.391 1 78 121 ILE B O 1
ATOM 2622 N N . PHE B 1 122 ? 8.508 14.469 5.227 1 84.25 122 PHE B N 1
ATOM 2623 C CA . PHE B 1 122 ? 9.539 13.5 4.875 1 84.25 122 PHE B CA 1
ATOM 2624 C C . PHE B 1 122 ? 10.844 14.195 4.516 1 84.25 122 PHE B C 1
ATOM 2626 O O . PHE B 1 122 ? 10.852 15.141 3.717 1 84.25 122 PHE B O 1
ATOM 2633 N N . ILE B 1 123 ? 11.914 13.766 5.164 1 82.06 123 ILE B N 1
ATOM 2634 C CA . ILE B 1 123 ? 13.242 14.32 4.922 1 82.06 123 ILE B CA 1
ATOM 2635 C C . ILE B 1 123 ? 14.07 13.336 4.102 1 82.06 123 ILE B C 1
ATOM 2637 O O . ILE B 1 123 ? 14.352 12.227 4.555 1 82.06 123 ILE B O 1
ATOM 2641 N N . PHE B 1 124 ? 14.406 13.766 2.967 1 83.75 124 PHE B N 1
ATOM 2642 C CA . PHE B 1 124 ? 15.078 12.875 2.027 1 83.75 124 PHE B CA 1
ATOM 2643 C C . PHE B 1 124 ? 16.578 13.102 2.045 1 83.75 124 PHE B C 1
ATOM 2645 O O . PHE B 1 124 ? 17.047 14.227 2.234 1 83.75 124 PHE B O 1
ATOM 2652 N N . ASP B 1 125 ? 17.344 12.016 1.939 1 89 125 ASP B N 1
ATOM 2653 C CA . ASP B 1 125 ? 18.781 12.055 1.716 1 89 125 ASP B CA 1
ATOM 2654 C C . ASP B 1 125 ? 19.141 11.555 0.316 1 89 125 ASP B C 1
ATOM 2656 O O . ASP B 1 125 ? 18.328 10.867 -0.323 1 89 125 ASP B O 1
ATOM 2660 N N . PHE B 1 126 ? 20.25 11.844 -0.131 1 90.25 126 PHE B N 1
ATOM 2661 C CA . PHE B 1 126 ? 20.641 11.602 -1.515 1 90.25 126 PHE B CA 1
ATOM 2662 C C . PHE B 1 126 ? 20.672 10.102 -1.81 1 90.25 126 PHE B C 1
ATOM 2664 O O . PHE B 1 126 ? 20.047 9.641 -2.766 1 90.25 126 PHE B O 1
ATOM 2671 N N . LEU B 1 127 ? 21.375 9.328 -1.069 1 91.94 127 LEU B N 1
ATOM 2672 C CA . LEU B 1 127 ? 21.531 7.895 -1.312 1 91.94 127 LEU B CA 1
ATOM 2673 C C . LEU B 1 127 ? 20.188 7.176 -1.157 1 91.94 127 LEU B C 1
ATOM 2675 O O . LEU B 1 127 ? 19.906 6.215 -1.878 1 91.94 127 LEU B O 1
ATOM 2679 N N . GLY B 1 128 ? 19.438 7.629 -0.211 1 91.38 128 GLY B N 1
ATOM 2680 C CA . GLY B 1 128 ? 18.109 7.051 -0.027 1 91.38 128 GLY B CA 1
ATOM 2681 C C . GLY B 1 128 ? 17.188 7.27 -1.215 1 91.38 128 GLY B C 1
ATOM 2682 O O . GLY B 1 128 ? 16.406 6.387 -1.57 1 91.38 128 GLY B O 1
ATOM 2683 N N . ARG B 1 129 ? 17.328 8.375 -1.784 1 89.06 129 ARG B N 1
ATOM 2684 C CA . ARG B 1 129 ? 16.531 8.688 -2.961 1 89.06 129 ARG B CA 1
ATOM 2685 C C . ARG B 1 129 ? 16.906 7.793 -4.137 1 89.06 129 ARG B C 1
ATOM 2687 O O . ARG B 1 129 ? 16.031 7.312 -4.863 1 89.06 129 ARG B O 1
ATOM 2694 N N . ILE B 1 130 ? 18.125 7.641 -4.312 1 91 130 ILE B N 1
ATOM 2695 C CA . ILE B 1 130 ? 18.594 6.77 -5.379 1 91 130 ILE B CA 1
ATOM 2696 C C . ILE B 1 130 ? 18.109 5.344 -5.141 1 91 130 ILE B C 1
ATOM 2698 O O . ILE B 1 130 ? 17.625 4.684 -6.066 1 91 130 ILE B O 1
ATOM 2702 N N . ALA B 1 131 ? 18.234 4.887 -3.953 1 93.12 131 ALA B N 1
ATOM 2703 C CA . ALA B 1 131 ? 17.781 3.543 -3.615 1 93.12 131 ALA B CA 1
ATOM 2704 C C . ALA B 1 131 ? 16.297 3.379 -3.912 1 93.12 131 ALA B C 1
ATOM 2706 O O . ALA B 1 131 ? 15.875 2.369 -4.484 1 93.12 131 ALA B O 1
ATOM 2707 N N . ALA B 1 132 ? 15.539 4.406 -3.578 1 90.38 132 ALA B N 1
ATOM 2708 C CA . ALA B 1 132 ? 14.102 4.359 -3.811 1 90.38 132 ALA B CA 1
ATOM 2709 C C . ALA B 1 132 ? 13.789 4.27 -5.301 1 90.38 132 ALA B C 1
ATOM 2711 O O . ALA B 1 132 ? 12.914 3.502 -5.715 1 90.38 132 ALA B O 1
ATOM 2712 N N . GLU B 1 133 ? 14.469 5.031 -6.059 1 89.62 133 GLU B N 1
ATOM 2713 C CA . GLU B 1 133 ? 14.273 5.008 -7.504 1 89.62 133 GLU B CA 1
ATOM 2714 C C . GLU B 1 133 ? 14.633 3.646 -8.094 1 89.62 133 GLU B C 1
ATOM 2716 O O . GLU B 1 133 ? 13.969 3.168 -9.016 1 89.62 133 GLU B O 1
ATOM 2721 N N . MET B 1 134 ? 15.594 3.064 -7.566 1 93.31 134 MET B N 1
ATOM 2722 C CA . MET B 1 134 ? 16 1.751 -8.055 1 93.31 134 MET B CA 1
ATOM 2723 C C . MET B 1 134 ? 15.016 0.676 -7.621 1 93.31 134 MET B C 1
ATOM 2725 O O . MET B 1 134 ? 14.766 -0.277 -8.359 1 93.31 134 MET B O 1
ATOM 2729 N N . PHE B 1 135 ? 14.484 0.807 -6.422 1 93.75 135 PHE B N 1
ATOM 2730 C CA . PHE B 1 135 ? 13.43 -0.103 -5.992 1 93.75 135 PHE B CA 1
ATOM 2731 C C . PHE B 1 135 ? 12.266 -0.086 -6.977 1 93.75 135 PHE B C 1
ATOM 2733 O O . PHE B 1 135 ? 11.617 -1.11 -7.199 1 93.75 135 PHE B O 1
ATOM 2740 N N . TYR B 1 136 ? 12.07 1.06 -7.512 1 90.69 136 TYR B N 1
ATOM 2741 C CA . TYR B 1 136 ? 10.977 1.267 -8.453 1 90.69 136 TYR B CA 1
ATOM 2742 C C . TYR B 1 136 ? 11.258 0.568 -9.781 1 90.69 136 TYR B C 1
ATOM 2744 O O . TYR B 1 136 ? 10.352 0.004 -10.398 1 90.69 136 TYR B O 1
ATOM 2752 N N . VAL B 1 137 ? 12.477 0.511 -10.18 1 91.69 137 VAL B N 1
ATOM 2753 C CA . VAL B 1 137 ? 12.852 0.104 -11.531 1 91.69 137 VAL B CA 1
ATOM 2754 C C . VAL B 1 137 ? 13.211 -1.38 -11.539 1 91.69 137 VAL B C 1
ATOM 2756 O O . VAL B 1 137 ? 13 -2.066 -12.539 1 91.69 137 VAL B O 1
ATOM 2759 N N . ILE B 1 138 ? 13.664 -1.945 -10.531 1 92.88 138 ILE B N 1
ATOM 2760 C CA . ILE B 1 138 ? 14.219 -3.295 -10.453 1 92.88 138 ILE B CA 1
ATOM 2761 C C . ILE B 1 138 ? 13.148 -4.309 -10.852 1 92.88 138 ILE B C 1
ATOM 2763 O O . ILE B 1 138 ? 13.43 -5.27 -11.57 1 92.88 138 ILE B O 1
ATOM 2767 N N . PRO B 1 139 ? 11.914 -4.121 -10.43 1 92.75 139 PRO B N 1
ATOM 2768 C CA . PRO B 1 139 ? 10.922 -5.129 -10.797 1 92.75 139 PRO B CA 1
ATOM 2769 C C . PRO B 1 139 ? 10.773 -5.281 -12.312 1 92.75 139 PRO B C 1
ATOM 2771 O O . PRO B 1 139 ? 10.812 -6.402 -12.828 1 92.75 139 PRO B O 1
ATOM 2774 N N . VAL B 1 140 ? 10.641 -4.199 -13 1 92.25 140 VAL B N 1
ATOM 2775 C CA . VAL B 1 140 ? 10.453 -4.285 -14.445 1 92.25 140 VAL B CA 1
ATOM 2776 C C . VAL B 1 140 ? 11.742 -4.762 -15.102 1 92.25 140 VAL B C 1
ATOM 2778 O O . VAL B 1 140 ? 11.711 -5.535 -16.062 1 92.25 140 VAL B O 1
ATOM 2781 N N . PHE B 1 141 ? 12.836 -4.316 -14.602 1 92.62 141 PHE B N 1
ATOM 2782 C CA . PHE B 1 141 ? 14.125 -4.746 -15.117 1 92.62 141 PHE B CA 1
ATOM 2783 C C . PHE B 1 141 ? 14.305 -6.254 -14.953 1 92.62 141 PHE B C 1
ATOM 2785 O O . PHE B 1 141 ? 14.773 -6.934 -15.867 1 92.62 141 PHE B O 1
ATOM 2792 N N . SER B 1 142 ? 13.969 -6.793 -13.828 1 93.31 142 SER B N 1
ATOM 2793 C CA . SER B 1 142 ? 14.07 -8.227 -13.562 1 93.31 142 SER B CA 1
ATOM 2794 C C . SER B 1 142 ? 13.133 -9.023 -14.461 1 93.31 142 SER B C 1
ATOM 2796 O O . SER B 1 142 ? 13.5 -10.086 -14.961 1 93.31 142 SER B O 1
ATOM 2798 N N . TYR B 1 143 ? 11.953 -8.469 -14.656 1 93.06 143 TYR B N 1
ATOM 2799 C CA . TYR B 1 143 ? 10.969 -9.141 -15.5 1 93.06 143 TYR B CA 1
ATOM 2800 C C . TYR B 1 143 ? 11.453 -9.25 -16.938 1 93.06 143 TYR B C 1
ATOM 2802 O O . TYR B 1 143 ? 11.359 -10.312 -17.562 1 93.06 143 TYR B O 1
ATOM 2810 N N . ILE B 1 144 ? 12.055 -8.211 -17.469 1 90.94 144 ILE B N 1
ATOM 2811 C CA . ILE B 1 144 ? 12.539 -8.164 -18.844 1 90.94 144 ILE B CA 1
ATOM 2812 C C . ILE B 1 144 ? 13.734 -9.102 -19 1 90.94 144 ILE B C 1
ATOM 2814 O O . ILE B 1 144 ? 13.805 -9.875 -19.953 1 90.94 144 ILE B O 1
ATOM 2818 N N . THR B 1 145 ? 14.711 -9.016 -18.094 1 90.81 145 THR B N 1
ATOM 2819 C CA . THR B 1 145 ? 15.914 -9.844 -18.172 1 90.81 145 THR B CA 1
ATOM 2820 C C . THR B 1 145 ? 15.547 -11.32 -18.094 1 90.81 145 THR B C 1
ATOM 2822 O O . THR B 1 145 ? 16.172 -12.148 -18.766 1 90.81 145 THR B O 1
ATOM 2825 N N . PHE B 1 146 ? 14.539 -11.617 -17.297 1 89.31 146 PHE B N 1
ATOM 2826 C CA . PHE B 1 146 ? 14.086 -13 -17.172 1 89.31 146 PHE B CA 1
ATOM 2827 C C . PHE B 1 146 ? 13.594 -13.531 -18.516 1 89.31 146 PHE B C 1
ATOM 2829 O O . PHE B 1 146 ? 13.914 -14.656 -18.906 1 89.31 146 PHE B O 1
ATOM 2836 N N . HIS B 1 147 ? 12.867 -12.727 -19.25 1 87.69 147 HIS B N 1
ATOM 2837 C CA . HIS B 1 147 ? 12.234 -13.188 -20.484 1 87.69 147 HIS B CA 1
ATOM 2838 C C . HIS B 1 147 ? 13.211 -13.117 -21.656 1 87.69 147 HIS B C 1
ATOM 2840 O O . HIS B 1 147 ? 13.133 -13.93 -22.578 1 87.69 147 HIS B O 1
ATOM 2846 N N . ILE B 1 148 ? 14.008 -12.156 -21.719 1 84 148 ILE B N 1
ATOM 2847 C CA . ILE B 1 148 ? 14.945 -12.031 -22.828 1 84 148 ILE B CA 1
ATOM 2848 C C . ILE B 1 148 ? 16.062 -13.062 -22.688 1 84 148 ILE B C 1
ATOM 2850 O O . ILE B 1 148 ? 16.422 -13.734 -23.656 1 84 148 ILE B O 1
ATOM 2854 N N . MET B 1 149 ? 16.641 -13.172 -21.562 1 77.06 149 MET B N 1
ATOM 2855 C CA . MET B 1 149 ? 17.891 -13.93 -21.453 1 77.06 149 MET B CA 1
ATOM 2856 C C . MET B 1 149 ? 17.641 -15.25 -20.719 1 77.06 149 MET B C 1
ATOM 2858 O O . MET B 1 149 ? 18.594 -15.891 -20.266 1 77.06 149 MET B O 1
ATOM 2862 N N . ASN B 1 150 ? 16.5 -15.766 -20.734 1 72.56 150 ASN B N 1
ATOM 2863 C CA . ASN B 1 150 ? 16.141 -17.062 -20.156 1 72.56 150 ASN B CA 1
ATOM 2864 C C . ASN B 1 150 ? 16.734 -17.25 -18.766 1 72.56 150 ASN B C 1
ATOM 2866 O O . ASN B 1 150 ? 17.375 -18.266 -18.484 1 72.56 150 ASN B O 1
ATOM 2870 N N . ALA B 1 151 ? 16.734 -16.391 -17.828 1 64.44 151 ALA B N 1
ATOM 2871 C CA . ALA B 1 151 ? 17.078 -16.469 -16.406 1 64.44 151 ALA B CA 1
ATOM 2872 C C . ALA B 1 151 ? 18.578 -16.484 -16.203 1 64.44 151 ALA B C 1
ATOM 2874 O O . ALA B 1 151 ? 19.062 -16.328 -15.07 1 64.44 151 ALA B O 1
ATOM 2875 N N . ARG B 1 152 ? 19.406 -16.641 -17.312 1 65.69 152 ARG B N 1
ATOM 2876 C CA . ARG B 1 152 ? 20.859 -16.719 -17.188 1 65.69 152 ARG B CA 1
ATOM 2877 C C . ARG B 1 152 ? 21.438 -15.398 -16.672 1 65.69 152 ARG B C 1
ATOM 2879 O O . ARG B 1 152 ? 22.422 -15.391 -15.938 1 65.69 152 ARG B O 1
ATOM 2886 N N . TYR B 1 153 ? 20.75 -14.367 -16.984 1 69.88 153 TYR B N 1
ATOM 2887 C CA . TYR B 1 153 ? 21.344 -13.078 -16.641 1 69.88 153 TYR B CA 1
ATOM 2888 C C . TYR B 1 153 ? 20.672 -12.5 -15.391 1 69.88 153 TYR B C 1
ATOM 2890 O O . TYR B 1 153 ? 20.797 -11.297 -15.117 1 69.88 153 TYR B O 1
ATOM 2898 N N . LEU B 1 154 ? 20.094 -13.281 -14.727 1 81.06 154 LEU B N 1
ATOM 2899 C CA . LEU B 1 154 ? 19.531 -12.859 -13.445 1 81.06 154 LEU B CA 1
ATOM 2900 C C . LEU B 1 154 ? 20.641 -12.453 -12.484 1 81.06 154 LEU B C 1
ATOM 2902 O O . LEU B 1 154 ? 20.406 -11.695 -11.539 1 81.06 154 LEU B O 1
ATOM 2906 N N . TYR B 1 155 ? 21.875 -12.875 -12.93 1 84.19 155 TYR B N 1
ATOM 2907 C CA . TYR B 1 155 ? 23.016 -12.5 -12.102 1 84.19 155 TYR B CA 1
ATOM 2908 C C . TYR B 1 155 ? 23.234 -10.992 -12.133 1 84.19 155 TYR B C 1
ATOM 2910 O O . TYR B 1 155 ? 23.672 -10.398 -11.141 1 84.19 155 TYR B O 1
ATOM 2918 N N . ILE B 1 156 ? 22.938 -10.375 -13.25 1 86.06 156 ILE B N 1
ATOM 2919 C CA . ILE B 1 156 ? 23.094 -8.93 -13.383 1 86.06 156 ILE B CA 1
ATOM 2920 C C . ILE B 1 156 ? 22.109 -8.227 -12.453 1 86.06 156 ILE B C 1
ATOM 2922 O O . ILE B 1 156 ? 22.469 -7.273 -11.758 1 86.06 156 ILE B O 1
ATOM 2926 N N . VAL B 1 157 ? 20.906 -8.719 -12.414 1 89.12 157 VAL B N 1
ATOM 2927 C CA . VAL B 1 157 ? 19.875 -8.148 -11.555 1 89.12 157 VAL B CA 1
ATOM 2928 C C . VAL B 1 157 ? 20.281 -8.297 -10.094 1 89.12 157 VAL B C 1
ATOM 2930 O O . VAL B 1 157 ? 20.141 -7.363 -9.305 1 89.12 157 VAL B O 1
ATOM 2933 N N . TYR B 1 158 ? 20.906 -9.445 -9.758 1 91.5 158 TYR B N 1
ATOM 2934 C CA . TYR B 1 158 ? 21.344 -9.703 -8.391 1 91.5 158 TYR B CA 1
ATOM 2935 C C . TYR B 1 158 ? 22.469 -8.758 -7.992 1 91.5 158 TYR B C 1
ATOM 2937 O O . TYR B 1 158 ? 22.5 -8.266 -6.863 1 91.5 158 TYR B O 1
ATOM 2945 N N . SER B 1 159 ? 23.344 -8.57 -8.93 1 92.06 159 SER B N 1
ATOM 2946 C CA . SER B 1 159 ? 24.422 -7.633 -8.656 1 92.06 159 SER B CA 1
ATOM 2947 C C . SER B 1 159 ? 23.891 -6.234 -8.367 1 92.06 159 SER B C 1
ATOM 2949 O O . SER B 1 159 ? 24.344 -5.566 -7.434 1 92.06 159 SER B O 1
ATOM 2951 N N . PHE B 1 160 ? 22.922 -5.793 -9.164 1 93.12 160 PHE B N 1
ATOM 2952 C CA . PHE B 1 160 ? 22.297 -4.5 -8.938 1 93.12 160 PHE B CA 1
ATOM 2953 C C . PHE B 1 160 ? 21.594 -4.461 -7.586 1 93.12 160 PHE B C 1
ATOM 2955 O O . PHE B 1 160 ? 21.641 -3.447 -6.887 1 93.12 160 PHE B O 1
ATOM 2962 N N . MET B 1 161 ? 20.969 -5.559 -7.203 1 94.94 161 MET B N 1
ATOM 2963 C CA . MET B 1 161 ? 20.266 -5.625 -5.922 1 94.94 161 MET B CA 1
ATOM 2964 C C . MET B 1 161 ? 21.25 -5.488 -4.762 1 94.94 161 MET B C 1
ATOM 2966 O O . MET B 1 161 ? 20.938 -4.832 -3.762 1 94.94 161 MET B O 1
ATOM 2970 N N . TYR B 1 162 ? 22.422 -6.031 -4.902 1 95.88 162 TYR B N 1
ATOM 2971 C CA . TYR B 1 162 ? 23.438 -5.926 -3.854 1 95.88 162 TYR B CA 1
ATOM 2972 C C . TYR B 1 162 ? 23.938 -4.496 -3.732 1 95.88 162 TYR B C 1
ATOM 2974 O O . TYR B 1 162 ? 24.109 -3.984 -2.625 1 95.88 162 TYR B O 1
ATOM 2982 N N . ILE B 1 163 ? 24.172 -3.914 -4.844 1 95.88 163 ILE B N 1
ATOM 2983 C CA . ILE B 1 163 ? 24.672 -2.545 -4.863 1 95.88 163 ILE B CA 1
ATOM 2984 C C . ILE B 1 163 ? 23.656 -1.61 -4.215 1 95.88 163 ILE B C 1
ATOM 2986 O O . ILE B 1 163 ? 24.016 -0.768 -3.389 1 95.88 163 ILE B O 1
ATOM 2990 N N . ILE B 1 164 ? 22.453 -1.826 -4.57 1 95.81 164 ILE B N 1
ATOM 2991 C CA . ILE B 1 164 ? 21.391 -0.97 -4.051 1 95.81 164 ILE B CA 1
ATOM 2992 C C . ILE B 1 164 ? 21.203 -1.224 -2.557 1 95.81 164 ILE B C 1
ATOM 2994 O O . ILE B 1 164 ? 20.938 -0.296 -1.792 1 95.81 164 ILE B O 1
ATOM 2998 N N . THR B 1 165 ? 21.312 -2.48 -2.168 1 96.69 165 THR B N 1
ATOM 2999 C CA . THR B 1 165 ? 21.219 -2.814 -0.75 1 96.69 165 THR B CA 1
ATOM 3000 C C . THR B 1 165 ? 22.328 -2.102 0.039 1 96.69 165 THR B C 1
ATOM 3002 O O . THR B 1 165 ? 22.062 -1.567 1.12 1 96.69 165 THR B O 1
ATOM 3005 N N . PHE B 1 166 ? 23.469 -2.082 -0.518 1 96.75 166 PHE B N 1
ATOM 3006 C CA . PHE B 1 166 ? 24.578 -1.384 0.119 1 96.75 166 PHE B CA 1
ATOM 3007 C C . PHE B 1 166 ? 24.266 0.104 0.255 1 96.75 166 PHE B C 1
ATOM 3009 O O . PHE B 1 166 ? 24.469 0.689 1.321 1 96.75 166 PHE B O 1
ATOM 3016 N N . ALA B 1 167 ? 23.844 0.694 -0.806 1 95.56 167 ALA B N 1
ATOM 3017 C CA . ALA B 1 167 ? 23.484 2.109 -0.78 1 95.56 167 ALA B CA 1
ATOM 3018 C C . ALA B 1 167 ? 22.391 2.377 0.262 1 95.56 167 ALA B C 1
ATOM 3020 O O . ALA B 1 167 ? 22.438 3.387 0.97 1 95.56 167 ALA B O 1
ATOM 3021 N N . ALA B 1 168 ? 21.422 1.512 0.335 1 96.19 168 ALA B N 1
ATOM 3022 C CA . ALA B 1 168 ? 20.328 1.655 1.296 1 96.19 168 ALA B CA 1
ATOM 3023 C C . ALA B 1 168 ? 20.844 1.575 2.729 1 96.19 168 ALA B C 1
ATOM 3025 O O . ALA B 1 168 ? 20.391 2.32 3.602 1 96.19 168 ALA B O 1
ATOM 3026 N N . ILE B 1 169 ? 21.797 0.706 2.973 1 96.38 169 ILE B N 1
ATOM 3027 C CA . ILE B 1 169 ? 22.359 0.54 4.305 1 96.38 169 ILE B CA 1
ATOM 3028 C C . ILE B 1 169 ? 23.125 1.799 4.695 1 96.38 169 ILE B C 1
ATOM 3030 O O . ILE B 1 169 ? 23 2.285 5.824 1 96.38 169 ILE B O 1
ATOM 3034 N N . VAL B 1 170 ? 23.891 2.305 3.791 1 96.25 170 VAL B N 1
ATOM 3035 C CA . VAL B 1 170 ? 24.672 3.518 4.043 1 96.25 170 VAL B CA 1
ATOM 3036 C C . VAL B 1 170 ? 23.719 4.68 4.344 1 96.25 170 VAL B C 1
ATOM 3038 O O . VAL B 1 170 ? 23.953 5.445 5.281 1 96.25 170 VAL B O 1
ATOM 3041 N N . SER B 1 171 ? 22.719 4.805 3.543 1 95.81 171 SER B N 1
ATOM 3042 C CA . SER B 1 171 ? 21.703 5.836 3.771 1 95.81 171 SER B CA 1
ATOM 3043 C C . SER B 1 171 ? 21.078 5.695 5.152 1 95.81 171 SER B C 1
ATOM 3045 O O . SER B 1 171 ? 20.938 6.68 5.879 1 95.81 171 SER B O 1
ATOM 3047 N N . SER B 1 172 ? 20.672 4.504 5.496 1 95.56 172 SER B N 1
ATOM 3048 C CA . SER B 1 172 ? 20.031 4.254 6.785 1 95.56 172 SER B CA 1
ATOM 3049 C C . SER B 1 172 ? 20.969 4.578 7.941 1 95.56 172 SER B C 1
ATOM 3051 O O . SER B 1 172 ? 20.547 5.137 8.953 1 95.56 172 SER B O 1
ATOM 3053 N N . SER B 1 173 ? 22.203 4.199 7.809 1 95.75 173 SER B N 1
ATOM 3054 C CA . SER B 1 173 ? 23.188 4.504 8.852 1 95.75 173 SER B CA 1
ATOM 3055 C C . SER B 1 173 ? 23.359 6.012 9.031 1 95.75 173 SER B C 1
ATOM 3057 O O . SER B 1 173 ? 23.438 6.5 10.156 1 9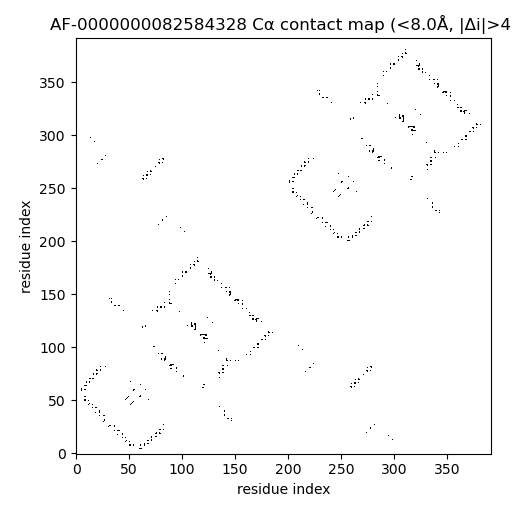5.75 173 SER B O 1
ATOM 3059 N N . TYR B 1 174 ? 23.422 6.703 7.965 1 94 174 TYR B N 1
ATOM 3060 C CA . TYR B 1 174 ? 23.547 8.156 8 1 94 174 TYR B CA 1
ATOM 3061 C C . TYR B 1 174 ? 22.344 8.789 8.688 1 94 174 TYR B C 1
ATOM 3063 O O . TYR B 1 174 ? 22.484 9.688 9.516 1 94 174 TYR B O 1
ATOM 3071 N N . ARG B 1 175 ? 21.188 8.328 8.359 1 92.56 175 ARG B N 1
ATOM 3072 C CA . ARG B 1 175 ? 19.953 8.891 8.914 1 92.56 175 ARG B CA 1
ATOM 3073 C C . ARG B 1 175 ? 19.844 8.594 10.398 1 92.56 175 ARG B C 1
ATOM 3075 O O . ARG B 1 175 ? 19.422 9.445 11.18 1 92.56 175 ARG B O 1
ATOM 3082 N N . ILE B 1 176 ? 20.188 7.418 10.766 1 92.5 176 ILE B N 1
ATOM 3083 C CA . ILE B 1 176 ? 20.141 7.035 12.172 1 92.5 176 ILE B CA 1
ATOM 3084 C C . ILE B 1 176 ? 21.141 7.867 12.969 1 92.5 176 ILE B C 1
ATOM 3086 O O . ILE B 1 176 ? 20.844 8.336 14.07 1 92.5 176 ILE B O 1
ATOM 3090 N N . TRP B 1 177 ? 22.281 8.078 12.406 1 91.88 177 TRP B N 1
ATOM 3091 C CA . TRP B 1 177 ? 23.312 8.898 13.047 1 91.88 177 TRP B CA 1
ATOM 3092 C C . TRP B 1 177 ? 22.812 10.328 13.242 1 91.88 177 TRP B C 1
ATOM 3094 O O . TRP B 1 177 ? 22.984 10.906 14.32 1 91.88 177 TRP B O 1
ATOM 3104 N N . THR B 1 178 ? 22.188 10.867 12.289 1 88.88 178 THR B N 1
ATOM 3105 C CA . THR B 1 178 ? 21.641 12.219 12.367 1 88.88 178 THR B CA 1
ATOM 3106 C C . THR B 1 178 ? 20.594 12.32 13.469 1 88.88 178 THR B C 1
ATOM 3108 O O . THR B 1 178 ? 20.516 13.336 14.164 1 88.88 178 THR B O 1
ATOM 3111 N N . CYS B 1 179 ? 19.797 11.281 13.594 1 86.62 179 CYS B N 1
ATOM 3112 C CA . CYS B 1 179 ? 18.781 11.258 14.641 1 86.62 179 CYS B CA 1
ATOM 3113 C C . CYS B 1 179 ? 19.422 11.195 16.016 1 86.62 179 CYS B C 1
ATOM 3115 O O . CYS B 1 179 ? 18.969 11.875 16.953 1 86.62 179 CYS B O 1
ATOM 3117 N N . ILE B 1 180 ? 20.438 10.477 16.156 1 86.88 180 ILE B N 1
ATOM 3118 C CA . ILE B 1 180 ? 21.109 10.32 17.438 1 86.88 180 ILE B CA 1
ATOM 3119 C C . ILE B 1 180 ? 21.781 11.633 17.828 1 86.88 180 ILE B C 1
ATOM 3121 O O . ILE B 1 180 ? 21.688 12.078 18.969 1 86.88 180 ILE B O 1
ATOM 3125 N N . VAL B 1 181 ? 22.406 12.273 16.906 1 85.75 181 VAL B N 1
ATOM 3126 C CA . VAL B 1 181 ? 23.125 13.523 17.172 1 85.75 181 VAL B CA 1
ATOM 3127 C C . VAL B 1 181 ? 22.125 14.625 17.516 1 85.75 181 VAL B C 1
ATOM 3129 O O . VAL B 1 181 ? 22.359 15.43 18.406 1 85.75 181 VAL B O 1
ATOM 3132 N N . SER B 1 182 ? 20.984 14.633 16.844 1 80.19 182 SER B N 1
ATOM 3133 C CA . SER B 1 182 ? 19.953 15.641 17.094 1 80.19 182 SER B CA 1
ATOM 3134 C C . SER B 1 182 ? 19.312 15.438 18.469 1 80.19 182 SER B C 1
ATOM 3136 O O . SER B 1 182 ? 18.969 16.406 19.141 1 80.19 182 SER B O 1
ATOM 3138 N N . LEU B 1 183 ? 19 14.234 18.828 1 76.06 183 LEU B N 1
ATOM 3139 C CA . LEU B 1 183 ? 18.422 13.93 20.125 1 76.06 183 LEU B CA 1
ATOM 3140 C C . LEU B 1 183 ? 19.375 14.32 21.25 1 76.06 183 LEU B C 1
ATOM 3142 O O . LEU B 1 183 ? 18.938 14.828 22.297 1 76.06 183 LEU B O 1
ATOM 3146 N N . LYS B 1 184 ? 20.625 14.156 21.031 1 76.19 184 LYS B N 1
ATOM 3147 C CA . LYS B 1 184 ? 21.609 14.508 22.047 1 76.19 184 LYS B CA 1
ATOM 3148 C C . LYS B 1 184 ? 21.719 16.016 22.203 1 76.19 184 LYS B C 1
ATOM 3150 O O . LYS B 1 184 ? 21.859 16.516 23.328 1 76.19 184 LYS B O 1
ATOM 3155 N N . LYS B 1 185 ? 21.562 16.688 21.125 1 75.56 185 LYS B N 1
ATOM 3156 C CA . LYS B 1 185 ? 21.625 18.141 21.188 1 75.56 185 LYS B CA 1
ATOM 3157 C C . LYS B 1 185 ? 20.406 18.719 21.906 1 75.56 185 LYS B C 1
ATOM 3159 O O . LYS B 1 185 ? 20.531 19.688 22.656 1 75.56 185 LYS B O 1
ATOM 3164 N N . CYS B 1 186 ? 19.25 18.062 21.625 1 67.06 186 CYS B N 1
ATOM 3165 C CA . CYS B 1 186 ? 18.031 18.5 22.297 1 67.06 186 CYS B CA 1
ATOM 3166 C C . CYS B 1 186 ? 18.094 18.219 23.781 1 67.06 186 CYS B C 1
ATOM 3168 O O . CYS B 1 186 ? 17.656 19.047 24.594 1 67.06 186 CYS B O 1
ATOM 3170 N N . GLU B 1 187 ? 18.594 17.094 24.219 1 67.56 187 GLU B N 1
ATOM 3171 C CA . GLU B 1 187 ? 18.734 16.719 25.625 1 67.56 187 GLU B CA 1
ATOM 3172 C C . GLU B 1 187 ? 19.703 17.656 26.344 1 67.56 187 GLU B C 1
ATOM 3174 O O . GLU B 1 187 ? 19.453 18.062 27.484 1 67.56 187 GLU B O 1
ATOM 3179 N N . ASP B 1 188 ? 20.703 18.016 25.688 1 67.88 188 ASP B N 1
ATOM 3180 C CA . ASP B 1 188 ? 21.688 18.922 26.266 1 67.88 188 ASP B CA 1
ATOM 3181 C C . ASP B 1 188 ? 21.078 20.312 26.484 1 67.88 188 ASP B C 1
ATOM 3183 O O . ASP B 1 188 ? 21.359 20.953 27.5 1 67.88 188 ASP B O 1
ATOM 3187 N N . LYS B 1 189 ? 20.234 20.703 25.609 1 66.19 189 LYS B N 1
ATOM 3188 C CA . LYS B 1 189 ? 19.578 22 25.734 1 66.19 189 LYS B CA 1
ATOM 3189 C C . LYS B 1 189 ? 18.578 22 26.891 1 66.19 189 LYS B C 1
ATOM 3191 O O . LYS B 1 189 ? 18.453 23 27.609 1 66.19 189 LYS B O 1
ATOM 3196 N N . LEU B 1 190 ? 17.875 20.922 27.031 1 66 190 LEU B N 1
ATOM 3197 C CA . LEU B 1 190 ? 16.906 20.797 28.109 1 66 190 LEU B CA 1
ATOM 3198 C C . LEU B 1 190 ? 17.594 20.781 29.469 1 66 190 LEU B C 1
ATOM 3200 O O . LEU B 1 190 ? 17.078 21.328 30.453 1 66 190 LEU B O 1
ATOM 3204 N N . GLU B 1 191 ? 18.734 20.125 29.578 1 67.12 191 GLU B N 1
ATOM 3205 C CA . GLU B 1 191 ? 19.5 20.094 30.812 1 67.12 191 GLU B CA 1
ATOM 3206 C C . GLU B 1 191 ? 20.016 21.469 31.188 1 67.12 191 GLU B C 1
ATOM 3208 O O . GLU B 1 191 ? 20.016 21.844 32.375 1 67.12 191 GLU B O 1
ATOM 3213 N N . ILE B 1 192 ? 20.406 22.25 30.234 1 66.38 192 ILE B N 1
ATOM 3214 C CA . ILE B 1 192 ? 20.906 23.609 30.484 1 66.38 192 ILE B CA 1
ATOM 3215 C C . ILE B 1 192 ? 19.766 24.5 30.953 1 66.38 192 ILE B C 1
ATOM 3217 O O . ILE B 1 192 ? 19.938 25.312 31.859 1 66.38 192 ILE B O 1
ATOM 3221 N N . ASN B 1 193 ? 18.656 24.281 30.375 1 62.81 193 ASN B N 1
ATOM 3222 C CA . ASN B 1 193 ? 17.5 25.094 30.766 1 62.81 193 ASN B CA 1
ATOM 3223 C C . ASN B 1 193 ? 16.984 24.719 32.156 1 62.81 193 ASN B C 1
ATOM 3225 O O . ASN B 1 193 ? 16.234 25.484 32.781 1 62.81 193 ASN B O 1
ATOM 3229 N N . LYS B 1 194 ? 17.109 23.562 32.594 1 64.44 194 LYS B N 1
ATOM 3230 C CA . LYS B 1 194 ? 16.734 23.141 33.938 1 64.44 194 LYS B CA 1
ATOM 3231 C C . LYS B 1 194 ? 17.672 23.734 35 1 64.44 194 LYS B C 1
ATOM 3233 O O . LYS B 1 194 ? 17.281 23.984 36.125 1 64.44 194 LYS B O 1
ATOM 3238 N N . VAL B 1 195 ? 18.891 23.906 34.656 1 65.06 195 VAL B N 1
ATOM 3239 C CA . VAL B 1 195 ? 19.828 24.438 35.656 1 65.06 195 VAL B CA 1
ATOM 3240 C C . VAL B 1 195 ? 19.734 25.953 35.719 1 65.06 195 VAL B C 1
ATOM 3242 O O . VAL B 1 195 ? 20.203 26.578 36.656 1 65.06 195 VAL B O 1
ATOM 3245 N N . GLY B 1 196 ? 19.281 26.5 34.719 1 47.25 196 GLY B N 1
ATOM 3246 C CA . GLY B 1 196 ? 19.109 27.938 34.875 1 47.25 196 GLY B CA 1
ATOM 3247 C C . GLY B 1 196 ? 17.75 28.328 35.406 1 47.25 196 GLY B C 1
ATOM 3248 O O . GLY B 1 196 ? 16.844 27.484 35.5 1 47.25 196 GLY B O 1
#

Organism: NCBI:txid2716538

Solvent-accessible surface area (backbone atoms only — not comparable to full-atom values): 21043 Å² total; per-residue (Å²): 115,71,71,59,57,63,53,45,65,52,52,57,43,49,50,42,43,53,49,40,53,49,46,52,49,46,47,67,76,43,65,83,63,52,64,64,55,50,52,52,49,48,51,49,50,50,51,48,53,51,50,52,50,48,28,58,72,64,63,52,50,49,73,60,46,50,54,49,44,54,43,37,52,47,42,42,40,52,47,42,48,51,54,34,36,76,71,69,73,46,68,68,68,59,56,53,51,52,53,50,50,51,50,50,50,55,54,45,15,48,52,42,26,71,72,63,71,48,87,55,72,70,70,84,52,71,49,41,50,52,33,52,56,45,55,62,45,47,50,60,52,47,55,46,42,38,67,74,49,69,54,70,48,47,58,57,53,50,52,52,50,51,53,41,50,51,40,37,50,53,33,50,51,52,46,52,49,52,41,53,54,48,52,50,53,52,52,52,51,53,53,52,58,67,74,95,114,72,69,60,60,63,54,46,65,55,52,57,42,50,49,40,46,54,47,38,53,48,46,53,49,45,47,66,75,43,64,82,62,55,64,64,56,50,52,53,50,47,50,48,49,50,52,48,53,51,50,52,52,47,28,57,72,64,62,52,50,48,72,60,44,50,53,51,43,54,44,38,53,47,42,42,39,50,47,42,48,51,53,34,35,76,70,69,72,46,69,68,68,58,56,53,51,52,52,50,51,52,51,49,50,54,53,45,16,50,52,42,24,71,71,64,70,49,88,54,69,71,70,84,51,72,48,42,49,52,34,52,54,45,56,62,46,46,51,61,52,47,54,47,41,38,67,72,50,70,54,70,49,48,57,59,52,50,52,52,51,51,54,39,50,49,40,36,49,52,33,50,52,52,46,52,48,52,42,52,56,47,53,51,53,52,52,52,50,53,55,54,58,66,74,94

Nearest PDB structures (foldseek):
  7drk-assembly1_B  TM=7.577E-01  e=1.883E-04  Staphylococcus aureus subsp. aureus N315
  7drk-assembly1_B  TM=7.578E-01  e=1.437E-04  Staphylococcus aureus subsp. aureus N315